Protein AF-0000000086062197 (afdb_homodimer)

Structure (mmCIF, N/CA/C/O backbone):
data_AF-0000000086062197-model_v1
#
loop_
_entity.id
_entity.type
_entity.pdbx_description
1 polymer 'SAM-dependent methyltransferase'
#
loop_
_atom_site.group_PDB
_atom_site.id
_atom_site.type_symbol
_atom_site.label_atom_id
_atom_site.label_alt_id
_atom_site.label_comp_id
_atom_site.label_asym_id
_atom_site.label_entity_id
_atom_site.label_seq_id
_atom_site.pdbx_PDB_ins_code
_atom_site.Cartn_x
_atom_site.Cartn_y
_atom_site.Cartn_z
_atom_site.occupancy
_atom_site.B_iso_or_equiv
_atom_site.auth_seq_id
_atom_site.auth_comp_id
_atom_site.auth_asym_id
_atom_site.auth_atom_id
_atom_site.pdbx_PDB_model_num
ATOM 1 N N . MET A 1 1 ? -15.609 -10.188 -24.109 1 45.09 1 MET A N 1
ATOM 2 C CA . MET A 1 1 ? -14.688 -10.156 -22.969 1 45.09 1 MET A CA 1
ATOM 3 C C . MET A 1 1 ? -13.281 -9.789 -23.438 1 45.09 1 MET A C 1
ATOM 5 O O . MET A 1 1 ? -12.789 -10.312 -24.438 1 45.09 1 MET A O 1
ATOM 9 N N . SER A 1 2 ? -12.797 -8.547 -23.062 1 56.38 2 SER A N 1
ATOM 10 C CA . SER A 1 2 ? -11.5 -8.07 -23.531 1 56.38 2 SER A CA 1
ATOM 11 C C . SER A 1 2 ? -10.43 -9.148 -23.375 1 56.38 2 SER A C 1
ATOM 13 O O . SER A 1 2 ? -10.539 -10.023 -22.516 1 56.38 2 SER A O 1
ATOM 15 N N . ASP A 1 3 ? -9.656 -9.281 -24.344 1 78.06 3 ASP A N 1
ATOM 16 C CA . ASP A 1 3 ? -8.516 -10.188 -24.422 1 78.06 3 ASP A CA 1
ATOM 17 C C . ASP A 1 3 ? -7.648 -10.078 -23.172 1 78.06 3 ASP A C 1
ATOM 19 O O . ASP A 1 3 ? -7.238 -8.984 -22.797 1 78.06 3 ASP A O 1
ATOM 23 N N . LEU A 1 4 ? -7.578 -11.164 -22.438 1 88.19 4 LEU A N 1
ATOM 24 C CA . LEU A 1 4 ? -6.867 -11.266 -21.172 1 88.19 4 LEU A CA 1
ATOM 25 C C . LEU A 1 4 ? -5.383 -10.969 -21.359 1 88.19 4 LEU A C 1
ATOM 27 O O . LEU A 1 4 ? -4.754 -10.367 -20.484 1 88.19 4 LEU A O 1
ATOM 31 N N . ILE A 1 5 ? -4.875 -11.188 -22.516 1 91.31 5 ILE A N 1
ATOM 32 C CA . ILE A 1 5 ? -3.436 -11.109 -22.719 1 91.31 5 ILE A CA 1
ATOM 33 C C . ILE A 1 5 ? -2.996 -9.648 -22.75 1 91.31 5 ILE A C 1
ATOM 35 O O . ILE A 1 5 ? -2.074 -9.266 -22.016 1 91.31 5 ILE A O 1
ATOM 39 N N . PRO A 1 6 ? -3.729 -8.828 -23.5 1 90.38 6 PRO A 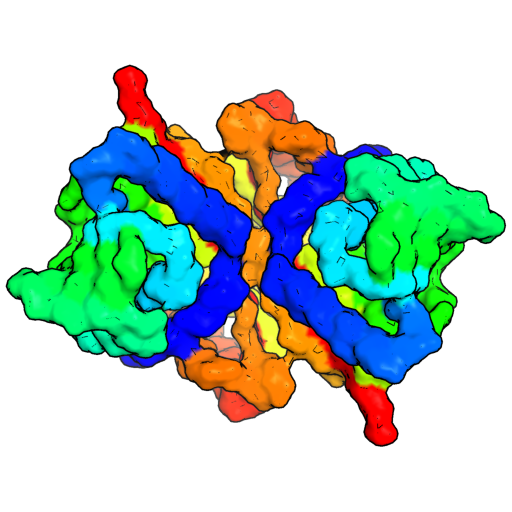N 1
ATOM 40 C CA . PRO A 1 6 ? -3.346 -7.414 -23.453 1 90.38 6 PRO A CA 1
ATOM 41 C C . PRO A 1 6 ? -3.465 -6.82 -22.047 1 90.38 6 PRO A C 1
ATOM 43 O O . PRO A 1 6 ? -2.635 -6 -21.656 1 90.38 6 PRO A O 1
ATOM 46 N N . TYR A 1 7 ? -4.414 -7.227 -21.344 1 94.06 7 TYR A N 1
ATOM 47 C CA . TYR A 1 7 ? -4.594 -6.766 -19.969 1 94.06 7 TYR A CA 1
ATOM 48 C C . TYR A 1 7 ? -3.412 -7.172 -19.094 1 94.06 7 TYR A C 1
ATOM 50 O O . TYR A 1 7 ? -2.848 -6.344 -18.375 1 94.06 7 TYR A O 1
ATOM 58 N N . LEU A 1 8 ? -3.059 -8.422 -19.188 1 95.06 8 LEU A N 1
ATOM 59 C CA . LEU A 1 8 ? -1.984 -8.953 -18.359 1 95.06 8 LEU A CA 1
ATOM 60 C C . LEU A 1 8 ? -0.653 -8.289 -18.703 1 95.06 8 LEU A C 1
ATOM 62 O O . LEU A 1 8 ? 0.191 -8.094 -17.828 1 95.06 8 LEU A O 1
ATOM 66 N N . THR A 1 9 ? -0.544 -7.938 -19.953 1 92.19 9 THR A N 1
ATOM 67 C CA . THR A 1 9 ? 0.663 -7.238 -20.375 1 92.19 9 THR A CA 1
ATOM 68 C C . THR A 1 9 ? 0.677 -5.809 -19.844 1 92.19 9 THR A C 1
ATOM 70 O O . THR A 1 9 ? 1.687 -5.352 -19.297 1 92.19 9 THR A O 1
ATOM 73 N N . ALA A 1 10 ? -0.444 -5.125 -19.969 1 94 10 ALA A N 1
ATOM 74 C CA . ALA A 1 10 ? -0.577 -3.746 -19.516 1 94 10 ALA A CA 1
ATOM 75 C C . ALA A 1 10 ? -0.423 -3.654 -18 1 94 10 ALA A C 1
ATOM 77 O O . ALA A 1 10 ? 0.05 -2.643 -17.469 1 94 10 ALA A O 1
ATOM 78 N N . LYS A 1 11 ? -0.683 -4.703 -17.344 1 95.81 11 LYS A N 1
ATOM 79 C CA . LYS A 1 11 ? -0.704 -4.762 -15.883 1 95.81 11 LYS A CA 1
ATOM 80 C C . LYS A 1 11 ? 0.711 -4.75 -15.312 1 95.81 11 LYS A C 1
ATOM 82 O O . LYS A 1 11 ? 0.911 -4.418 -14.141 1 95.81 11 LYS A O 1
ATOM 87 N N . ARG A 1 12 ? 1.686 -5.062 -16.078 1 94.06 12 ARG A N 1
ATOM 88 C CA . ARG A 1 12 ? 3.041 -5.281 -15.578 1 94.06 12 ARG A CA 1
ATOM 89 C C . ARG A 1 12 ? 3.59 -4.023 -14.922 1 94.06 12 ARG A C 1
ATOM 91 O O . ARG A 1 12 ? 4.094 -4.074 -13.797 1 94.06 12 ARG A O 1
ATOM 98 N N . THR A 1 13 ? 3.385 -2.846 -15.57 1 93.81 13 THR A N 1
ATOM 99 C CA . THR A 1 13 ? 3.943 -1.619 -15.016 1 93.81 13 THR A CA 1
ATOM 100 C C . THR A 1 13 ? 3.207 -1.218 -13.742 1 93.81 13 THR A C 1
ATOM 102 O O . THR A 1 13 ? 3.799 -0.635 -12.836 1 93.81 13 THR A O 1
ATOM 105 N N . VAL A 1 14 ? 1.927 -1.548 -13.656 1 96.19 14 VAL A N 1
ATOM 106 C CA . VAL A 1 14 ? 1.128 -1.261 -12.469 1 96.19 14 VAL A CA 1
ATOM 107 C C . VAL A 1 14 ? 1.633 -2.094 -11.289 1 96.19 14 VAL A C 1
ATOM 109 O O . VAL A 1 14 ? 1.878 -1.563 -10.203 1 96.19 14 VAL A O 1
ATOM 112 N N . ASP A 1 15 ? 1.866 -3.383 -11.602 1 96.75 15 ASP A N 1
ATOM 113 C CA . ASP A 1 15 ? 2.387 -4.293 -10.586 1 96.75 15 ASP A CA 1
ATOM 114 C C . ASP A 1 15 ? 3.787 -3.875 -10.141 1 96.75 15 ASP A C 1
ATOM 116 O O . ASP A 1 15 ? 4.105 -3.912 -8.945 1 96.75 15 ASP A O 1
ATOM 120 N N . ASP A 1 16 ? 4.594 -3.486 -11.078 1 94.62 16 ASP A N 1
ATOM 121 C CA . ASP A 1 16 ? 5.973 -3.117 -10.773 1 94.62 16 ASP A CA 1
ATOM 122 C C . ASP A 1 16 ? 6.027 -1.931 -9.812 1 94.62 16 ASP A C 1
ATOM 124 O O . ASP A 1 16 ? 6.852 -1.903 -8.898 1 94.62 16 ASP A O 1
ATOM 128 N N . ARG A 1 17 ? 5.152 -1.038 -10.008 1 94.25 17 ARG A N 1
ATOM 129 C CA . ARG A 1 17 ? 5.117 0.143 -9.156 1 94.25 17 ARG A CA 1
ATOM 130 C C . ARG A 1 17 ? 4.484 -0.18 -7.805 1 94.25 17 ARG A C 1
ATOM 132 O O . ARG A 1 17 ? 4.805 0.453 -6.797 1 94.25 17 ARG A O 1
ATOM 139 N N . ALA A 1 18 ? 3.648 -1.169 -7.77 1 96.62 18 ALA A N 1
ATOM 140 C CA . ALA A 1 18 ? 2.842 -1.451 -6.582 1 96.62 18 ALA A CA 1
ATOM 141 C C . ALA A 1 18 ? 3.578 -2.385 -5.629 1 96.62 18 ALA A C 1
ATOM 143 O O . ALA A 1 18 ? 3.398 -2.305 -4.41 1 96.62 18 ALA A O 1
ATOM 144 N N . LEU A 1 19 ? 4.398 -3.285 -6.141 1 96.5 19 LEU A N 1
ATOM 145 C CA . LEU A 1 19 ? 5.031 -4.332 -5.344 1 96.5 19 LEU A CA 1
ATOM 146 C C . LEU A 1 19 ? 5.801 -3.732 -4.172 1 96.5 19 LEU A C 1
ATOM 148 O O . LEU A 1 19 ? 6.484 -2.719 -4.324 1 96.5 19 LEU A O 1
ATOM 152 N N . ASN A 1 20 ? 5.617 -4.34 -3.002 1 96.31 20 ASN A N 1
ATOM 153 C CA . ASN A 1 20 ? 6.297 -3.898 -1.792 1 96.31 20 ASN A CA 1
ATOM 154 C C . ASN A 1 20 ? 7.734 -4.414 -1.735 1 96.31 20 ASN A C 1
ATOM 156 O O . ASN A 1 20 ? 7.961 -5.605 -1.504 1 96.31 20 ASN A O 1
ATOM 160 N N . ARG A 1 21 ? 8.688 -3.551 -1.838 1 92.88 21 ARG A N 1
ATOM 161 C CA . ARG A 1 21 ? 10.086 -3.941 -1.978 1 92.88 21 ARG A CA 1
ATOM 162 C C . ARG A 1 21 ? 10.609 -4.582 -0.695 1 92.88 21 ARG A C 1
ATOM 164 O O . ARG A 1 21 ? 11.453 -5.48 -0.741 1 92.88 21 ARG A O 1
ATOM 171 N N . ARG A 1 22 ? 10.094 -4.102 0.428 1 92.88 22 ARG A N 1
ATOM 172 C CA . ARG A 1 22 ? 10.516 -4.711 1.685 1 92.88 22 ARG A CA 1
ATOM 173 C C . ARG A 1 22 ? 10.117 -6.18 1.742 1 92.88 22 ARG A C 1
ATOM 175 O O . ARG A 1 22 ? 10.922 -7.031 2.123 1 92.88 22 ARG A O 1
ATOM 182 N N . VAL A 1 23 ? 8.898 -6.48 1.364 1 96 23 VAL A N 1
ATOM 183 C CA . VAL A 1 23 ? 8.414 -7.855 1.379 1 96 23 VAL A CA 1
ATOM 184 C C . VAL A 1 23 ? 9.164 -8.68 0.335 1 96 23 VAL A C 1
ATOM 186 O O . VAL A 1 23 ? 9.578 -9.812 0.607 1 96 23 VAL A O 1
ATOM 189 N N . TRP A 1 24 ? 9.383 -8.07 -0.798 1 96.31 24 TRP A N 1
ATOM 190 C CA . TRP A 1 24 ? 10.141 -8.711 -1.868 1 96.31 24 TRP A CA 1
ATOM 191 C C . TRP A 1 24 ? 11.539 -9.078 -1.399 1 96.31 24 TRP A C 1
ATOM 193 O O . TRP A 1 24 ? 12 -10.203 -1.615 1 96.31 24 TRP A O 1
ATOM 203 N N . ASP A 1 25 ? 12.195 -8.156 -0.756 1 95.25 25 ASP A N 1
ATOM 204 C CA . ASP A 1 25 ? 13.562 -8.383 -0.292 1 95.25 25 ASP A CA 1
ATOM 205 C C . ASP A 1 25 ? 13.609 -9.523 0.721 1 95.25 25 ASP A C 1
ATOM 207 O O . ASP A 1 25 ? 14.562 -10.305 0.738 1 95.25 25 ASP A O 1
ATOM 211 N N . GLN A 1 26 ? 12.633 -9.594 1.531 1 95.44 26 GLN A N 1
ATOM 212 C CA . GLN A 1 26 ? 12.586 -10.688 2.498 1 95.44 26 GLN A CA 1
ATOM 213 C C . GLN A 1 26 ? 12.359 -12.023 1.803 1 95.44 26 GLN A C 1
ATOM 215 O O . GLN A 1 26 ? 12.93 -13.039 2.207 1 95.44 26 GLN A O 1
ATOM 220 N N . PHE A 1 27 ? 11.578 -12 0.769 1 97.5 27 PHE A N 1
ATOM 221 C CA . PHE A 1 27 ? 11.352 -13.203 -0.029 1 97.5 27 PHE A CA 1
ATOM 222 C C . PHE A 1 27 ? 12.656 -13.672 -0.667 1 97.5 27 PHE A C 1
ATOM 224 O O . PHE A 1 27 ? 13.023 -14.844 -0.542 1 97.5 27 PHE A O 1
ATOM 231 N N . VAL A 1 28 ? 13.344 -12.766 -1.263 1 96.31 28 VAL A N 1
ATOM 232 C CA . VAL A 1 28 ? 14.586 -13.07 -1.963 1 96.31 28 VAL A CA 1
ATOM 233 C C . VAL A 1 28 ? 15.633 -13.57 -0.967 1 96.31 28 VAL A C 1
ATOM 235 O O . VAL A 1 28 ? 16.297 -14.578 -1.205 1 96.31 28 VAL A O 1
ATOM 238 N N . SER A 1 29 ? 15.734 -12.859 0.124 1 95.56 29 SER A N 1
ATOM 239 C CA . SER A 1 29 ? 16.672 -13.266 1.161 1 95.56 29 SER A CA 1
ATOM 240 C C . SER A 1 29 ? 16.359 -14.656 1.691 1 95.56 29 SER A C 1
ATOM 242 O O . SER A 1 29 ? 17.25 -15.438 1.987 1 95.56 29 SER A O 1
ATOM 244 N N . GLY A 1 30 ? 15.062 -14.914 1.847 1 95.25 30 GLY A N 1
ATOM 245 C CA . GLY A 1 30 ? 14.633 -16.234 2.275 1 95.25 30 GLY A CA 1
ATOM 246 C C . GLY A 1 30 ? 15.023 -17.328 1.302 1 95.25 30 GLY A C 1
ATOM 247 O O . GLY A 1 30 ? 15.445 -18.406 1.714 1 95.25 30 GLY A O 1
ATOM 248 N N . LEU A 1 31 ? 14.898 -17.062 0.055 1 94.88 31 LEU A N 1
ATOM 249 C CA . LEU A 1 31 ? 15.273 -18.031 -0.975 1 94.88 31 LEU A CA 1
ATOM 250 C C . LEU A 1 31 ? 16.766 -18.312 -0.923 1 94.88 31 LEU A C 1
ATOM 252 O O . LEU A 1 31 ? 17.188 -19.484 -1 1 94.88 31 LEU A O 1
ATOM 256 N N . GLU A 1 32 ? 17.484 -17.266 -0.769 1 91.56 32 GLU A N 1
ATOM 257 C CA . GLU A 1 32 ? 18.938 -17.406 -0.699 1 91.56 32 GLU A CA 1
ATOM 258 C C . GLU A 1 32 ? 19.344 -18.25 0.508 1 91.56 32 GLU A C 1
ATOM 260 O O . GLU A 1 32 ? 20.234 -19.094 0.41 1 91.56 32 GLU A O 1
ATOM 265 N N . SER A 1 33 ? 18.75 -17.953 1.563 1 91.81 33 SER A N 1
ATOM 266 C CA . SER A 1 33 ? 19.047 -18.688 2.783 1 91.81 33 SER A CA 1
ATOM 267 C C . SER A 1 33 ? 18.734 -20.172 2.615 1 91.81 33 SER A C 1
ATOM 269 O O . SER A 1 33 ? 19.484 -21.031 3.102 1 91.81 33 SER A O 1
ATOM 271 N N . ARG A 1 34 ? 17.734 -20.469 1.935 1 89.75 34 ARG A N 1
ATOM 272 C CA . ARG A 1 34 ? 17.328 -21.859 1.744 1 89.75 34 ARG A CA 1
ATOM 273 C C . ARG A 1 34 ? 18.266 -22.578 0.781 1 89.75 34 ARG A C 1
ATOM 275 O O . ARG A 1 34 ? 18.453 -23.797 0.886 1 89.75 34 ARG A O 1
ATOM 282 N N . ALA A 1 35 ? 18.766 -21.859 -0.076 1 85.62 35 ALA A N 1
ATOM 283 C CA . ALA A 1 35 ? 19.688 -22.422 -1.066 1 85.62 35 ALA A CA 1
ATOM 284 C C . ALA A 1 35 ? 21.094 -22.578 -0.488 1 85.62 35 ALA A C 1
ATOM 286 O O . ALA A 1 35 ? 21.906 -23.328 -1.021 1 85.62 35 ALA A O 1
ATOM 287 N N . SER A 1 36 ? 21.281 -21.875 0.519 1 83.62 36 SER A N 1
ATOM 288 C CA . SER A 1 36 ? 22.625 -21.875 1.073 1 83.62 36 SER A CA 1
ATOM 289 C C . SER A 1 36 ? 23 -23.25 1.621 1 83.62 36 SER A C 1
ATOM 291 O O . SER A 1 36 ? 22.234 -23.859 2.371 1 83.62 36 SER A O 1
ATOM 293 N N . GLY A 1 37 ? 24.156 -23.703 1.161 1 78.88 37 GLY A N 1
ATOM 294 C CA . GLY A 1 37 ? 24.75 -24.906 1.708 1 78.88 37 GLY A CA 1
ATOM 295 C C . GLY A 1 37 ? 24.219 -26.188 1.067 1 78.88 37 GLY A C 1
ATOM 296 O O . GLY A 1 37 ? 24.547 -27.281 1.507 1 78.88 37 GLY A O 1
ATOM 297 N N . VAL A 1 38 ? 23.266 -26.016 0.172 1 83.19 38 VAL A N 1
ATOM 298 C CA . VAL A 1 38 ? 22.75 -27.203 -0.501 1 83.19 38 VAL A CA 1
ATOM 299 C C . VAL A 1 38 ? 23.156 -27.172 -1.975 1 83.19 38 VAL A C 1
ATOM 301 O O . VAL A 1 38 ? 23.266 -26.109 -2.572 1 83.19 38 VAL A O 1
ATOM 304 N N . ASP A 1 39 ? 23.469 -28.328 -2.383 1 87.12 39 ASP A N 1
ATOM 305 C CA . ASP A 1 39 ? 23.875 -28.469 -3.777 1 87.12 39 ASP A CA 1
ATOM 306 C C . ASP A 1 39 ? 22.688 -28.828 -4.664 1 87.12 39 ASP A C 1
ATOM 308 O O . ASP A 1 39 ? 22.656 -29.922 -5.254 1 87.12 39 ASP A O 1
ATOM 312 N N . ARG A 1 40 ? 21.734 -28.094 -4.805 1 91.69 40 ARG A N 1
ATOM 313 C CA . ARG A 1 40 ? 20.562 -28.234 -5.668 1 91.69 40 ARG A CA 1
ATOM 314 C C . ARG A 1 40 ? 20 -26.875 -6.062 1 91.69 40 ARG A C 1
ATOM 316 O O . ARG A 1 40 ? 20.25 -25.875 -5.383 1 91.69 40 ARG A O 1
ATOM 323 N N . PRO A 1 41 ? 19.328 -26.812 -7.105 1 94.69 41 PRO A N 1
ATOM 324 C CA . PRO A 1 41 ? 18.734 -25.531 -7.512 1 94.69 41 PRO A CA 1
ATOM 325 C C . PRO A 1 41 ? 17.641 -25.062 -6.551 1 94.69 41 PRO A C 1
ATOM 327 O O . PRO A 1 41 ? 17.016 -25.875 -5.863 1 94.69 41 PRO A O 1
ATOM 330 N N . ILE A 1 42 ? 17.5 -23.781 -6.473 1 95.69 42 ILE A N 1
ATOM 331 C CA . ILE A 1 42 ? 16.312 -23.219 -5.859 1 95.69 42 ILE A CA 1
ATOM 332 C C . ILE A 1 42 ? 15.078 -23.562 -6.703 1 95.69 42 ILE A C 1
ATOM 334 O O . ILE A 1 42 ? 15.07 -23.328 -7.914 1 95.69 42 ILE A O 1
ATOM 338 N N . ARG A 1 43 ? 14.117 -24.094 -6.098 1 97.38 43 ARG A N 1
ATOM 339 C CA . ARG A 1 43 ? 12.922 -24.5 -6.836 1 97.38 43 ARG A CA 1
ATOM 340 C C . ARG A 1 43 ? 11.75 -23.578 -6.52 1 97.38 43 ARG A C 1
ATOM 342 O O . ARG A 1 43 ? 11.336 -23.469 -5.363 1 97.38 43 ARG A O 1
ATOM 349 N N . ILE A 1 44 ? 11.227 -22.938 -7.562 1 98.31 44 ILE A N 1
ATOM 350 C CA . ILE A 1 44 ? 10.094 -22.031 -7.438 1 98.31 44 ILE A CA 1
ATOM 351 C C . ILE A 1 44 ? 8.938 -22.531 -8.305 1 98.31 44 ILE A C 1
ATOM 353 O O . ILE A 1 44 ? 9.141 -22.891 -9.461 1 98.31 44 ILE A O 1
ATOM 357 N N . VAL A 1 45 ? 7.793 -22.594 -7.742 1 98.69 45 VAL A N 1
ATOM 358 C CA . VAL A 1 45 ? 6.57 -22.859 -8.492 1 98.69 45 VAL A CA 1
ATOM 359 C C . VAL A 1 45 ? 5.676 -21.609 -8.477 1 98.69 45 VAL A C 1
ATOM 361 O O . VAL A 1 45 ? 5.418 -21.047 -7.41 1 98.69 45 VAL A O 1
ATOM 364 N N . GLU A 1 46 ? 5.289 -21.188 -9.648 1 98.75 46 GLU A N 1
ATOM 365 C CA . GLU A 1 46 ? 4.336 -20.094 -9.734 1 98.75 46 GLU A CA 1
ATOM 366 C C . GLU A 1 46 ? 2.959 -20.578 -10.164 1 98.75 46 GLU A C 1
ATOM 368 O O . GLU A 1 46 ? 2.83 -21.281 -11.172 1 98.75 46 GLU A O 1
ATOM 373 N N . LEU A 1 47 ? 1.959 -20.188 -9.383 1 97.88 47 LEU A N 1
ATOM 374 C CA . LEU A 1 47 ? 0.566 -20.5 -9.695 1 97.88 47 LEU A CA 1
ATOM 375 C C . LEU A 1 47 ? -0.124 -19.297 -10.336 1 97.88 47 LEU A C 1
ATOM 377 O O . LEU A 1 47 ? -0.023 -18.172 -9.836 1 97.88 47 LEU A O 1
ATOM 381 N N . GLY A 1 48 ? -0.839 -19.547 -11.422 1 96.81 48 GLY A N 1
ATOM 382 C CA . GLY A 1 48 ? -1.443 -18.453 -12.156 1 96.81 48 GLY A CA 1
ATOM 383 C C . GLY A 1 48 ? -0.422 -17.516 -12.766 1 96.81 48 GLY A C 1
ATOM 384 O O . GLY A 1 48 ? -0.485 -16.297 -12.57 1 96.81 48 GLY A O 1
ATOM 385 N N . ALA A 1 49 ? 0.441 -18.031 -13.602 1 97.69 49 ALA A N 1
ATOM 386 C CA . ALA A 1 49 ? 1.617 -17.297 -14.062 1 97.69 49 ALA A CA 1
ATOM 387 C C . ALA A 1 49 ? 1.243 -16.281 -15.148 1 97.69 49 ALA A C 1
ATOM 389 O O . ALA A 1 49 ? 2.016 -15.367 -15.438 1 97.69 49 ALA A O 1
ATOM 390 N N . GLY A 1 50 ? 0.053 -16.469 -15.766 1 96.81 50 GLY A N 1
ATOM 391 C CA . GLY A 1 50 ? -0.344 -15.57 -16.844 1 96.81 50 GLY A CA 1
ATOM 392 C C . GLY A 1 50 ? 0.646 -15.531 -17.984 1 96.81 50 GLY A C 1
ATOM 393 O O . GLY A 1 50 ? 1.047 -16.578 -18.5 1 96.81 50 GLY A O 1
ATOM 394 N N . VAL A 1 51 ? 1.06 -14.367 -18.312 1 97 51 VAL A N 1
ATOM 395 C CA . VAL A 1 51 ? 1.929 -14.219 -19.469 1 97 51 VAL A CA 1
ATOM 396 C C . VAL A 1 51 ? 3.391 -14.25 -19.031 1 97 51 VAL A C 1
ATOM 398 O O . VAL A 1 51 ? 4.289 -13.938 -19.812 1 97 51 VAL A O 1
ATOM 401 N N . GLY A 1 52 ? 3.639 -14.547 -17.781 1 97.5 52 GLY A N 1
ATOM 402 C CA . GLY A 1 52 ? 4.996 -14.766 -17.312 1 97.5 52 GLY A CA 1
ATOM 403 C C . GLY A 1 52 ? 5.676 -13.5 -16.828 1 97.5 52 GLY A C 1
ATOM 404 O O . GLY A 1 52 ? 6.902 -13.406 -16.828 1 97.5 52 GLY A O 1
ATOM 405 N N . SER A 1 53 ? 4.898 -12.516 -16.359 1 97 53 SER A N 1
ATOM 406 C CA . SER A 1 53 ? 5.445 -11.219 -15.961 1 97 53 SER A CA 1
ATOM 407 C C . SER A 1 53 ? 6.359 -11.359 -14.75 1 97 53 SER A C 1
ATOM 409 O O . SER A 1 53 ? 7.34 -10.617 -14.617 1 97 53 SER A O 1
ATOM 411 N N . MET A 1 54 ? 6.043 -12.266 -13.867 1 97.19 54 MET A N 1
ATOM 412 C CA . MET A 1 54 ? 6.863 -12.445 -12.672 1 97.19 54 MET A CA 1
ATOM 413 C C . MET A 1 54 ? 8.25 -12.969 -13.039 1 97.19 54 MET A C 1
ATOM 415 O O . MET A 1 54 ? 9.242 -12.578 -12.422 1 97.19 54 MET A O 1
ATOM 419 N N . ILE A 1 55 ? 8.344 -13.844 -14 1 96.94 55 ILE A N 1
ATOM 420 C CA . ILE A 1 55 ? 9.625 -14.367 -14.477 1 96.94 55 ILE A CA 1
ATOM 421 C C . ILE A 1 55 ? 10.469 -13.234 -15.047 1 96.94 55 ILE A C 1
ATOM 423 O O . ILE A 1 55 ? 11.664 -13.133 -14.758 1 96.94 55 ILE A O 1
ATOM 427 N N . ALA A 1 56 ? 9.82 -12.445 -15.836 1 95.06 56 ALA A N 1
ATOM 428 C CA . ALA A 1 56 ? 10.5 -11.281 -16.391 1 95.06 56 ALA A CA 1
ATOM 429 C C . ALA A 1 56 ? 11.047 -10.391 -15.281 1 95.06 56 ALA A C 1
ATOM 431 O O . ALA A 1 56 ? 12.172 -9.891 -15.375 1 95.06 56 ALA A O 1
ATOM 432 N N . ARG A 1 57 ? 10.289 -10.195 -14.273 1 94.38 57 ARG A N 1
ATOM 433 C CA . ARG A 1 57 ? 10.695 -9.367 -13.141 1 94.38 57 ARG A CA 1
ATOM 434 C C . ARG A 1 57 ? 11.914 -9.953 -12.438 1 94.38 57 ARG A C 1
ATOM 436 O O . ARG A 1 57 ? 12.836 -9.227 -12.062 1 94.38 57 ARG A O 1
ATOM 443 N N . LEU A 1 58 ? 11.836 -11.258 -12.211 1 93.69 58 LEU A N 1
ATOM 444 C CA . LEU A 1 58 ? 12.961 -11.93 -11.57 1 93.69 58 LEU A CA 1
ATOM 445 C C . LEU A 1 58 ? 14.242 -11.742 -12.375 1 93.69 58 LEU A C 1
ATOM 447 O O . LEU A 1 58 ? 15.312 -11.523 -11.805 1 93.69 58 LEU A O 1
ATOM 451 N N . GLY A 1 59 ? 14.109 -11.812 -13.672 1 92.88 59 GLY A N 1
ATOM 452 C CA . GLY A 1 59 ? 15.25 -11.562 -14.531 1 92.88 59 GLY A CA 1
ATOM 453 C C . GLY A 1 59 ? 15.75 -10.133 -14.469 1 92.88 59 GLY A C 1
ATOM 454 O O . GLY A 1 59 ? 16.953 -9.891 -14.312 1 92.88 59 GLY A O 1
ATOM 455 N N . ASP A 1 60 ? 14.852 -9.172 -14.5 1 93 60 ASP A N 1
ATOM 456 C CA . ASP A 1 60 ? 15.164 -7.75 -14.555 1 93 60 ASP A CA 1
ATOM 457 C C . ASP A 1 60 ? 15.82 -7.281 -13.258 1 93 60 ASP A C 1
ATOM 459 O O . ASP A 1 60 ? 16.703 -6.426 -13.273 1 93 60 ASP A O 1
ATOM 463 N N . TRP A 1 61 ? 15.297 -7.801 -12.164 1 89.81 61 TRP A N 1
ATOM 464 C CA . TRP A 1 61 ? 15.727 -7.27 -10.875 1 89.81 61 TRP A CA 1
ATOM 465 C C . TRP A 1 61 ? 17.031 -7.93 -10.422 1 89.81 61 TRP A C 1
ATOM 467 O O . TRP A 1 61 ? 17.719 -7.41 -9.539 1 89.81 61 TRP A O 1
ATOM 477 N N . GLU A 1 62 ? 17.469 -9.086 -11 1 87.19 62 GLU A N 1
ATOM 478 C CA . GLU A 1 62 ? 18.781 -9.734 -10.859 1 87.19 62 GLU A CA 1
ATOM 479 C C . GLU A 1 62 ? 19.141 -9.93 -9.391 1 87.19 62 GLU A C 1
ATOM 481 O O . GLU A 1 62 ? 20.266 -9.648 -8.984 1 87.19 62 GLU A O 1
ATOM 486 N N . GLN A 1 63 ? 18.172 -10.438 -8.664 1 85.38 63 GLN A N 1
ATOM 487 C CA . GLN A 1 63 ? 18.438 -10.508 -7.23 1 85.38 63 GLN A CA 1
ATOM 488 C C . GLN A 1 63 ? 18.719 -11.945 -6.797 1 85.38 63 GLN A C 1
ATOM 490 O O . GLN A 1 63 ? 19.078 -12.188 -5.645 1 85.38 63 GLN A O 1
ATOM 495 N N . LEU A 1 64 ? 18.469 -12.891 -7.691 1 89.81 64 LEU A N 1
ATOM 496 C CA . LEU A 1 64 ? 18.734 -14.289 -7.375 1 89.81 64 LEU A CA 1
ATOM 497 C C . LEU A 1 64 ? 20.016 -14.766 -8.055 1 89.81 64 LEU A C 1
ATOM 499 O O . LEU A 1 64 ? 20.312 -14.344 -9.172 1 89.81 64 LEU A O 1
ATOM 503 N N . THR A 1 65 ? 20.734 -15.617 -7.383 1 90.31 65 THR A N 1
ATOM 504 C CA . THR A 1 65 ? 21.953 -16.203 -7.934 1 90.31 65 THR A CA 1
ATOM 505 C C . THR A 1 65 ? 21.875 -17.719 -7.914 1 90.31 65 THR A C 1
ATOM 507 O O . THR A 1 65 ? 21.016 -18.297 -7.25 1 90.31 65 THR A O 1
ATOM 510 N N . GLY A 1 66 ? 22.781 -18.328 -8.75 1 93.62 66 GLY A N 1
ATOM 511 C CA . GLY A 1 66 ? 22.781 -19.781 -8.852 1 93.62 66 GLY A CA 1
ATOM 512 C C . GLY A 1 66 ? 21.766 -20.312 -9.828 1 93.62 66 GLY A C 1
ATOM 513 O O . GLY A 1 66 ? 21.312 -19.594 -10.727 1 93.62 66 GLY A O 1
ATOM 514 N N . THR A 1 67 ? 21.484 -21.562 -9.695 1 95.31 67 THR A N 1
ATOM 515 C CA . THR A 1 67 ? 20.516 -22.203 -10.586 1 95.31 67 THR A CA 1
ATOM 516 C C . THR A 1 67 ? 19.109 -22.156 -9.977 1 95.31 67 THR A C 1
ATOM 518 O O . THR A 1 67 ? 18.922 -22.562 -8.828 1 95.31 67 THR A O 1
ATOM 521 N N . ILE A 1 68 ? 18.203 -21.625 -10.695 1 96.62 68 ILE A N 1
ATOM 522 C CA . ILE A 1 68 ? 16.812 -21.547 -10.281 1 96.62 68 ILE A CA 1
ATOM 523 C C . ILE A 1 68 ? 15.945 -22.406 -11.195 1 96.62 68 ILE A C 1
ATOM 525 O O . ILE A 1 68 ? 15.898 -22.188 -12.406 1 96.62 68 ILE A O 1
ATOM 529 N N . SER A 1 69 ? 15.367 -23.422 -10.648 1 97.5 69 SER A N 1
ATOM 530 C CA . SER A 1 69 ? 14.336 -24.172 -11.344 1 97.5 69 SER A CA 1
ATOM 531 C C . SER A 1 69 ? 12.961 -23.531 -11.156 1 97.5 69 SER A C 1
ATOM 533 O O . SER A 1 69 ? 12.438 -23.484 -10.047 1 97.5 69 SER A O 1
ATOM 535 N N . TYR A 1 70 ? 12.391 -23.031 -12.234 1 98.31 70 TYR A N 1
ATOM 536 C CA . TYR A 1 70 ? 11.148 -22.266 -12.188 1 98.31 70 TYR A CA 1
ATOM 537 C C . TYR A 1 70 ? 10.047 -22.984 -12.961 1 98.31 70 TYR A C 1
ATOM 539 O O . TYR A 1 70 ? 10.148 -23.172 -14.172 1 98.31 70 TYR A O 1
ATOM 547 N N . ARG A 1 71 ? 9.07 -23.375 -12.242 1 98.62 71 ARG A N 1
ATOM 548 C CA . ARG A 1 71 ? 7.902 -24.031 -12.828 1 98.62 71 ARG A CA 1
ATOM 549 C C . ARG A 1 71 ? 6.684 -23.109 -12.766 1 98.62 71 ARG A C 1
ATOM 551 O O . ARG A 1 71 ? 6.145 -22.859 -11.688 1 98.62 71 ARG A O 1
ATOM 558 N N . ALA A 1 72 ? 6.289 -22.625 -13.93 1 98.62 72 ALA A N 1
ATOM 559 C CA . ALA A 1 72 ? 5.133 -21.734 -14.023 1 98.62 72 ALA A CA 1
ATOM 560 C C . ALA A 1 72 ? 3.912 -22.469 -14.562 1 98.62 72 ALA A C 1
ATOM 562 O O . ALA A 1 72 ? 3.988 -23.141 -15.594 1 98.62 72 ALA A O 1
ATOM 563 N N . VAL A 1 73 ? 2.803 -22.281 -13.844 1 98.12 73 VAL A N 1
ATOM 564 C CA . VAL A 1 73 ? 1.602 -22.984 -14.266 1 98.12 73 VAL A CA 1
ATOM 565 C C . VAL A 1 73 ? 0.44 -22 -14.406 1 98.12 73 VAL A C 1
ATOM 567 O O . VAL A 1 73 ? 0.333 -21.047 -13.633 1 98.12 73 VAL A O 1
ATOM 570 N N . ASP A 1 74 ? -0.341 -22.188 -15.398 1 97.56 74 ASP A N 1
ATOM 571 C CA . ASP A 1 74 ? -1.609 -21.484 -15.594 1 97.56 74 ASP A CA 1
ATOM 572 C C . ASP A 1 74 ? -2.65 -22.406 -16.219 1 97.56 74 ASP A C 1
ATOM 574 O O . ASP A 1 74 ? -2.311 -23.297 -17.016 1 97.56 74 ASP A O 1
ATOM 578 N N . VAL A 1 75 ? -3.918 -22.203 -15.844 1 95.69 75 VAL A N 1
ATOM 579 C CA . VAL A 1 75 ? -4.977 -23.062 -16.344 1 95.69 75 VAL A CA 1
ATOM 580 C C . VAL A 1 75 ? -5.352 -22.672 -17.766 1 95.69 75 VAL A C 1
ATOM 582 O O . VAL A 1 75 ? -5.914 -23.469 -18.516 1 95.69 75 VAL A O 1
ATOM 585 N N . ASP A 1 76 ? -5.043 -21.469 -18.125 1 95.81 76 ASP A N 1
ATOM 586 C CA . ASP A 1 76 ? -5.398 -20.938 -19.438 1 95.81 76 ASP A CA 1
ATOM 587 C C . ASP A 1 76 ? -4.293 -21.203 -20.453 1 95.81 76 ASP A C 1
ATOM 589 O O . ASP A 1 76 ? -3.219 -20.609 -20.391 1 95.81 76 ASP A O 1
ATOM 593 N N . ASP A 1 77 ? -4.613 -21.953 -21.453 1 96.06 77 ASP A N 1
ATOM 594 C CA . ASP A 1 77 ? -3.646 -22.359 -22.469 1 96.06 77 ASP A CA 1
ATOM 595 C C . ASP A 1 77 ? -3.146 -21.156 -23.25 1 96.06 77 ASP A C 1
ATOM 597 O O . ASP A 1 77 ? -1.992 -21.125 -23.688 1 96.06 77 ASP A O 1
ATOM 601 N N . ALA A 1 78 ? -3.992 -20.25 -23.484 1 96.12 78 ALA A N 1
ATOM 602 C CA . ALA A 1 78 ? -3.59 -19.047 -24.203 1 96.12 78 ALA A CA 1
ATOM 603 C C . ALA A 1 78 ? -2.545 -18.25 -23.422 1 96.12 78 ALA A C 1
ATOM 605 O O . ALA A 1 78 ? -1.601 -17.719 -24 1 96.12 78 ALA A O 1
ATOM 606 N N . CYS A 1 79 ? -2.674 -18.156 -22.125 1 96.62 79 CYS A N 1
ATOM 607 C CA . CYS A 1 79 ? -1.687 -17.516 -21.266 1 96.62 79 CYS A CA 1
ATOM 608 C C . CYS A 1 79 ? -0.353 -18.25 -21.312 1 96.62 79 CYS A C 1
ATOM 610 O O . CYS A 1 79 ? 0.701 -17.625 -21.453 1 96.62 79 CYS A O 1
ATOM 612 N N . VAL A 1 80 ? -0.457 -19.562 -21.266 1 97.19 80 VAL A N 1
ATOM 613 C CA . VAL A 1 80 ? 0.738 -20.391 -21.297 1 97.19 80 VAL A CA 1
ATOM 614 C C . VAL A 1 80 ? 1.496 -20.172 -22.594 1 97.19 80 VAL A C 1
ATOM 616 O O . VAL A 1 80 ? 2.715 -20 -22.594 1 97.19 80 VAL A O 1
ATOM 619 N N . SER A 1 81 ? 0.757 -20.219 -23.688 1 96.75 81 SER A N 1
ATOM 620 C CA . SER A 1 81 ? 1.363 -20 -24.984 1 96.75 81 SER A CA 1
ATOM 621 C C . SER A 1 81 ? 2.018 -18.625 -25.062 1 96.75 81 SER A C 1
ATOM 623 O O . SER A 1 81 ? 3.133 -18.484 -25.578 1 96.75 81 SER A O 1
ATOM 625 N N . ALA A 1 82 ? 1.342 -17.625 -24.578 1 96.81 82 ALA A N 1
ATOM 626 C CA . ALA A 1 82 ? 1.881 -16.266 -24.578 1 96.81 82 ALA A CA 1
ATOM 627 C C . ALA A 1 82 ? 3.15 -16.188 -23.734 1 96.81 82 ALA A C 1
ATOM 629 O O . ALA A 1 82 ? 4.109 -15.516 -24.109 1 96.81 82 ALA A O 1
ATOM 630 N N . ALA A 1 83 ? 3.156 -16.828 -22.609 1 97.5 83 ALA A N 1
ATOM 631 C CA . ALA A 1 83 ? 4.328 -16.828 -21.734 1 97.5 83 ALA A CA 1
ATOM 632 C C . ALA A 1 83 ? 5.527 -17.469 -22.422 1 97.5 83 ALA A C 1
ATOM 634 O O . ALA A 1 83 ? 6.645 -16.953 -22.344 1 97.5 83 ALA A O 1
ATOM 635 N N . ARG A 1 84 ? 5.293 -18.578 -23.078 1 96.94 84 ARG A N 1
ATOM 636 C CA . ARG A 1 84 ? 6.359 -19.297 -23.766 1 96.94 84 ARG A CA 1
ATOM 637 C C . ARG A 1 84 ? 6.984 -18.422 -24.859 1 96.94 84 ARG A C 1
ATOM 639 O O . ARG A 1 84 ? 8.18 -18.547 -25.141 1 96.94 84 ARG A O 1
ATOM 646 N N . GLU A 1 85 ? 6.188 -17.594 -25.359 1 95.81 85 GLU A N 1
ATOM 647 C CA . GLU A 1 85 ? 6.672 -16.703 -26.406 1 95.81 85 GLU A CA 1
ATOM 648 C C . GLU A 1 85 ? 7.371 -15.477 -25.812 1 95.81 85 GLU A C 1
ATOM 650 O O . GLU A 1 85 ? 8.445 -15.086 -26.281 1 95.81 85 GLU A O 1
ATOM 655 N N . ARG A 1 86 ? 6.895 -14.891 -24.781 1 95.94 86 ARG A N 1
ATOM 656 C CA . ARG A 1 86 ? 7.305 -13.57 -24.297 1 95.94 86 ARG A CA 1
ATOM 657 C C . ARG A 1 86 ? 8.477 -13.688 -23.328 1 95.94 86 ARG A C 1
ATOM 659 O O . ARG A 1 86 ? 9.352 -12.812 -23.297 1 95.94 86 ARG A O 1
ATOM 666 N N . VAL A 1 87 ? 8.469 -14.719 -22.516 1 97.38 87 VAL A N 1
ATOM 667 C CA . VAL A 1 87 ? 9.438 -14.82 -21.422 1 97.38 87 VAL A CA 1
ATOM 668 C C . VAL A 1 87 ? 10.852 -14.867 -22 1 97.38 87 VAL A C 1
ATOM 670 O O . VAL A 1 87 ? 11.734 -14.125 -21.547 1 97.38 87 VAL A O 1
ATOM 673 N N . PRO A 1 88 ? 11.094 -15.68 -23.094 1 97.25 88 PRO A N 1
ATOM 674 C CA . PRO A 1 88 ? 12.438 -15.664 -23.672 1 97.25 88 PRO A CA 1
ATOM 675 C C . PRO A 1 88 ? 12.844 -14.281 -24.172 1 97.25 88 PRO A C 1
ATOM 677 O O . PRO A 1 88 ? 13.992 -13.875 -24.016 1 97.25 88 PRO A O 1
ATOM 680 N N . GLU A 1 89 ? 11.898 -13.602 -24.703 1 96.75 89 GLU A N 1
ATOM 681 C CA . GLU A 1 89 ? 12.18 -12.266 -25.219 1 96.75 89 GLU A CA 1
ATOM 682 C C . GLU A 1 89 ? 12.516 -11.297 -24.094 1 96.75 89 GLU A C 1
ATOM 684 O O . GLU A 1 89 ? 13.461 -10.516 -24.188 1 96.75 89 GLU A O 1
ATOM 689 N N . TRP A 1 90 ? 11.742 -11.344 -23.062 1 96.25 90 TRP A N 1
ATOM 690 C CA . TRP A 1 90 ? 11.961 -10.461 -21.922 1 96.25 90 TRP A CA 1
ATOM 691 C C . TRP A 1 90 ? 13.305 -10.75 -21.266 1 96.25 90 TRP A C 1
ATOM 693 O O . TRP A 1 90 ? 14.031 -9.82 -20.891 1 96.25 90 TRP A O 1
ATOM 703 N N . LEU A 1 91 ? 13.617 -12.016 -21.109 1 97.75 91 LEU A N 1
ATOM 704 C CA . LEU A 1 91 ? 14.883 -12.383 -20.484 1 97.75 91 LEU A CA 1
ATOM 705 C C . LEU A 1 91 ? 16.062 -12 -21.375 1 97.75 91 LEU A C 1
ATOM 707 O O . LEU A 1 91 ? 17.094 -11.539 -20.875 1 97.75 91 LEU A O 1
ATOM 711 N N . SER A 1 92 ? 15.906 -12.18 -22.641 1 97.75 92 SER A N 1
ATOM 712 C CA . SER A 1 92 ? 16.953 -11.742 -23.547 1 97.75 92 SER A CA 1
ATOM 713 C C . SER A 1 92 ? 17.172 -10.234 -23.469 1 97.75 92 SER A C 1
ATOM 715 O O . SER A 1 92 ? 18.312 -9.766 -23.469 1 97.75 92 SER A O 1
ATOM 717 N N . ALA A 1 93 ? 16.109 -9.539 -23.406 1 96.25 93 ALA A N 1
ATOM 718 C CA . ALA A 1 93 ? 16.188 -8.086 -23.281 1 96.25 93 ALA A CA 1
ATOM 719 C C . ALA A 1 93 ? 16.875 -7.68 -21.984 1 96.25 93 ALA A C 1
ATOM 721 O O . ALA A 1 93 ? 17.516 -6.625 -21.922 1 96.25 93 ALA A O 1
ATOM 722 N N . ALA A 1 94 ? 16.719 -8.523 -21.031 1 96 94 ALA A N 1
ATOM 723 C CA . ALA A 1 94 ? 17.328 -8.25 -19.734 1 96 94 ALA A CA 1
ATOM 724 C C . ALA A 1 94 ? 18.797 -8.688 -19.719 1 96 94 ALA A C 1
ATOM 726 O O . ALA A 1 94 ? 19.484 -8.531 -18.703 1 96 94 ALA A O 1
ATOM 727 N N . GLY A 1 95 ? 19.234 -9.297 -20.766 1 97.25 95 GLY A N 1
ATOM 728 C CA . GLY A 1 95 ? 20.641 -9.602 -20.891 1 97.25 95 GLY A CA 1
ATOM 729 C C . GLY A 1 95 ? 20.953 -11.078 -20.75 1 97.25 95 GLY A C 1
ATOM 730 O O . GLY A 1 95 ? 22.125 -11.477 -20.75 1 97.25 95 GLY A O 1
ATOM 731 N N . TYR A 1 96 ? 19.984 -11.914 -20.688 1 98 96 TYR A N 1
ATOM 732 C CA . TYR A 1 96 ? 20.203 -13.344 -20.547 1 98 96 TYR A CA 1
ATOM 733 C C . TYR A 1 96 ? 20.422 -14 -21.906 1 98 96 TYR A C 1
ATOM 735 O O . TYR A 1 96 ? 19.75 -13.648 -22.875 1 98 96 TYR A O 1
ATOM 743 N N . ALA A 1 97 ? 21.344 -14.953 -21.938 1 98.31 97 ALA A N 1
ATOM 744 C CA . ALA A 1 97 ? 21.391 -15.891 -23.047 1 98.31 97 ALA A CA 1
ATOM 745 C C . ALA A 1 97 ? 20.312 -16.969 -22.922 1 98.31 97 ALA A C 1
ATOM 747 O O . ALA A 1 97 ? 20.297 -17.703 -21.938 1 98.31 97 ALA A O 1
ATOM 748 N N . THR A 1 98 ? 19.484 -17.062 -23.906 1 98.06 98 THR A N 1
ATOM 749 C CA . THR A 1 98 ? 18.344 -17.969 -23.766 1 98.06 98 THR A CA 1
ATOM 750 C C . THR A 1 98 ? 18.438 -19.094 -24.797 1 98.06 98 THR A C 1
ATOM 752 O O . THR A 1 98 ? 18.859 -18.875 -25.938 1 98.06 98 THR A O 1
ATOM 755 N N . THR A 1 99 ? 18.094 -20.281 -24.391 1 97.38 99 THR A N 1
ATOM 756 C CA . THR A 1 99 ? 17.938 -21.453 -25.234 1 97.38 99 THR A CA 1
ATOM 757 C C . THR A 1 99 ? 16.75 -22.312 -24.766 1 97.38 99 THR A C 1
ATOM 759 O O . THR A 1 99 ? 16.375 -22.266 -23.594 1 97.38 99 THR A O 1
ATOM 762 N N . VAL A 1 100 ? 16.125 -22.891 -25.719 1 93.94 100 VAL A N 1
ATOM 763 C CA . VAL A 1 100 ? 15.047 -23.797 -25.359 1 93.94 100 VAL A CA 1
ATOM 764 C C . VAL A 1 100 ? 15.5 -25.25 -25.594 1 93.94 100 VAL A C 1
ATOM 766 O O . VAL A 1 100 ? 15.938 -25.594 -26.688 1 93.94 100 VAL A O 1
ATOM 769 N N . ASP A 1 101 ? 15.453 -26.047 -24.547 1 88.94 101 ASP A N 1
ATOM 770 C CA . ASP A 1 101 ? 15.773 -27.469 -24.594 1 88.94 101 ASP A CA 1
ATOM 771 C C . ASP A 1 101 ? 14.586 -28.312 -24.109 1 88.94 101 ASP A C 1
ATOM 773 O O . ASP A 1 101 ? 14.266 -28.312 -22.922 1 88.94 101 ASP A O 1
ATOM 777 N N . ASP A 1 102 ? 13.953 -29.219 -24.906 1 88.56 102 ASP A N 1
ATOM 778 C CA . ASP A 1 102 ? 12.852 -30.094 -24.578 1 88.56 102 ASP A CA 1
ATOM 779 C C . ASP A 1 102 ? 11.758 -29.359 -23.812 1 88.56 102 ASP A C 1
ATOM 781 O O . ASP A 1 102 ? 11.375 -29.75 -22.703 1 88.56 102 ASP A O 1
ATOM 785 N N . GLU A 1 103 ? 11.32 -28.156 -24.156 1 90.81 103 GLU A N 1
ATOM 786 C CA . GLU A 1 103 ? 10.219 -27.344 -23.656 1 90.81 103 GLU A CA 1
ATOM 787 C C . GLU A 1 103 ? 10.641 -26.547 -22.406 1 90.81 103 GLU A C 1
ATOM 789 O O . GLU A 1 103 ? 9.812 -25.875 -21.797 1 90.81 103 GLU A O 1
ATOM 794 N N . THR A 1 104 ? 11.906 -26.781 -22.078 1 96.5 104 THR A N 1
ATOM 795 C CA . THR A 1 104 ? 12.461 -26.016 -20.969 1 96.5 104 THR A CA 1
ATOM 796 C C . THR A 1 104 ? 13.281 -24.844 -21.484 1 96.5 104 THR A C 1
ATOM 798 O O . THR A 1 104 ? 14.203 -25.016 -22.281 1 96.5 104 THR A O 1
ATOM 801 N N . LEU A 1 105 ? 12.898 -23.703 -21.062 1 98.25 105 LEU A N 1
ATOM 802 C CA . LEU A 1 105 ? 13.688 -22.516 -21.391 1 98.25 105 LEU A CA 1
ATOM 803 C C . LEU A 1 105 ? 14.875 -22.375 -20.438 1 98.25 105 LEU A C 1
ATO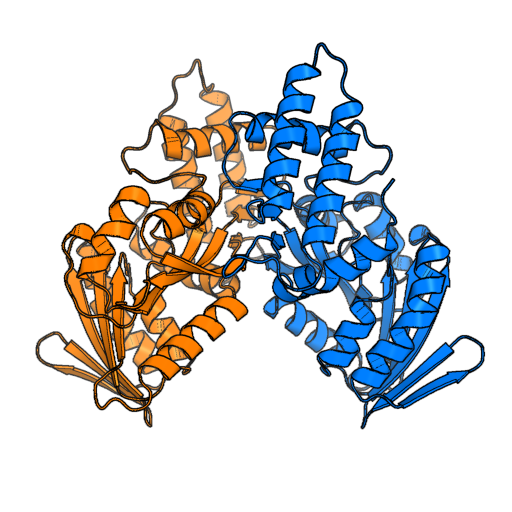M 805 O O . LEU A 1 105 ? 14.695 -22.375 -19.219 1 98.25 105 LEU A O 1
ATOM 809 N N . ILE A 1 106 ? 16.078 -22.344 -21 1 98.19 106 ILE A N 1
ATOM 810 C CA . ILE A 1 106 ? 17.297 -22.078 -20.234 1 98.19 106 ILE A CA 1
ATOM 811 C C . ILE A 1 106 ? 17.734 -20.641 -20.453 1 98.19 106 ILE A C 1
ATOM 813 O O . ILE A 1 106 ? 17.859 -20.188 -21.594 1 98.19 106 ILE A O 1
ATOM 817 N N . ALA A 1 107 ? 17.875 -19.875 -19.406 1 98.19 107 ALA A N 1
ATOM 818 C CA . ALA A 1 107 ? 18.375 -18.5 -19.469 1 98.19 107 ALA A CA 1
ATOM 819 C C . ALA A 1 107 ? 19.562 -18.312 -18.531 1 98.19 107 ALA A C 1
ATOM 821 O O . ALA A 1 107 ? 19.469 -18.625 -17.328 1 98.19 107 ALA A O 1
ATOM 822 N N . GLU A 1 108 ? 20.656 -17.797 -19.078 1 97.69 108 GLU A N 1
ATOM 823 C CA . GLU A 1 108 ? 21.875 -17.688 -18.281 1 97.69 108 GLU A CA 1
ATOM 824 C C . GLU A 1 108 ? 22.469 -16.281 -18.359 1 97.69 108 GLU A C 1
ATOM 826 O O . GLU A 1 108 ? 22.438 -15.648 -19.422 1 97.69 108 GLU A O 1
ATOM 831 N N . GLN A 1 109 ? 22.859 -15.812 -17.281 1 96.81 109 GLN A N 1
ATOM 832 C CA . GLN A 1 109 ? 23.578 -14.555 -17.156 1 96.81 109 GLN A CA 1
ATOM 833 C C . GLN A 1 109 ? 24.5 -14.562 -15.938 1 96.81 109 GLN A C 1
ATOM 835 O O . GLN A 1 109 ? 24.016 -14.625 -14.797 1 96.81 109 GLN A O 1
ATOM 840 N N . GLY A 1 110 ? 25.797 -14.484 -16.172 1 94.88 110 GLY A N 1
ATOM 841 C CA . GLY A 1 110 ? 26.734 -14.562 -15.062 1 94.88 110 GLY A CA 1
ATOM 842 C C . GLY A 1 110 ? 26.594 -15.844 -14.266 1 94.88 110 GLY A C 1
ATOM 843 O O . GLY A 1 110 ? 26.656 -16.938 -14.828 1 94.88 110 GLY A O 1
ATOM 844 N N . ASP A 1 111 ? 26.328 -15.664 -12.953 1 92.69 111 ASP A N 1
ATOM 845 C CA . ASP A 1 111 ? 26.234 -16.812 -12.055 1 92.69 111 ASP A CA 1
ATOM 846 C C . ASP A 1 111 ? 24.797 -17.281 -11.891 1 92.69 111 ASP A C 1
ATOM 848 O O . ASP A 1 111 ? 24.5 -18.094 -11.016 1 92.69 111 ASP A O 1
ATOM 852 N N . THR A 1 112 ? 23.953 -16.734 -12.727 1 95.19 112 THR A N 1
ATOM 853 C CA . THR A 1 112 ? 22.531 -17.047 -12.602 1 95.19 112 THR A CA 1
ATOM 854 C C . THR A 1 112 ? 22.062 -17.906 -13.781 1 95.19 112 THR A C 1
ATOM 856 O O . THR A 1 112 ? 22.344 -17.562 -14.938 1 95.19 112 THR A O 1
ATOM 859 N N . ARG A 1 113 ? 21.406 -18.953 -13.484 1 96.25 113 ARG A N 1
ATOM 860 C CA . ARG A 1 113 ? 20.828 -19.828 -14.5 1 96.25 113 ARG A CA 1
ATOM 861 C C . ARG A 1 113 ? 19.375 -20.172 -14.172 1 96.25 113 ARG A C 1
ATOM 863 O O . ARG A 1 113 ? 19.078 -20.703 -13.094 1 96.25 113 ARG A O 1
ATOM 870 N N . PHE A 1 114 ? 18.469 -19.828 -15.055 1 97.5 114 PHE A N 1
ATOM 871 C CA . PHE A 1 114 ? 17.062 -20.203 -14.93 1 97.5 114 PHE A CA 1
ATOM 872 C C . PHE A 1 114 ? 16.75 -21.406 -15.797 1 97.5 114 PHE A C 1
ATOM 874 O O . PHE A 1 114 ? 17.172 -21.484 -16.953 1 97.5 114 PHE A O 1
ATOM 881 N N . GLU A 1 115 ? 16.141 -22.312 -15.258 1 98.25 115 GLU A N 1
ATOM 882 C CA . GLU A 1 115 ? 15.484 -23.406 -15.961 1 98.25 115 GLU A CA 1
ATOM 883 C C . GLU A 1 115 ? 13.969 -23.328 -15.812 1 98.25 115 GLU A C 1
ATOM 885 O O . GLU A 1 115 ? 13.422 -23.719 -14.781 1 98.25 115 GLU A O 1
ATOM 890 N N . ILE A 1 116 ? 13.344 -22.875 -16.875 1 98.69 116 ILE A N 1
ATOM 891 C CA . ILE A 1 116 ? 11.953 -22.453 -16.75 1 98.69 116 ILE A CA 1
ATOM 892 C C . ILE A 1 116 ? 11.055 -23.391 -17.547 1 98.69 116 ILE A C 1
ATOM 894 O O . ILE A 1 116 ? 11.289 -23.625 -18.734 1 98.69 116 ILE A O 1
ATOM 898 N N . THR A 1 117 ? 10.109 -23.906 -16.953 1 98.31 117 THR A N 1
ATOM 899 C CA . THR A 1 117 ? 9.039 -24.641 -17.625 1 98.31 117 THR A CA 1
ATOM 900 C C . THR A 1 117 ? 7.695 -23.938 -17.422 1 98.31 117 THR A C 1
ATOM 902 O O . THR A 1 117 ? 7.379 -23.484 -16.328 1 98.31 117 THR A O 1
ATOM 905 N N . VAL A 1 118 ? 6.98 -23.781 -18.453 1 98.19 118 VAL A N 1
ATOM 906 C CA . VAL A 1 118 ? 5.641 -23.203 -18.438 1 98.19 118 VAL A CA 1
ATOM 907 C C . VAL A 1 118 ? 4.625 -24.25 -18.875 1 98.19 118 VAL A C 1
ATOM 909 O O . VAL A 1 118 ? 4.73 -24.797 -19.984 1 98.19 118 VAL A O 1
ATOM 912 N N . GLU A 1 119 ? 3.674 -24.469 -18 1 97 119 GLU A N 1
ATOM 913 C CA . GLU A 1 119 ? 2.76 -25.578 -18.234 1 97 119 GLU A CA 1
ATOM 914 C C . GLU A 1 119 ? 1.31 -25.156 -18.016 1 97 119 GLU A C 1
ATOM 916 O O . GLU A 1 119 ? 1.025 -24.297 -17.188 1 97 119 GLU A O 1
ATOM 921 N N . CYS A 1 120 ? 0.441 -25.766 -18.844 1 97.56 120 CYS A N 1
ATOM 922 C CA . CYS A 1 120 ? -0.993 -25.609 -18.625 1 97.56 120 CYS A CA 1
ATOM 923 C C . CYS A 1 120 ? -1.497 -26.625 -17.594 1 97.56 120 CYS A C 1
ATOM 925 O O . CYS A 1 120 ? -1.486 -27.828 -17.844 1 97.56 120 CYS A O 1
ATOM 927 N N . ALA A 1 121 ? -1.862 -26.156 -16.422 1 96.31 121 ALA A N 1
ATOM 928 C CA . ALA A 1 121 ? -2.354 -27.016 -15.359 1 96.31 121 ALA A CA 1
ATOM 929 C C . ALA A 1 121 ? -3.182 -26.234 -14.344 1 96.31 121 ALA A C 1
ATOM 931 O O . ALA A 1 121 ? -3.029 -25.016 -14.227 1 96.31 121 ALA A O 1
ATOM 932 N N . ASP A 1 122 ? -3.988 -26.984 -13.695 1 93.94 122 ASP A N 1
ATOM 933 C CA . ASP A 1 122 ? -4.707 -26.422 -12.555 1 93.94 122 ASP A CA 1
ATOM 934 C C . ASP A 1 122 ? -3.799 -26.312 -11.328 1 93.94 122 ASP A C 1
ATOM 936 O O . ASP A 1 122 ? -3.068 -27.266 -11.008 1 93.94 122 ASP A O 1
ATOM 940 N N . ALA A 1 123 ? -3.812 -25.141 -10.695 1 92 123 ALA A N 1
ATOM 941 C CA . ALA A 1 123 ? -2.971 -24.875 -9.531 1 92 123 ALA A CA 1
ATOM 942 C C . ALA A 1 123 ? -3.158 -25.953 -8.469 1 92 123 ALA A C 1
ATOM 944 O O . ALA A 1 123 ? -2.205 -26.344 -7.789 1 92 123 ALA A O 1
ATOM 945 N N . ARG A 1 124 ? -4.375 -26.625 -8.328 1 90.38 124 ARG A N 1
ATOM 946 C CA . ARG A 1 124 ? -4.73 -27.562 -7.27 1 90.38 124 ARG A CA 1
ATOM 947 C C . ARG A 1 124 ? -4.113 -28.938 -7.527 1 90.38 124 ARG A C 1
ATOM 949 O O . ARG A 1 124 ? -4.078 -29.781 -6.637 1 90.38 124 ARG A O 1
ATOM 956 N N . THR A 1 125 ? -3.627 -29.062 -8.656 1 92.38 125 THR A N 1
ATOM 957 C CA . THR A 1 125 ? -3.131 -30.375 -9.039 1 92.38 125 THR A CA 1
ATOM 958 C C . THR A 1 125 ? -1.605 -30.406 -9.039 1 92.38 125 THR A C 1
ATOM 960 O O . THR A 1 125 ? -0.996 -31.453 -9.258 1 92.38 125 THR A O 1
ATOM 963 N N . VAL A 1 126 ? -1.087 -29.359 -8.797 1 96.19 126 VAL A N 1
ATOM 964 C CA . VAL A 1 126 ? 0.366 -29.234 -8.867 1 96.19 126 VAL A CA 1
ATOM 965 C C . VAL A 1 126 ? 0.999 -29.922 -7.656 1 96.19 126 VAL A C 1
ATOM 967 O O . VAL A 1 126 ? 0.515 -29.781 -6.531 1 96.19 126 VAL A O 1
ATOM 970 N N . ARG A 1 127 ? 1.992 -30.75 -7.883 1 97.31 127 ARG A N 1
ATOM 971 C CA . ARG A 1 127 ? 2.844 -31.359 -6.863 1 97.31 127 ARG A CA 1
ATOM 972 C C . ARG A 1 127 ? 4.316 -31.078 -7.137 1 97.31 127 ARG A C 1
ATOM 974 O O . ARG A 1 127 ? 4.746 -31.062 -8.289 1 97.31 127 ARG A O 1
ATOM 981 N N . ASP A 1 128 ? 4.98 -30.828 -5.996 1 97.75 128 ASP A N 1
ATOM 982 C CA . ASP A 1 128 ? 6.391 -30.484 -6.141 1 97.75 128 ASP A CA 1
ATOM 983 C C . ASP A 1 128 ? 7.113 -30.547 -4.797 1 97.75 128 ASP A C 1
ATOM 985 O O . ASP A 1 128 ? 6.586 -31.094 -3.828 1 97.75 128 ASP A O 1
ATOM 989 N N . GLU A 1 129 ? 8.305 -30.188 -4.73 1 96 129 GLU A N 1
ATOM 990 C CA . GLU A 1 129 ? 9.141 -29.938 -3.559 1 96 129 GLU A CA 1
ATOM 991 C C . GLU A 1 129 ? 9.828 -28.578 -3.65 1 96 129 GLU A C 1
ATOM 993 O O . GLU A 1 129 ? 11.047 -28.484 -3.541 1 96 129 GLU A O 1
ATOM 998 N N . ALA A 1 130 ? 9.016 -27.625 -3.758 1 97.62 130 ALA A N 1
ATOM 999 C CA . ALA A 1 130 ? 9.516 -26.281 -4.051 1 97.62 130 ALA A CA 1
ATOM 1000 C C . ALA A 1 130 ? 10.008 -25.578 -2.783 1 97.62 130 ALA A C 1
ATOM 1002 O O . ALA A 1 130 ? 9.516 -25.859 -1.688 1 97.62 130 ALA A O 1
ATOM 1003 N N . ASP A 1 131 ? 10.984 -24.75 -2.975 1 97.5 131 ASP A N 1
ATOM 1004 C CA . ASP A 1 131 ? 11.43 -23.875 -1.892 1 97.5 131 ASP A CA 1
ATOM 1005 C C . ASP A 1 131 ? 10.461 -22.719 -1.69 1 97.5 131 ASP A C 1
ATOM 1007 O O . ASP A 1 131 ? 10.391 -22.141 -0.602 1 97.5 131 ASP A O 1
ATOM 1011 N N . ALA A 1 132 ? 9.766 -22.422 -2.789 1 98.31 132 ALA A N 1
ATOM 1012 C CA . ALA A 1 132 ? 8.805 -21.312 -2.709 1 98.31 132 ALA A CA 1
ATOM 1013 C C . ALA A 1 132 ? 7.703 -21.484 -3.748 1 98.31 132 ALA A C 1
ATOM 1015 O O . ALA A 1 132 ? 7.934 -22.016 -4.832 1 98.31 132 ALA A O 1
ATOM 1016 N N . VAL A 1 133 ? 6.562 -21.016 -3.408 1 98.56 133 VAL A N 1
ATOM 1017 C CA . VAL A 1 133 ? 5.441 -20.812 -4.316 1 98.56 133 VAL A CA 1
ATOM 1018 C C . VAL A 1 133 ? 5.164 -19.328 -4.477 1 98.56 133 VAL A C 1
ATOM 1020 O O . VAL A 1 133 ? 5.141 -18.578 -3.49 1 98.56 133 VAL A O 1
ATOM 1023 N N . ILE A 1 134 ? 5.051 -18.891 -5.695 1 98.56 134 ILE A N 1
ATOM 1024 C CA . ILE A 1 134 ? 4.609 -17.531 -5.988 1 98.56 134 ILE A CA 1
ATOM 1025 C C . ILE A 1 134 ? 3.174 -17.562 -6.508 1 98.56 134 ILE A C 1
ATOM 1027 O O . ILE A 1 134 ? 2.852 -18.312 -7.43 1 98.56 134 ILE A O 1
ATOM 1031 N N . ALA A 1 135 ? 2.32 -16.812 -5.906 1 97.69 135 ALA A N 1
ATOM 1032 C CA . ALA A 1 135 ? 0.93 -16.641 -6.316 1 97.69 135 ALA A CA 1
ATOM 1033 C C . ALA A 1 135 ? 0.583 -15.156 -6.453 1 97.69 135 ALA A C 1
ATOM 1035 O O . ALA A 1 135 ? -0.146 -14.602 -5.625 1 97.69 135 ALA A O 1
ATOM 1036 N N . ALA A 1 136 ? 1.027 -14.523 -7.539 1 97.06 136 ALA A N 1
ATOM 1037 C CA . ALA A 1 136 ? 0.904 -13.078 -7.742 1 97.06 136 ALA A CA 1
ATOM 1038 C C . ALA A 1 136 ? -0.473 -12.719 -8.289 1 97.06 136 ALA A C 1
ATOM 1040 O O . ALA A 1 136 ? -0.859 -13.18 -9.367 1 97.06 136 ALA A O 1
ATOM 1041 N N . ALA A 1 137 ? -1.168 -11.805 -7.594 1 95 137 ALA A N 1
ATOM 1042 C CA . ALA A 1 137 ? -2.516 -11.406 -7.988 1 95 137 ALA A CA 1
ATOM 1043 C C . ALA A 1 137 ? -3.371 -12.625 -8.328 1 95 137 ALA A C 1
ATOM 1045 O O . ALA A 1 137 ? -4.035 -12.656 -9.367 1 95 137 ALA A O 1
ATOM 1046 N N . PHE A 1 138 ? -3.328 -13.625 -7.434 1 94.56 138 PHE A N 1
ATOM 1047 C CA . PHE A 1 138 ? -3.926 -14.922 -7.723 1 94.56 138 PHE A CA 1
ATOM 1048 C C . PHE A 1 138 ? -4.852 -15.359 -6.594 1 94.56 138 PHE A C 1
ATOM 1050 O O . PHE A 1 138 ? -5.922 -15.914 -6.84 1 94.56 138 PHE A O 1
ATOM 1057 N N . LEU A 1 139 ? -4.543 -15.008 -5.371 1 91.44 139 LEU A N 1
ATOM 1058 C CA . LEU A 1 139 ? -5.27 -15.539 -4.223 1 91.44 139 LEU A CA 1
ATOM 1059 C C . LEU A 1 139 ? -6.633 -14.859 -4.086 1 91.44 139 LEU A C 1
ATOM 1061 O O . LEU A 1 139 ? -7.5 -15.344 -3.355 1 91.44 139 LEU A O 1
ATOM 1065 N N . ASP A 1 140 ? -6.84 -13.789 -4.789 1 88.62 140 ASP A N 1
ATOM 1066 C CA . ASP A 1 140 ? -8.133 -13.117 -4.746 1 88.62 140 ASP A CA 1
ATOM 1067 C C . ASP A 1 140 ? -9.117 -13.758 -5.723 1 88.62 140 ASP A C 1
ATOM 1069 O O . ASP A 1 140 ? -10.305 -13.422 -5.727 1 88.62 140 ASP A O 1
ATOM 1073 N N . ILE A 1 141 ? -8.625 -14.703 -6.566 1 86.94 141 ILE A N 1
ATOM 1074 C CA . ILE A 1 141 ? -9.547 -15.336 -7.504 1 86.94 141 ILE A CA 1
ATOM 1075 C C . ILE A 1 141 ? -9.625 -16.828 -7.211 1 86.94 141 ILE A C 1
ATOM 1077 O O . ILE A 1 141 ? -10.164 -17.609 -8.016 1 86.94 141 ILE A O 1
ATOM 1081 N N . VAL A 1 142 ? -9.039 -17.25 -6.086 1 87.19 142 VAL A N 1
ATOM 1082 C CA . VAL A 1 142 ? -9.172 -18.609 -5.598 1 87.19 142 VAL A CA 1
ATOM 1083 C C . VAL A 1 142 ? -9.57 -18.594 -4.125 1 87.19 142 VAL A C 1
ATOM 1085 O O . VAL A 1 142 ? -9.602 -17.547 -3.492 1 87.19 142 VAL A O 1
ATOM 1088 N N . ASP A 1 143 ? -9.898 -19.656 -3.586 1 84.31 143 ASP A N 1
ATOM 1089 C CA . ASP A 1 143 ? -10.234 -19.797 -2.172 1 84.31 143 ASP A CA 1
ATOM 1090 C C . ASP A 1 143 ? -9 -20.156 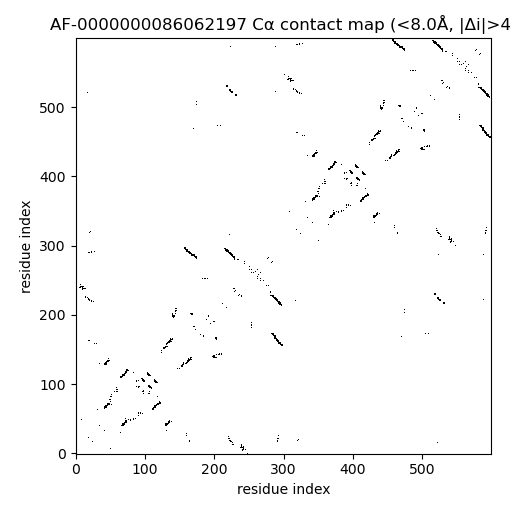-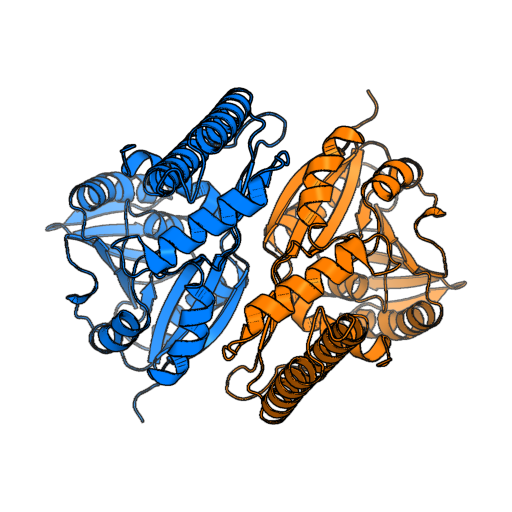1.35 1 84.31 143 ASP A C 1
ATOM 1092 O O . ASP A 1 143 ? -8.516 -21.297 -1.415 1 84.31 143 ASP A O 1
ATOM 1096 N N . PRO A 1 144 ? -8.562 -19.203 -0.539 1 85 144 PRO A N 1
ATOM 1097 C CA . PRO A 1 144 ? -7.348 -19.484 0.236 1 85 144 PRO A CA 1
ATOM 1098 C C . PRO A 1 144 ? -7.508 -20.688 1.168 1 85 144 PRO A C 1
ATOM 1100 O O . PRO A 1 144 ? -6.543 -21.422 1.418 1 85 144 PRO A O 1
ATOM 1103 N N . ALA A 1 145 ? -8.656 -20.891 1.68 1 85.5 145 ALA A N 1
ATOM 1104 C CA . ALA A 1 145 ? -8.898 -22 2.602 1 85.5 145 ALA A CA 1
ATOM 1105 C C . ALA A 1 145 ? -8.695 -23.344 1.913 1 85.5 145 ALA A C 1
ATOM 1107 O O . ALA A 1 145 ? -8.406 -24.344 2.568 1 85.5 145 ALA A O 1
ATOM 1108 N N . ARG A 1 146 ? -8.812 -23.359 0.641 1 86.31 146 ARG A N 1
ATOM 1109 C CA . ARG A 1 146 ? -8.602 -24.594 -0.125 1 86.31 146 ARG A CA 1
ATOM 1110 C C . ARG A 1 146 ? -7.18 -24.656 -0.673 1 86.31 146 ARG A C 1
ATOM 1112 O O . ARG A 1 146 ? -6.57 -25.734 -0.702 1 86.31 146 ARG A O 1
ATOM 1119 N N . LEU A 1 147 ? -6.711 -23.562 -1.048 1 89.94 147 LEU A N 1
ATOM 1120 C CA . LEU A 1 147 ? -5.414 -23.531 -1.719 1 89.94 147 LEU A CA 1
ATOM 1121 C C . LEU A 1 147 ? -4.285 -23.766 -0.722 1 89.94 147 LEU A C 1
ATOM 1123 O O . LEU A 1 147 ? -3.336 -24.5 -1.008 1 89.94 147 LEU A O 1
ATOM 1127 N N . LEU A 1 148 ? -4.348 -23.125 0.473 1 93.06 148 LEU A N 1
ATOM 1128 C CA . LEU A 1 148 ? -3.252 -23.141 1.435 1 93.06 148 LEU A CA 1
ATOM 1129 C C . LEU A 1 148 ? -2.91 -24.578 1.834 1 93.06 148 LEU A C 1
ATOM 1131 O O . LEU A 1 148 ? -1.748 -24.984 1.767 1 93.06 148 LEU A O 1
ATOM 1135 N N . PRO A 1 149 ? -3.918 -25.391 2.162 1 92.62 149 PRO A N 1
ATOM 1136 C CA . PRO A 1 149 ? -3.566 -26.766 2.496 1 92.62 149 PRO A CA 1
ATOM 1137 C C . PRO A 1 149 ? -3.018 -27.547 1.299 1 92.62 149 PRO A C 1
ATOM 1139 O O . PRO A 1 149 ? -2.145 -28.406 1.461 1 92.62 149 PRO A O 1
ATOM 1142 N N . SER A 1 150 ? -3.488 -27.25 0.136 1 93.44 150 SER A N 1
ATOM 1143 C CA . SER A 1 150 ? -3.018 -27.953 -1.054 1 93.44 150 SER A CA 1
ATOM 1144 C C . SER A 1 150 ? -1.544 -27.672 -1.318 1 93.44 150 SER A C 1
ATOM 1146 O O . SER A 1 150 ? -0.844 -28.484 -1.913 1 93.44 150 SER A O 1
ATOM 1148 N N . LEU A 1 151 ? -1.045 -26.578 -0.849 1 96.12 151 LEU A N 1
ATOM 1149 C CA . LEU A 1 151 ? 0.333 -26.172 -1.109 1 96.12 151 LEU A CA 1
ATOM 1150 C C . LEU A 1 151 ? 1.305 -26.969 -0.25 1 96.12 151 LEU A C 1
ATOM 1152 O O . LEU A 1 151 ? 2.516 -26.938 -0.475 1 96.12 151 LEU A O 1
ATOM 1156 N N . HIS A 1 152 ? 0.764 -27.781 0.649 1 95.12 152 HIS A N 1
ATOM 1157 C CA . HIS A 1 152 ? 1.596 -28.719 1.409 1 95.12 152 HIS A CA 1
ATOM 1158 C C . HIS A 1 152 ? 2.225 -29.766 0.5 1 95.12 152 HIS A C 1
ATOM 1160 O O . HIS A 1 152 ? 3.307 -30.281 0.795 1 95.12 152 HIS A O 1
ATOM 1166 N N . ASP A 1 153 ? 1.532 -29.984 -0.555 1 96 153 ASP A N 1
ATOM 1167 C CA . ASP A 1 153 ? 2.029 -30.969 -1.513 1 96 153 ASP A CA 1
ATOM 1168 C C . ASP A 1 153 ? 2.961 -30.328 -2.533 1 96 153 ASP A C 1
ATOM 1170 O O . ASP A 1 153 ? 3.51 -31 -3.402 1 96 153 ASP A O 1
ATOM 1174 N N . VAL A 1 154 ? 3.145 -29.062 -2.469 1 97.94 154 VAL A N 1
ATOM 1175 C CA . VAL A 1 154 ? 3.951 -28.328 -3.438 1 97.94 154 VAL A CA 1
ATOM 1176 C C . VAL A 1 154 ? 5.246 -27.859 -2.781 1 97.94 154 VAL A C 1
ATOM 1178 O O . VAL A 1 154 ? 6.312 -27.922 -3.391 1 97.94 154 VAL A O 1
ATOM 1181 N N . LEU A 1 155 ? 5.152 -27.453 -1.524 1 97.69 155 LEU A N 1
ATOM 1182 C CA . LEU A 1 155 ? 6.262 -26.828 -0.812 1 97.69 155 LEU A CA 1
ATOM 1183 C C . LEU A 1 155 ? 7.043 -27.875 -0.008 1 97.69 155 LEU A C 1
ATOM 1185 O O . LEU A 1 155 ? 6.449 -28.766 0.591 1 97.69 155 LEU A O 1
ATOM 1189 N N . ARG A 1 156 ? 8.305 -27.688 0.075 1 95.5 156 ARG A N 1
ATOM 1190 C CA . ARG A 1 156 ? 9.102 -28.328 1.109 1 95.5 156 ARG A CA 1
ATOM 1191 C C . ARG A 1 156 ? 8.758 -27.781 2.49 1 95.5 156 ARG A C 1
ATOM 1193 O O . ARG A 1 156 ? 8.328 -26.641 2.619 1 95.5 156 ARG A O 1
ATOM 1200 N N . PRO A 1 157 ? 8.992 -28.641 3.51 1 94.19 157 PRO A N 1
ATOM 1201 C CA . PRO A 1 157 ? 8.891 -28.062 4.848 1 94.19 157 PRO A CA 1
ATOM 1202 C C . PRO A 1 157 ? 9.742 -26.797 5.004 1 94.19 157 PRO A C 1
ATOM 1204 O O . PRO A 1 157 ? 10.875 -26.75 4.512 1 94.19 157 PRO A O 1
ATOM 1207 N N . GLY A 1 158 ? 9.141 -25.797 5.543 1 94.88 158 GLY A N 1
ATOM 1208 C CA . GLY A 1 158 ? 9.844 -24.531 5.703 1 94.88 158 GLY A CA 1
ATOM 1209 C C . GLY A 1 158 ? 9.797 -23.656 4.465 1 94.88 158 GLY A C 1
ATOM 1210 O O . GLY A 1 158 ? 10.305 -22.531 4.469 1 94.88 158 GLY A O 1
ATOM 1211 N N . GLY A 1 159 ? 9.172 -24.188 3.396 1 97.19 159 GLY A N 1
ATOM 1212 C CA . GLY A 1 159 ? 9.055 -23.438 2.162 1 97.19 159 GLY A CA 1
ATOM 1213 C C . GLY A 1 159 ? 8.219 -22.172 2.311 1 97.19 159 GLY A C 1
ATOM 1214 O O . GLY A 1 159 ? 7.547 -21.984 3.324 1 97.19 159 GLY A O 1
ATOM 1215 N N . MET A 1 160 ? 8.312 -21.297 1.315 1 98 160 MET A N 1
ATOM 1216 C CA . MET A 1 160 ? 7.668 -20 1.429 1 98 160 MET A CA 1
ATOM 1217 C C . MET A 1 160 ? 6.535 -19.859 0.417 1 98 160 MET A C 1
ATOM 1219 O O . MET A 1 160 ? 6.613 -20.406 -0.687 1 98 160 MET A O 1
ATOM 1223 N N . LEU A 1 161 ? 5.5 -19.203 0.834 1 98.12 161 LEU A N 1
ATOM 1224 C CA . LEU A 1 161 ? 4.461 -18.688 -0.048 1 98.12 161 LEU A CA 1
ATOM 1225 C C . LEU A 1 161 ? 4.562 -17.172 -0.18 1 98.12 161 LEU A C 1
ATOM 1227 O O . LEU A 1 161 ? 4.422 -16.438 0.808 1 98.12 161 LEU A O 1
ATOM 1231 N N . TYR A 1 162 ? 4.895 -16.688 -1.352 1 98.44 162 TYR A N 1
ATOM 1232 C CA . TYR A 1 162 ? 4.879 -15.266 -1.68 1 98.44 162 TYR A CA 1
ATOM 1233 C C . TYR A 1 162 ? 3.662 -14.914 -2.531 1 98.44 162 TYR A C 1
ATOM 1235 O O . TYR A 1 162 ? 3.553 -15.359 -3.678 1 98.44 162 TYR A O 1
ATOM 1243 N N . ALA A 1 163 ? 2.748 -14.156 -1.961 1 97.88 163 ALA A N 1
ATOM 1244 C CA . ALA A 1 163 ? 1.494 -13.789 -2.613 1 97.88 163 ALA A CA 1
ATOM 1245 C C . ALA A 1 163 ? 1.37 -12.273 -2.746 1 97.88 163 ALA A C 1
ATOM 1247 O O . ALA A 1 163 ? 0.576 -11.648 -2.043 1 97.88 163 ALA A O 1
ATOM 1248 N N . PRO A 1 164 ? 2.062 -11.688 -3.721 1 97.44 164 PRO A N 1
ATOM 1249 C CA . PRO A 1 164 ? 1.993 -10.234 -3.91 1 97.44 164 PRO A CA 1
ATOM 1250 C C . PRO A 1 164 ? 0.716 -9.789 -4.621 1 97.44 164 PRO A C 1
ATOM 1252 O O . PRO A 1 164 ? 0.132 -10.562 -5.387 1 97.44 164 PRO A O 1
ATOM 1255 N N . CYS A 1 165 ? 0.285 -8.531 -4.301 1 96.5 165 CYS A N 1
ATOM 1256 C CA . CYS A 1 165 ? -0.826 -7.844 -4.953 1 96.5 165 CYS A CA 1
ATOM 1257 C C . CYS A 1 165 ? -2.123 -8.625 -4.781 1 96.5 165 CYS A C 1
ATOM 1259 O O . CYS A 1 165 ? -2.857 -8.836 -5.75 1 96.5 165 CYS A O 1
ATOM 1261 N N . THR A 1 166 ? -2.326 -9.156 -3.598 1 96.88 166 THR A N 1
ATOM 1262 C CA . THR A 1 166 ? -3.6 -9.773 -3.246 1 96.88 166 THR A CA 1
ATOM 1263 C C . THR A 1 166 ? -4.625 -8.719 -2.844 1 96.88 166 THR A C 1
ATOM 1265 O O . THR A 1 166 ? -4.383 -7.93 -1.924 1 96.88 166 THR A O 1
ATOM 1268 N N . PHE A 1 167 ? -5.73 -8.695 -3.545 1 96.62 167 PHE A N 1
ATOM 1269 C CA . PHE A 1 167 ? -6.746 -7.66 -3.379 1 96.62 167 PHE A CA 1
ATOM 1270 C C . PHE A 1 167 ? -7.285 -7.656 -1.953 1 96.62 167 PHE A C 1
ATOM 1272 O O . PHE A 1 167 ? -7.469 -8.719 -1.351 1 96.62 167 PHE A O 1
ATOM 1279 N N . ASP A 1 168 ? -7.59 -6.438 -1.422 1 94.56 168 ASP A N 1
ATOM 1280 C CA . ASP A 1 168 ? -8.031 -6.367 -0.033 1 94.56 168 ASP A CA 1
ATOM 1281 C C . ASP A 1 168 ? -9.102 -5.293 0.151 1 94.56 168 ASP A C 1
ATOM 1283 O O . ASP A 1 168 ? -8.977 -4.43 1.02 1 94.56 168 ASP A O 1
ATOM 1287 N N . GLY A 1 169 ? -10.078 -5.277 -0.626 1 89.94 169 GLY A N 1
ATOM 1288 C CA . GLY A 1 169 ? -11.43 -4.875 -0.278 1 89.94 169 GLY A CA 1
ATOM 1289 C C . GLY A 1 169 ? -11.688 -3.395 -0.483 1 89.94 169 GLY A C 1
ATOM 1290 O O . GLY A 1 169 ? -12.664 -2.852 0.029 1 89.94 169 GLY A O 1
ATOM 1291 N N . ALA A 1 170 ? -10.844 -2.625 -1.188 1 93.5 170 ALA A N 1
ATOM 1292 C CA . ALA A 1 170 ? -11.156 -1.227 -1.473 1 93.5 170 ALA A CA 1
ATOM 1293 C C . ALA A 1 170 ? -10.789 -0.864 -2.908 1 93.5 170 ALA A C 1
ATOM 1295 O O . ALA A 1 170 ? -9.742 -1.283 -3.412 1 93.5 170 ALA A O 1
ATOM 1296 N N . THR A 1 171 ? -11.672 -0.207 -3.547 1 95.88 171 THR A N 1
ATOM 1297 C CA . THR A 1 171 ? -11.539 0.339 -4.895 1 95.88 171 THR A CA 1
ATOM 1298 C C . THR A 1 171 ? -12.047 1.777 -4.945 1 95.88 171 THR A C 1
ATOM 1300 O O . THR A 1 171 ? -13.203 2.047 -4.617 1 95.88 171 THR A O 1
ATOM 1303 N N . HIS A 1 172 ? -11.195 2.621 -5.316 1 95.12 172 HIS A N 1
ATOM 1304 C CA . HIS A 1 172 ? -11.562 4.031 -5.398 1 95.12 172 HIS A CA 1
ATOM 1305 C C . HIS A 1 172 ? -11.359 4.57 -6.809 1 95.12 172 HIS A C 1
ATOM 1307 O O . HIS A 1 172 ? -10.406 4.199 -7.488 1 95.12 172 HIS A O 1
ATOM 1313 N N . PHE A 1 173 ? -12.289 5.434 -7.195 1 96.25 173 PHE A N 1
ATOM 1314 C CA . PHE A 1 173 ? -12.266 6.004 -8.539 1 96.25 173 PHE A CA 1
ATOM 1315 C C . PHE A 1 173 ? -12.047 7.512 -8.477 1 96.25 173 PHE A C 1
ATOM 1317 O O . PHE A 1 173 ? -12.406 8.156 -7.496 1 96.25 173 PHE A O 1
ATOM 1324 N N . SER A 1 174 ? -11.438 8.031 -9.414 1 93.81 174 SER A N 1
ATOM 1325 C CA . SER A 1 174 ? -11.227 9.469 -9.57 1 93.81 174 SER A CA 1
ATOM 1326 C C . SER A 1 174 ? -11.398 9.898 -11.023 1 93.81 174 SER A C 1
ATOM 1328 O O . SER A 1 174 ? -11.016 9.18 -11.938 1 93.81 174 SER A O 1
ATOM 1330 N N . PRO A 1 175 ? -12.031 10.977 -11.312 1 94.44 175 PRO A N 1
ATOM 1331 C CA . PRO A 1 175 ? -12.641 11.922 -10.375 1 94.44 175 PRO A CA 1
ATOM 1332 C C . PRO A 1 175 ? -13.859 11.344 -9.656 1 94.44 175 PRO A C 1
ATOM 1334 O O . PRO A 1 175 ? -14.469 10.391 -10.148 1 94.44 175 PRO A O 1
ATOM 1337 N N . ALA A 1 176 ? -14.211 11.977 -8.609 1 94.31 176 ALA A N 1
ATOM 1338 C CA . ALA A 1 176 ? -15.32 11.477 -7.793 1 94.31 176 ALA A CA 1
ATOM 1339 C C . ALA A 1 176 ? -16.641 11.531 -8.57 1 94.31 176 ALA A C 1
ATOM 1341 O O . ALA A 1 176 ? -16.875 12.469 -9.328 1 94.31 176 ALA A O 1
ATOM 1342 N N . HIS A 1 177 ? -17.391 10.539 -8.422 1 96.62 177 HIS A N 1
ATOM 1343 C CA . HIS A 1 177 ? -18.75 10.406 -8.938 1 96.62 177 HIS A CA 1
ATOM 1344 C C . HIS A 1 177 ? -19.734 10.047 -7.824 1 96.62 177 HIS A C 1
ATOM 1346 O O . HIS A 1 177 ? -19.406 9.25 -6.941 1 96.62 177 HIS A O 1
ATOM 1352 N N . PRO A 1 178 ? -20.922 10.586 -7.816 1 95.62 178 PRO A N 1
ATOM 1353 C CA . PRO A 1 178 ? -21.859 10.383 -6.715 1 95.62 178 PRO A CA 1
ATOM 1354 C C . PRO A 1 178 ? -22.172 8.906 -6.469 1 95.62 178 PRO A C 1
ATOM 1356 O O . PRO A 1 178 ? -22.5 8.516 -5.344 1 95.62 178 PRO A O 1
ATOM 1359 N N . ASP A 1 179 ? -22 8.078 -7.48 1 97.38 179 ASP A N 1
ATOM 1360 C CA . ASP A 1 179 ? -22.406 6.68 -7.352 1 97.38 179 ASP A CA 1
ATOM 1361 C C . ASP A 1 179 ? -21.203 5.793 -7.059 1 97.38 179 ASP A C 1
ATOM 1363 O O . ASP A 1 179 ? -21.312 4.566 -7.008 1 97.38 179 ASP A O 1
ATOM 1367 N N . ASP A 1 180 ? -20.062 6.344 -6.852 1 96.94 180 ASP A N 1
ATOM 1368 C CA . ASP A 1 180 ? -18.828 5.566 -6.691 1 96.94 180 ASP A CA 1
ATOM 1369 C C . ASP A 1 180 ? -18.953 4.574 -5.539 1 96.94 180 ASP A C 1
ATOM 1371 O O . ASP A 1 180 ? -18.625 3.395 -5.688 1 96.94 180 ASP A O 1
ATOM 1375 N N . ASP A 1 181 ? -19.453 5.039 -4.43 1 94.19 181 ASP A N 1
ATOM 1376 C CA . ASP A 1 181 ? -19.562 4.176 -3.256 1 94.19 181 ASP A CA 1
ATOM 1377 C C . ASP A 1 181 ? -20.516 3.008 -3.512 1 94.19 181 ASP A C 1
ATOM 1379 O O . ASP A 1 181 ? -20.219 1.873 -3.125 1 94.19 181 ASP A O 1
ATOM 1383 N N . ARG A 1 182 ? -21.609 3.379 -4.039 1 96 182 ARG A N 1
ATOM 1384 C CA . ARG A 1 182 ? -22.594 2.352 -4.367 1 96 182 ARG A CA 1
ATOM 1385 C C . ARG A 1 182 ? -22.016 1.331 -5.344 1 96 182 ARG A C 1
ATOM 1387 O O . ARG A 1 182 ? -22.156 0.124 -5.148 1 96 182 ARG A O 1
ATOM 1394 N N . ILE A 1 183 ? -21.344 1.805 -6.406 1 97.62 183 ILE A N 1
ATOM 1395 C CA . ILE A 1 183 ? -20.734 0.951 -7.426 1 97.62 183 ILE A CA 1
ATOM 1396 C C . ILE A 1 183 ? -19.672 0.064 -6.789 1 97.62 183 ILE A C 1
ATOM 1398 O O . ILE A 1 183 ? -19.609 -1.139 -7.059 1 97.62 183 ILE A O 1
ATOM 1402 N N . GLU A 1 184 ? -18.812 0.601 -5.969 1 96.62 184 GLU A N 1
ATOM 1403 C CA . GLU A 1 184 ? -17.797 -0.187 -5.273 1 96.62 184 GLU A CA 1
ATOM 1404 C C . GLU A 1 184 ? -18.438 -1.312 -4.461 1 96.62 184 GLU A C 1
ATOM 1406 O O . GLU A 1 184 ? -18 -2.461 -4.531 1 96.62 184 GLU A O 1
ATOM 1411 N N . ARG A 1 185 ? -19.453 -0.95 -3.678 1 95.44 185 ARG A N 1
ATOM 1412 C CA . ARG A 1 185 ? -20.125 -1.93 -2.83 1 95.44 185 ARG A CA 1
ATOM 1413 C C . ARG A 1 185 ? -20.703 -3.072 -3.662 1 95.44 185 ARG A C 1
ATOM 1415 O O . ARG A 1 185 ? -20.547 -4.242 -3.311 1 95.44 185 ARG A O 1
ATOM 1422 N N . LEU A 1 186 ? -21.344 -2.721 -4.703 1 97.31 186 LEU A N 1
ATOM 1423 C CA . LEU A 1 186 ? -21.969 -3.732 -5.551 1 97.31 186 LEU A CA 1
ATOM 1424 C C . LEU A 1 186 ? -20.922 -4.594 -6.238 1 97.31 186 LEU A C 1
ATOM 1426 O O . LEU A 1 186 ? -21.078 -5.809 -6.355 1 97.31 186 LEU A O 1
ATOM 1430 N N . TYR A 1 187 ? -19.891 -3.949 -6.703 1 97 187 TYR A N 1
ATOM 1431 C CA . TYR A 1 187 ? -18.797 -4.684 -7.336 1 97 187 TYR A CA 1
ATOM 1432 C C . TYR A 1 187 ? -18.188 -5.695 -6.367 1 97 187 TYR A C 1
ATOM 1434 O O . TYR A 1 187 ? -18.016 -6.867 -6.711 1 97 187 TYR A O 1
ATOM 1442 N N . HIS A 1 188 ? -17.906 -5.293 -5.137 1 95.88 188 HIS A N 1
ATOM 1443 C CA . HIS A 1 188 ? -17.297 -6.168 -4.133 1 95.88 188 HIS A CA 1
ATOM 1444 C C . HIS A 1 188 ? -18.266 -7.258 -3.695 1 95.88 188 HIS A C 1
ATOM 1446 O O . HIS A 1 188 ? -17.859 -8.398 -3.465 1 95.88 188 HIS A O 1
ATOM 1452 N N . ARG A 1 189 ? -19.516 -6.879 -3.604 1 95.12 189 ARG A N 1
ATOM 1453 C CA . ARG A 1 189 ? -20.516 -7.895 -3.291 1 95.12 189 ARG A CA 1
ATOM 1454 C C . ARG A 1 189 ? -20.578 -8.961 -4.383 1 95.12 189 ARG A C 1
ATOM 1456 O O . ARG A 1 189 ? -20.766 -10.141 -4.098 1 95.12 189 ARG A O 1
ATOM 1463 N N . HIS A 1 190 ? -20.484 -8.5 -5.613 1 95.75 190 HIS A N 1
ATOM 1464 C CA . HIS A 1 190 ? -20.453 -9.438 -6.734 1 95.75 190 HIS A CA 1
ATOM 1465 C C . HIS A 1 190 ? -19.297 -10.422 -6.605 1 95.75 190 HIS A C 1
ATOM 1467 O O . HIS A 1 190 ? -19.469 -11.617 -6.848 1 95.75 190 HIS A O 1
ATOM 1473 N N . MET A 1 191 ? -18.094 -9.992 -6.211 1 93.62 191 MET A N 1
ATOM 1474 C CA . MET A 1 191 ? -16.922 -10.844 -6.004 1 93.62 191 MET A CA 1
ATOM 1475 C C . MET A 1 191 ? -17.188 -11.883 -4.926 1 93.62 191 MET A C 1
ATOM 1477 O O . MET A 1 191 ? -16.766 -13.031 -5.051 1 93.62 191 MET A O 1
ATOM 1481 N N . ASP A 1 192 ? -17.938 -11.469 -3.963 1 92.88 192 ASP A N 1
ATOM 1482 C CA . ASP A 1 192 ? -18.078 -12.281 -2.762 1 92.88 192 ASP A CA 1
ATOM 1483 C C . ASP A 1 192 ? -19.234 -13.266 -2.902 1 92.88 192 ASP A C 1
ATOM 1485 O O . ASP A 1 192 ? -19.203 -14.352 -2.318 1 92.88 192 ASP A O 1
ATOM 1489 N N . GLU A 1 193 ? -20.266 -12.867 -3.676 1 92.38 193 GLU A N 1
ATOM 1490 C CA . GLU A 1 193 ? -21.516 -13.609 -3.549 1 92.38 193 GLU A CA 1
ATOM 1491 C C . GLU A 1 193 ? -22 -14.117 -4.906 1 92.38 193 GLU A C 1
ATOM 1493 O O . GLU A 1 193 ? -22.828 -15.031 -4.977 1 92.38 193 GLU A O 1
ATOM 1498 N N . ILE A 1 194 ? -21.625 -13.5 -5.934 1 90 194 ILE A N 1
ATOM 1499 C CA . ILE A 1 194 ? -22.328 -13.742 -7.188 1 90 194 ILE A CA 1
ATOM 1500 C C . ILE A 1 194 ? -21.422 -14.477 -8.164 1 90 194 ILE A C 1
ATOM 1502 O O . ILE A 1 194 ? -21.844 -15.438 -8.805 1 90 194 ILE A O 1
ATOM 1506 N N . ARG A 1 195 ? -20.156 -14.023 -8.148 1 85.5 195 ARG A N 1
ATOM 1507 C CA . ARG A 1 195 ? -19.266 -14.578 -9.156 1 85.5 195 ARG A CA 1
ATOM 1508 C C . ARG A 1 195 ? -18.953 -16.047 -8.867 1 85.5 195 ARG A C 1
ATOM 1510 O O . ARG A 1 195 ? -18.938 -16.469 -7.711 1 85.5 195 ARG A O 1
ATOM 1517 N N . GLU A 1 196 ? -18.734 -16.766 -9.828 1 77.75 196 GLU A N 1
ATOM 1518 C CA . GLU A 1 196 ? -18.484 -18.188 -9.742 1 77.75 196 GLU A CA 1
ATOM 1519 C C . GLU A 1 196 ? -17.125 -18.484 -9.133 1 77.75 196 GLU A C 1
ATOM 1521 O O . GLU A 1 196 ? -16.953 -19.484 -8.422 1 77.75 196 GLU A O 1
ATOM 1526 N N . LEU A 1 197 ? -16.266 -17.656 -9.375 1 71.5 197 LEU A N 1
ATOM 1527 C CA . LEU A 1 197 ? -14.914 -17.859 -8.859 1 71.5 197 LEU A CA 1
ATOM 1528 C C . LEU A 1 197 ? -14.891 -17.703 -7.34 1 71.5 197 LEU A C 1
ATOM 1530 O O . LEU A 1 197 ? -15.516 -16.797 -6.797 1 71.5 197 LEU A O 1
ATOM 1534 N N . PRO A 1 198 ? -14.297 -18.594 -6.68 1 75.44 198 PRO A N 1
ATOM 1535 C CA . PRO A 1 198 ? -14.32 -18.625 -5.215 1 75.44 198 PRO A CA 1
ATOM 1536 C C . PRO A 1 198 ? -13.531 -17.484 -4.582 1 75.44 198 PRO A C 1
ATOM 1538 O O . PRO A 1 198 ? -13.398 -17.422 -3.357 1 75.44 198 PRO A O 1
ATOM 1541 N N . GLY A 1 199 ? -13.148 -16.531 -5.266 1 82.19 199 GLY A N 1
ATOM 1542 C CA . GLY A 1 199 ? -12.359 -15.438 -4.727 1 82.1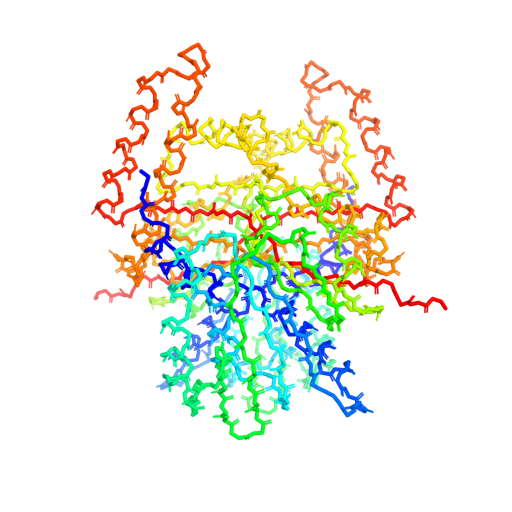9 199 GLY A CA 1
ATOM 1543 C C . GLY A 1 199 ? -13.156 -14.5 -3.848 1 82.19 199 GLY A C 1
ATOM 1544 O O . GLY A 1 199 ? -14.32 -14.773 -3.531 1 82.19 199 GLY A O 1
ATOM 1545 N N . SER A 1 200 ? -12.484 -13.547 -3.191 1 90.31 200 SER A N 1
ATOM 1546 C CA . SER A 1 200 ? -13.07 -12.641 -2.211 1 90.31 200 SER A CA 1
ATOM 1547 C C . SER A 1 200 ? -12.547 -11.219 -2.379 1 90.31 200 SER A C 1
ATOM 1549 O O . SER A 1 200 ? -11.398 -11.023 -2.781 1 90.31 200 SER A O 1
ATOM 1551 N N . SER A 1 201 ? -13.484 -10.297 -2.104 1 92.75 201 SER A N 1
ATOM 1552 C CA . SER A 1 201 ? -13.039 -8.914 -2.016 1 92.75 201 SER A CA 1
ATOM 1553 C C . SER A 1 201 ? -12.156 -8.695 -0.79 1 92.75 201 SER A C 1
ATOM 1555 O O . SER A 1 201 ? -11.508 -7.648 -0.66 1 92.75 201 SER A O 1
ATOM 1557 N N . ARG A 1 202 ? -11.992 -9.695 0.076 1 92.06 202 ARG A N 1
ATOM 1558 C CA . ARG A 1 202 ? -11.219 -9.625 1.309 1 92.06 202 ARG A CA 1
ATOM 1559 C C . ARG A 1 202 ? -10.086 -10.648 1.296 1 92.06 202 ARG A C 1
ATOM 1561 O O . ARG A 1 202 ? -9.711 -11.18 2.344 1 92.06 202 ARG A O 1
ATOM 1568 N N . ALA A 1 203 ? -9.609 -10.93 0.169 1 94.56 203 ALA A N 1
ATOM 1569 C CA . ALA A 1 203 ? -8.703 -12.055 -0.05 1 94.56 203 ALA A CA 1
ATOM 1570 C C . ALA A 1 203 ? -7.461 -11.938 0.828 1 94.56 203 ALA A C 1
ATOM 1572 O O . ALA A 1 203 ? -7.09 -12.891 1.517 1 94.56 203 ALA A O 1
ATOM 1573 N N . ALA A 1 204 ? -6.789 -10.781 0.853 1 95.06 204 ALA A N 1
ATOM 1574 C CA . ALA A 1 204 ? -5.527 -10.656 1.577 1 95.06 204 ALA A CA 1
ATOM 1575 C C . ALA A 1 204 ? -5.727 -10.898 3.07 1 95.06 204 ALA A C 1
ATOM 1577 O O . ALA A 1 204 ? -5 -11.688 3.68 1 95.06 204 ALA A O 1
ATOM 1578 N N . ARG A 1 205 ? -6.73 -10.227 3.643 1 92 205 ARG A N 1
ATOM 1579 C CA . ARG A 1 205 ? -6.949 -10.398 5.074 1 92 205 ARG A CA 1
ATOM 1580 C C . ARG A 1 205 ? -7.395 -11.82 5.395 1 92 205 ARG A C 1
ATOM 1582 O O . ARG A 1 205 ? -7.066 -12.359 6.453 1 92 205 ARG A O 1
ATOM 1589 N N . ASP A 1 206 ? -8.102 -12.438 4.484 1 91.81 206 ASP A N 1
ATOM 1590 C CA . ASP A 1 206 ? -8.484 -13.836 4.664 1 91.81 206 ASP A CA 1
ATOM 1591 C C . ASP A 1 206 ? -7.254 -14.742 4.68 1 91.81 206 ASP A C 1
ATOM 1593 O O . ASP A 1 206 ? -7.18 -15.68 5.477 1 91.81 206 ASP A O 1
ATOM 1597 N N . VAL A 1 207 ? -6.328 -14.484 3.807 1 93.75 207 VAL A N 1
ATOM 1598 C CA . VAL A 1 207 ? -5.098 -15.266 3.771 1 93.75 207 VAL A CA 1
ATOM 1599 C C . VAL A 1 207 ? -4.352 -15.117 5.094 1 93.75 207 VAL A C 1
ATOM 1601 O O . VAL A 1 207 ? -3.898 -16.109 5.68 1 93.75 207 VAL A O 1
ATOM 1604 N N . ILE A 1 208 ? -4.227 -13.891 5.566 1 90.88 208 ILE A N 1
ATOM 1605 C CA . ILE A 1 208 ? -3.506 -13.602 6.801 1 90.88 208 ILE A CA 1
ATOM 1606 C C . ILE A 1 208 ? -4.168 -14.336 7.969 1 90.88 208 ILE A C 1
ATOM 1608 O O . ILE A 1 208 ? -3.482 -14.891 8.828 1 90.88 208 ILE A O 1
ATOM 1612 N N . GLU A 1 209 ? -5.473 -14.406 7.926 1 89.31 209 GLU A N 1
ATOM 1613 C CA . GLU A 1 209 ? -6.227 -15.055 8.992 1 89.31 209 GLU A CA 1
ATOM 1614 C C . GLU A 1 209 ? -6.125 -16.578 8.898 1 89.31 209 GLU A C 1
ATOM 1616 O O . GLU A 1 209 ? -6.055 -17.266 9.922 1 89.31 209 GLU A O 1
ATOM 1621 N N . GLN A 1 210 ? -6.117 -17.078 7.73 1 91.5 210 GLN A N 1
ATOM 1622 C CA . GLN A 1 210 ? -6.191 -18.516 7.512 1 91.5 210 GLN A CA 1
ATOM 1623 C C . GLN A 1 210 ? -4.809 -19.156 7.598 1 91.5 210 GLN A C 1
ATOM 1625 O O . GLN A 1 210 ? -4.684 -20.328 7.965 1 91.5 210 GLN A O 1
ATOM 1630 N N . ALA A 1 211 ? -3.77 -18.438 7.324 1 92.5 211 ALA A N 1
ATOM 1631 C CA . ALA A 1 211 ? -2.418 -18.969 7.195 1 92.5 211 ALA A CA 1
ATOM 1632 C C . ALA A 1 211 ? -2.012 -19.75 8.445 1 92.5 211 ALA A C 1
ATOM 1634 O O . ALA A 1 211 ? -1.603 -20.906 8.367 1 92.5 211 ALA A O 1
ATOM 1635 N N . PRO A 1 212 ? -2.242 -19.156 9.656 1 88.69 212 PRO A N 1
ATOM 1636 C CA . PRO A 1 212 ? -1.826 -19.891 10.852 1 88.69 212 PRO A CA 1
ATOM 1637 C C . PRO A 1 212 ? -2.619 -21.172 11.062 1 88.69 212 PRO A C 1
ATOM 1639 O O . PRO A 1 212 ? -2.105 -22.125 11.648 1 88.69 212 PRO A O 1
ATOM 1642 N N . LYS A 1 213 ? -3.844 -21.203 10.562 1 90.75 213 LYS A N 1
ATOM 1643 C CA . LYS A 1 213 ? -4.691 -22.391 10.711 1 90.75 213 LYS A CA 1
ATOM 1644 C C . LYS A 1 213 ? -4.211 -23.531 9.812 1 90.75 213 LYS A C 1
ATOM 1646 O O . LYS A 1 213 ? -4.578 -24.688 10.023 1 90.75 213 LYS A O 1
ATOM 1651 N N . HIS A 1 214 ? -3.424 -23.203 8.852 1 93.94 214 HIS A N 1
ATOM 1652 C CA . HIS A 1 214 ? -2.939 -24.203 7.91 1 93.94 214 HIS A CA 1
ATOM 1653 C C . HIS A 1 214 ? -1.421 -24.328 7.965 1 93.94 214 HIS A C 1
ATOM 1655 O O . HIS A 1 214 ? -0.774 -24.562 6.945 1 93.94 214 HIS A O 1
ATOM 1661 N N . GLU A 1 215 ? -0.875 -24.016 9.07 1 93.88 215 GLU A N 1
ATOM 1662 C CA . GLU A 1 215 ? 0.515 -24.312 9.406 1 93.88 215 GLU A CA 1
ATOM 1663 C C . GLU A 1 215 ? 1.468 -23.344 8.703 1 93.88 215 GLU A C 1
ATOM 1665 O O . GLU A 1 215 ? 2.617 -23.703 8.43 1 93.88 215 GLU A O 1
ATOM 1670 N N . TYR A 1 216 ? 0.957 -22.203 8.383 1 94.56 216 TYR A N 1
ATOM 1671 C CA . TYR A 1 216 ? 1.822 -21.156 7.875 1 94.56 216 TYR A CA 1
ATOM 1672 C C . TYR A 1 216 ? 2.02 -20.062 8.914 1 94.56 216 TYR A C 1
ATOM 1674 O O . TYR A 1 216 ? 1.103 -19.75 9.68 1 94.56 216 TYR A O 1
ATOM 1682 N N . THR A 1 217 ? 3.174 -19.516 8.922 1 93.44 217 THR A N 1
ATOM 1683 C CA . THR A 1 217 ? 3.451 -18.281 9.656 1 93.44 217 THR A CA 1
ATOM 1684 C C . THR A 1 217 ? 3.625 -17.109 8.695 1 93.44 217 THR A C 1
ATOM 1686 O O . THR A 1 217 ? 4.484 -17.141 7.812 1 93.44 217 THR A O 1
ATOM 1689 N N . VAL A 1 218 ? 2.814 -16.109 8.844 1 93.69 218 VAL A N 1
ATOM 1690 C CA . VAL A 1 218 ? 2.994 -14.906 8.047 1 93.69 218 VAL A CA 1
ATOM 1691 C C . VAL A 1 218 ? 4.207 -14.125 8.555 1 93.69 218 VAL A C 1
ATOM 1693 O O . VAL A 1 218 ? 4.223 -13.664 9.703 1 93.69 218 VAL A O 1
ATOM 1696 N N . THR A 1 219 ? 5.176 -13.953 7.688 1 93.5 219 THR A N 1
ATOM 1697 C CA . THR A 1 219 ? 6.434 -13.375 8.148 1 93.5 219 THR A CA 1
ATOM 1698 C C . THR A 1 219 ? 6.562 -11.922 7.703 1 93.5 219 THR A C 1
ATOM 1700 O O . THR A 1 219 ? 7.324 -11.156 8.297 1 93.5 219 THR A O 1
ATOM 1703 N N . ALA A 1 220 ? 5.859 -11.562 6.668 1 94.12 220 ALA A N 1
ATOM 1704 C CA . ALA A 1 220 ? 5.895 -10.172 6.211 1 94.12 220 ALA A CA 1
ATOM 1705 C C . ALA A 1 220 ? 4.621 -9.82 5.445 1 94.12 220 ALA A C 1
ATOM 1707 O O . ALA A 1 220 ? 4.059 -10.664 4.738 1 94.12 220 ALA A O 1
ATOM 1708 N N . THR A 1 221 ? 4.148 -8.641 5.594 1 94.81 221 THR A N 1
ATOM 1709 C CA . THR A 1 221 ? 3.047 -8.039 4.848 1 94.81 221 THR A CA 1
ATOM 1710 C C . THR A 1 221 ? 3.336 -6.574 4.547 1 94.81 221 THR A C 1
ATOM 1712 O O . THR A 1 221 ? 4.082 -5.918 5.281 1 94.81 221 THR A O 1
ATOM 1715 N N . GLY A 1 222 ? 2.844 -6.062 3.471 1 95.12 222 GLY A N 1
ATOM 1716 C CA . GLY A 1 222 ? 3.01 -4.66 3.109 1 95.12 222 GLY A CA 1
ATOM 1717 C C . GLY A 1 222 ? 2.027 -4.199 2.051 1 95.12 222 GLY A C 1
ATOM 1718 O O . GLY A 1 222 ? 1.453 -5.016 1.329 1 95.12 222 GLY A O 1
ATOM 1719 N N . GLY A 1 223 ? 1.85 -2.918 2.025 1 94.88 223 GLY A N 1
ATOM 1720 C CA . GLY A 1 223 ? 0.953 -2.355 1.029 1 94.88 223 GLY A CA 1
ATOM 1721 C C . GLY A 1 223 ? 1.453 -2.533 -0.391 1 94.88 223 GLY A C 1
ATOM 1722 O O . GLY A 1 223 ? 2.654 -2.432 -0.649 1 94.88 223 GLY A O 1
ATOM 1723 N N . CYS A 1 224 ? 0.519 -2.83 -1.229 1 96.94 224 CYS A N 1
ATOM 1724 C CA . CYS A 1 224 ? 0.773 -3.041 -2.65 1 96.94 224 CYS A CA 1
ATOM 1725 C C . CYS A 1 224 ? -0.375 -2.504 -3.496 1 96.94 224 CYS A C 1
ATOM 1727 O O . CYS A 1 224 ? -0.911 -3.217 -4.348 1 96.94 224 CYS A O 1
ATOM 1729 N N . ASP A 1 225 ? -0.695 -1.298 -3.287 1 96.5 225 ASP A N 1
ATOM 1730 C CA . ASP A 1 225 ? -1.883 -0.741 -3.928 1 96.5 225 ASP A CA 1
ATOM 1731 C C . ASP A 1 225 ? -1.628 -0.458 -5.406 1 96.5 225 ASP A C 1
ATOM 1733 O O . ASP A 1 225 ? -0.567 0.053 -5.773 1 96.5 225 ASP A O 1
ATOM 1737 N N . TRP A 1 226 ? -2.598 -0.865 -6.199 1 96.88 226 TRP A N 1
ATOM 1738 C CA . TRP A 1 226 ? -2.635 -0.36 -7.57 1 96.88 226 TRP A CA 1
ATOM 1739 C C . TRP A 1 226 ? -3.068 1.102 -7.602 1 96.88 226 TRP A C 1
ATOM 1741 O O . TRP A 1 226 ? -4.18 1.434 -7.18 1 96.88 226 TRP A O 1
ATOM 1751 N N . VAL A 1 227 ? -2.229 1.946 -7.957 1 95.12 227 VAL A N 1
ATOM 1752 C CA . VAL A 1 227 ? -2.557 3.348 -8.195 1 95.12 227 VAL A CA 1
ATOM 1753 C C . VAL A 1 227 ? -2.354 3.686 -9.664 1 95.12 227 VAL A C 1
ATOM 1755 O O . VAL A 1 227 ? -1.218 3.748 -10.148 1 95.12 227 VAL A O 1
ATOM 1758 N N . VAL A 1 228 ? -3.469 3.877 -10.344 1 95.75 228 VAL A N 1
ATOM 1759 C CA . VAL A 1 228 ? -3.41 4.07 -11.781 1 95.75 228 VAL A CA 1
ATOM 1760 C C . VAL A 1 228 ? -4.105 5.375 -12.164 1 95.75 228 VAL A C 1
ATOM 1762 O O . VAL A 1 228 ? -5.18 5.688 -11.641 1 95.75 228 VAL A O 1
ATOM 1765 N N . GLY A 1 229 ? -3.559 6.098 -13.008 1 92.06 229 GLY A N 1
ATOM 1766 C CA . GLY A 1 229 ? -4.043 7.367 -13.523 1 92.06 229 GLY A CA 1
ATOM 1767 C C . GLY A 1 229 ? -3.049 8.062 -14.43 1 92.06 229 GLY A C 1
ATOM 1768 O O . GLY A 1 229 ? -1.916 7.602 -14.586 1 92.06 229 GLY A O 1
ATOM 1769 N N . ALA A 1 230 ? -3.557 9.102 -15.016 1 87.88 230 ALA A N 1
ATOM 1770 C CA . ALA A 1 230 ? -2.68 9.891 -15.875 1 87.88 230 ALA A CA 1
ATOM 1771 C C . ALA A 1 230 ? -1.594 10.586 -15.062 1 87.88 230 ALA A C 1
ATOM 1773 O O . ALA A 1 230 ? -1.822 10.977 -13.914 1 87.88 230 ALA A O 1
ATOM 1774 N N . ARG A 1 231 ? -0.438 10.602 -15.531 1 78.56 231 ARG A N 1
ATOM 1775 C CA . ARG A 1 231 ? 0.703 11.359 -15.023 1 78.56 231 ARG A CA 1
ATOM 1776 C C . ARG A 1 231 ? 1.196 12.359 -16.062 1 78.56 231 ARG A C 1
ATOM 1778 O O . ARG A 1 231 ? 1.473 11.992 -17.203 1 78.56 231 ARG A O 1
ATOM 1785 N N . THR A 1 232 ? 1.252 13.586 -15.688 1 78 232 THR A N 1
ATOM 1786 C CA . THR A 1 232 ? 1.649 14.672 -16.562 1 78 232 THR A CA 1
ATOM 1787 C C . THR A 1 232 ? 0.771 14.703 -17.812 1 78 232 THR A C 1
ATOM 1789 O O . THR A 1 232 ? 1.277 14.797 -18.938 1 78 232 THR A O 1
ATOM 1792 N N . GLY A 1 233 ? -0.458 14.25 -17.703 1 80.25 233 GLY A N 1
ATOM 1793 C CA . GLY A 1 233 ? -1.463 14.43 -18.734 1 80.25 233 GLY A CA 1
ATOM 1794 C C . GLY A 1 233 ? -1.688 13.18 -19.562 1 80.25 233 GLY A C 1
ATOM 1795 O O . GLY A 1 233 ? -2.539 13.164 -20.453 1 80.25 233 GLY A O 1
ATOM 1796 N N . THR A 1 234 ? -0.867 12.086 -19.359 1 89.75 234 THR A N 1
ATOM 1797 C CA . THR A 1 234 ? -1.065 10.844 -20.094 1 89.75 234 THR A CA 1
ATOM 1798 C C . THR A 1 234 ? -0.938 9.633 -19.188 1 89.75 234 THR A C 1
ATOM 1800 O O . THR A 1 234 ? -0.345 9.727 -18.109 1 89.75 234 THR A O 1
ATOM 1803 N N . TYR A 1 235 ? -1.521 8.523 -19.703 1 94.38 235 TYR A N 1
ATOM 1804 C CA . TYR A 1 235 ? -1.315 7.266 -19 1 94.38 235 TYR A CA 1
ATOM 1805 C C . TYR A 1 235 ? 0.054 6.676 -19.312 1 94.38 235 TYR A C 1
ATOM 1807 O O . TYR A 1 235 ? 0.45 6.605 -20.484 1 94.38 235 TYR A O 1
ATOM 1815 N N . PRO A 1 236 ? 0.735 6.324 -18.328 1 91.94 236 PRO A N 1
ATOM 1816 C CA . PRO A 1 236 ? 2.021 5.688 -18.625 1 91.94 236 PRO A CA 1
ATOM 1817 C C . PRO A 1 236 ? 1.865 4.316 -19.281 1 91.94 236 PRO A C 1
ATOM 1819 O O . PRO A 1 236 ? 0.932 3.578 -18.953 1 91.94 236 PRO A O 1
ATOM 1822 N N . ALA A 1 237 ? 2.824 4.004 -20.234 1 93.44 237 ALA A N 1
ATOM 1823 C CA . ALA A 1 237 ? 2.855 2.691 -20.875 1 93.44 237 ALA A CA 1
ATOM 1824 C C . ALA A 1 237 ? 1.5 2.344 -21.484 1 93.44 237 ALA A C 1
ATOM 1826 O O . ALA A 1 237 ? 0.918 3.146 -22.219 1 93.44 237 ALA A O 1
ATOM 1827 N N . GLU A 1 238 ? 1.011 1.16 -21.188 1 95.06 238 GLU A N 1
ATOM 1828 C CA . GLU A 1 238 ? -0.267 0.708 -21.734 1 95.06 238 GLU A CA 1
ATOM 1829 C C . GLU A 1 238 ? -1.354 0.714 -20.656 1 95.06 238 GLU A C 1
ATOM 1831 O O . GLU A 1 238 ? -2.273 -0.106 -20.703 1 95.06 238 GLU A O 1
ATOM 1836 N N . GLU A 1 239 ? -1.264 1.62 -19.781 1 96.25 239 GLU A N 1
ATOM 1837 C CA . GLU A 1 239 ? -2.127 1.552 -18.609 1 96.25 239 GLU A CA 1
ATOM 1838 C C . GLU A 1 239 ? -3.541 2.023 -18.938 1 96.25 239 GLU A C 1
ATOM 1840 O O . GLU A 1 239 ? -4.473 1.782 -18.156 1 96.25 239 GLU A O 1
ATOM 1845 N N . ALA A 1 240 ? -3.729 2.701 -20.078 1 96 240 ALA A N 1
ATOM 1846 C CA . ALA A 1 240 ? -5.094 2.947 -20.547 1 96 240 ALA A CA 1
ATOM 1847 C C . ALA A 1 240 ? -5.828 1.635 -20.797 1 96 240 ALA A C 1
ATOM 1849 O O . ALA A 1 240 ? -7.012 1.507 -20.484 1 96 240 ALA A O 1
ATOM 1850 N N . ALA A 1 241 ? -5.125 0.719 -21.391 1 95.5 241 ALA A N 1
ATOM 1851 C CA . ALA A 1 241 ? -5.707 -0.593 -21.656 1 95.5 241 ALA A CA 1
ATOM 1852 C C . ALA A 1 241 ? -6.027 -1.326 -20.359 1 95.5 241 ALA A C 1
ATOM 1854 O O . ALA A 1 241 ? -7.035 -2.027 -20.266 1 95.5 241 ALA A O 1
ATOM 1855 N N . PHE A 1 242 ? -5.168 -1.182 -19.422 1 96.81 242 PHE A N 1
ATOM 1856 C CA . PHE A 1 242 ? -5.402 -1.756 -18.109 1 96.81 242 PHE A CA 1
ATOM 1857 C C . PHE A 1 242 ? -6.691 -1.212 -17.5 1 96.81 242 PHE A C 1
ATOM 1859 O O . PHE A 1 242 ? -7.547 -1.979 -17.062 1 96.81 242 PHE A O 1
ATOM 1866 N N . LEU A 1 243 ? -6.852 0.106 -17.516 1 97.12 243 LEU A N 1
ATOM 1867 C CA . LEU A 1 243 ? -8.031 0.759 -16.969 1 97.12 243 LEU A CA 1
ATOM 1868 C C . LEU A 1 243 ? -9.289 0.361 -17.734 1 97.12 243 LEU A C 1
ATOM 1870 O O . LEU A 1 243 ? -10.352 0.166 -17.141 1 97.12 243 LEU A O 1
ATOM 1874 N N . GLU A 1 244 ? -9.125 0.278 -18.984 1 96.69 244 GLU A N 1
ATOM 1875 C CA . GLU A 1 244 ? -10.258 -0.133 -19.812 1 96.69 244 GLU A CA 1
ATOM 1876 C C . GLU A 1 244 ? -10.742 -1.527 -19.438 1 96.69 244 GLU A C 1
ATOM 1878 O O . GLU A 1 244 ? -11.953 -1.758 -19.312 1 96.69 244 GLU A O 1
ATOM 1883 N N . HIS A 1 245 ? -9.836 -2.402 -19.281 1 96.62 245 HIS A N 1
ATOM 1884 C CA . HIS A 1 245 ? -10.195 -3.76 -18.891 1 96.62 245 HIS A CA 1
ATOM 1885 C C . HIS A 1 245 ? -10.875 -3.775 -17.531 1 96.62 245 HIS A C 1
ATOM 1887 O O . HIS A 1 245 ? -11.852 -4.504 -17.328 1 96.62 245 HIS A O 1
ATOM 1893 N N . LEU A 1 246 ? -10.352 -3.039 -16.578 1 95.94 246 LEU A N 1
ATOM 1894 C CA . LEU A 1 246 ? -10.961 -2.99 -15.25 1 95.94 246 LEU A CA 1
ATOM 1895 C C . LEU A 1 246 ? -12.375 -2.426 -15.32 1 95.94 246 LEU A C 1
ATOM 1897 O O . LEU A 1 246 ? -13.281 -2.932 -14.656 1 95.94 246 LEU A O 1
ATOM 1901 N N . LEU A 1 247 ? -12.539 -1.38 -16.156 1 96.88 247 LEU A N 1
ATOM 1902 C CA . LEU A 1 247 ? -13.867 -0.802 -16.312 1 96.88 247 LEU A CA 1
ATOM 1903 C C . LEU A 1 247 ? -14.836 -1.826 -16.906 1 96.88 247 LEU A C 1
ATOM 1905 O O . LEU A 1 247 ? -15.984 -1.917 -16.469 1 96.88 247 LEU A O 1
ATOM 1909 N N . GLU A 1 248 ? -14.367 -2.551 -17.859 1 96.56 248 GLU A N 1
ATOM 1910 C CA . GLU A 1 248 ? -15.188 -3.596 -18.453 1 96.56 248 GLU A CA 1
ATOM 1911 C C . GLU A 1 248 ? -15.547 -4.676 -17.438 1 96.56 248 GLU A C 1
ATOM 1913 O O . GLU A 1 248 ? -16.672 -5.176 -17.422 1 96.56 248 GLU A O 1
ATOM 1918 N N . THR A 1 249 ? -14.562 -5.078 -16.656 1 94.88 249 THR A N 1
ATOM 1919 C CA . THR A 1 249 ? -14.773 -6.082 -15.625 1 94.88 249 THR A CA 1
ATOM 1920 C C . THR A 1 249 ? -15.82 -5.609 -14.617 1 94.88 249 THR A C 1
ATOM 1922 O O . THR A 1 249 ? -16.734 -6.359 -14.266 1 94.88 249 THR A O 1
ATOM 1925 N N . ILE A 1 250 ? -15.727 -4.375 -14.18 1 97 250 ILE A N 1
ATOM 1926 C CA . ILE A 1 250 ? -16.672 -3.803 -13.227 1 97 250 ILE A CA 1
ATOM 1927 C C . ILE A 1 250 ? -18.047 -3.711 -13.859 1 97 250 ILE A C 1
ATOM 1929 O O . ILE A 1 250 ? -19.047 -4.117 -13.258 1 97 250 ILE A O 1
ATOM 1933 N N . ASP A 1 251 ? -18.062 -3.207 -15.102 1 97.56 251 ASP A N 1
ATOM 1934 C CA . ASP A 1 251 ? -19.344 -3.094 -15.812 1 97.56 251 ASP A CA 1
ATOM 1935 C C . ASP A 1 251 ? -20.016 -4.457 -15.961 1 97.56 251 ASP A C 1
ATOM 1937 O O . ASP A 1 251 ? -21.219 -4.578 -15.773 1 97.56 251 ASP A O 1
ATOM 1941 N N . GLY A 1 252 ? -19.234 -5.445 -16.344 1 96.19 252 GLY A N 1
ATOM 1942 C CA . GLY A 1 252 ? -19.766 -6.797 -16.453 1 96.19 252 GLY A CA 1
ATOM 1943 C C . GLY A 1 252 ? -20.359 -7.312 -15.156 1 96.19 252 GLY A C 1
ATOM 1944 O O . GLY A 1 252 ? -21.438 -7.926 -15.156 1 96.19 252 GLY A O 1
ATOM 1945 N N . ALA A 1 253 ? -19.688 -7.098 -14.047 1 95.88 253 ALA A N 1
ATOM 1946 C CA . ALA A 1 253 ? -20.188 -7.496 -12.742 1 95.88 253 ALA A CA 1
ATOM 1947 C C . ALA A 1 253 ? -21.516 -6.797 -12.43 1 95.88 253 ALA A C 1
ATOM 1949 O O . ALA A 1 253 ? -22.469 -7.43 -11.969 1 95.88 253 ALA A O 1
ATOM 1950 N N . LEU A 1 254 ? -21.562 -5.5 -12.703 1 97.31 254 LEU A N 1
ATOM 1951 C CA . LEU A 1 254 ? -22.75 -4.699 -12.414 1 97.31 254 LEU A CA 1
ATOM 1952 C C . LEU A 1 254 ? -23.938 -5.164 -13.242 1 97.31 254 LEU A C 1
ATOM 1954 O O . LEU A 1 254 ? -25.094 -5.059 -12.805 1 97.31 254 LEU A O 1
ATOM 1958 N N . ALA A 1 255 ? -23.719 -5.668 -14.422 1 96.94 255 ALA A N 1
ATOM 1959 C CA . ALA A 1 255 ? -24.766 -6.105 -15.344 1 96.94 255 ALA A CA 1
ATOM 1960 C C . ALA A 1 255 ? -25.531 -7.297 -14.781 1 96.94 255 ALA A C 1
ATOM 1962 O O . ALA A 1 255 ? -26.641 -7.594 -15.219 1 96.94 255 ALA A O 1
ATOM 1963 N N . ASP A 1 256 ? -24.953 -7.98 -13.82 1 96.31 256 ASP A N 1
ATOM 1964 C CA . ASP A 1 256 ? -25.562 -9.195 -13.273 1 96.31 256 ASP A CA 1
ATOM 1965 C C . ASP A 1 256 ? -26.641 -8.852 -12.242 1 96.31 256 ASP A C 1
ATOM 1967 O O . ASP A 1 256 ? -27.375 -9.734 -11.797 1 96.31 256 ASP A O 1
ATOM 1971 N N . TYR A 1 257 ? -26.734 -7.594 -11.859 1 96.81 257 TYR A N 1
ATOM 1972 C CA . TYR A 1 257 ? -27.688 -7.215 -10.836 1 96.81 257 TYR A CA 1
ATOM 1973 C C . TYR A 1 257 ? -29.062 -6.953 -11.438 1 96.81 257 TYR A C 1
ATOM 1975 O O . TYR A 1 257 ? -29.172 -6.387 -12.531 1 96.81 257 TYR A O 1
ATOM 1983 N N . ALA A 1 258 ? -30.125 -7.293 -10.758 1 96.38 258 ALA A N 1
ATOM 1984 C CA . ALA A 1 258 ? -31.5 -6.98 -11.156 1 96.38 258 ALA A CA 1
ATOM 1985 C C . ALA A 1 258 ? -31.766 -5.484 -11.062 1 96.38 258 ALA A C 1
ATOM 1987 O O . ALA A 1 258 ? -31.141 -4.781 -10.266 1 96.38 258 ALA A O 1
ATOM 1988 N N . PRO A 1 259 ? -32.656 -5.02 -11.891 1 96.12 259 PRO A N 1
ATOM 1989 C CA . PRO A 1 259 ? -32.969 -3.59 -11.883 1 96.12 259 PRO A CA 1
ATOM 1990 C C . PRO A 1 259 ? -33.375 -3.082 -10.5 1 96.12 259 PRO A C 1
ATOM 1992 O O . PRO A 1 259 ? -33.156 -1.915 -10.18 1 96.12 259 PRO A O 1
ATOM 1995 N N . ALA A 1 260 ? -33.938 -3.887 -9.617 1 95.12 260 ALA A N 1
ATOM 1996 C CA . ALA A 1 260 ? -34.375 -3.506 -8.266 1 95.12 260 ALA A CA 1
ATOM 1997 C C . ALA A 1 260 ? -33.156 -3.223 -7.383 1 95.12 260 ALA A C 1
ATOM 1999 O O . ALA A 1 260 ? -33.219 -2.41 -6.457 1 95.12 260 ALA A O 1
ATOM 2000 N N . ASP A 1 261 ? -32.031 -3.832 -7.703 1 95.06 261 ASP A N 1
ATOM 2001 C CA . ASP A 1 261 ? -30.797 -3.68 -6.926 1 95.06 261 ASP A CA 1
ATOM 2002 C C . ASP A 1 261 ? -29.938 -2.543 -7.473 1 95.06 261 ASP A C 1
ATOM 2004 O O . ASP A 1 261 ? -29.297 -1.818 -6.707 1 95.06 261 ASP A O 1
ATOM 2008 N N . LEU A 1 262 ? -29.938 -2.459 -8.805 1 97.06 262 LEU A N 1
ATOM 2009 C CA . LEU A 1 262 ? -29.203 -1.396 -9.484 1 97.06 262 LEU A CA 1
ATOM 2010 C C . LEU A 1 262 ? -29.953 -0.95 -10.742 1 97.06 262 LEU A C 1
ATOM 2012 O O . LEU A 1 262 ? -29.969 -1.667 -11.75 1 97.06 262 LEU A O 1
ATOM 2016 N N . ASP A 1 263 ? -30.453 0.25 -10.648 1 97 263 ASP A N 1
ATOM 2017 C CA . ASP A 1 263 ? -31.125 0.828 -11.805 1 97 263 ASP A CA 1
ATOM 2018 C C . ASP A 1 263 ? -30.203 0.878 -13.016 1 97 263 ASP A C 1
ATOM 2020 O O . ASP A 1 263 ? -29.125 1.469 -12.961 1 97 263 ASP A O 1
ATOM 2024 N N . PRO A 1 264 ? -30.672 0.289 -14.156 1 96.75 264 PRO A N 1
ATOM 2025 C CA . PRO A 1 264 ? -29.828 0.271 -15.352 1 96.75 264 PRO A CA 1
ATOM 2026 C C . PRO A 1 264 ? -29.406 1.669 -15.797 1 96.75 264 PRO A C 1
ATOM 2028 O O . PRO A 1 264 ? -28.312 1.838 -16.359 1 96.75 264 PRO A O 1
ATOM 2031 N N . SER A 1 265 ? -30.203 2.646 -15.523 1 97.31 265 SER A N 1
ATOM 2032 C CA . SER A 1 265 ? -29.828 4.008 -15.906 1 97.31 265 SER A CA 1
ATOM 2033 C C . SER A 1 265 ? -28.656 4.516 -15.086 1 97.31 265 SER A C 1
ATOM 2035 O O . SER A 1 265 ? -27.812 5.262 -15.586 1 97.31 265 SER A O 1
ATOM 2037 N N . VAL A 1 266 ? -28.609 4.145 -13.828 1 97.5 266 VAL A N 1
ATOM 2038 C CA . VAL A 1 266 ? -27.5 4.523 -12.961 1 97.5 266 VAL A CA 1
ATOM 2039 C C . VAL A 1 266 ? -26.219 3.861 -13.445 1 97.5 266 VAL A C 1
ATOM 2041 O O . VAL A 1 266 ? -25.188 4.523 -13.57 1 97.5 266 VAL A O 1
ATOM 2044 N N . ARG A 1 267 ? -26.312 2.58 -13.727 1 97.94 267 ARG A N 1
ATOM 2045 C CA . ARG A 1 267 ? -25.156 1.858 -14.273 1 97.94 267 ARG A CA 1
ATOM 2046 C C . ARG A 1 267 ? -24.688 2.486 -15.578 1 97.94 267 ARG A C 1
ATOM 2048 O O . ARG A 1 267 ? -23.5 2.766 -15.75 1 97.94 267 ARG A O 1
ATOM 2055 N N . GLY A 1 268 ? -25.625 2.682 -16.469 1 97.94 268 GLY A N 1
ATOM 2056 C CA . GLY A 1 268 ? -25.297 3.238 -17.766 1 97.94 268 GLY A CA 1
ATOM 2057 C C . GLY A 1 268 ? -24.625 4.598 -17.688 1 97.94 268 GLY A C 1
ATOM 2058 O O . GLY A 1 268 ? -23.641 4.852 -18.375 1 97.94 268 GLY A O 1
ATOM 2059 N N . GLU A 1 269 ? -25.141 5.453 -16.859 1 98.25 269 GLU A N 1
ATOM 2060 C CA . GLU A 1 269 ? -24.578 6.789 -16.688 1 98.25 269 GLU A CA 1
ATOM 2061 C C . GLU A 1 269 ? -23.172 6.723 -16.094 1 98.25 269 GLU A C 1
ATOM 2063 O O . GLU A 1 269 ? -22.266 7.434 -16.547 1 98.25 269 GLU A O 1
ATOM 2068 N N . TRP A 1 270 ? -23 5.922 -15.086 1 98.44 270 TRP A N 1
ATOM 2069 C CA . TRP A 1 270 ? -21.703 5.781 -14.438 1 98.44 270 TRP A CA 1
ATOM 2070 C C . TRP A 1 270 ? -20.656 5.277 -15.422 1 98.44 270 TRP A C 1
ATOM 2072 O O . TRP A 1 270 ? -19.578 5.871 -15.555 1 98.44 270 TRP A O 1
ATOM 2082 N N . VAL A 1 271 ? -20.984 4.234 -16.203 1 98.31 271 VAL A N 1
ATOM 2083 C CA . VAL A 1 271 ? -20.047 3.615 -17.141 1 98.31 271 VAL A CA 1
ATOM 2084 C C . VAL A 1 271 ? -19.703 4.594 -18.266 1 98.31 271 VAL A C 1
ATOM 2086 O O . VAL A 1 271 ? -18.547 4.723 -18.656 1 98.31 271 VAL A O 1
ATOM 2089 N N . SER A 1 272 ? -20.734 5.254 -18.734 1 98.31 272 SER A N 1
ATOM 2090 C CA . SER A 1 272 ? -20.516 6.234 -19.797 1 98.31 272 SER A CA 1
ATOM 2091 C C . SER A 1 272 ? -19.594 7.352 -19.328 1 98.31 272 SER A C 1
ATOM 2093 O O . SER A 1 272 ? -18.688 7.77 -20.062 1 98.31 272 SER A O 1
ATOM 2095 N N . THR A 1 273 ? -19.828 7.801 -18.141 1 98.56 273 THR A N 1
ATOM 2096 C CA . THR A 1 273 ? -18.984 8.852 -17.578 1 98.56 273 THR A CA 1
ATOM 2097 C C . THR A 1 273 ? -17.531 8.383 -17.469 1 98.56 273 THR A C 1
ATOM 2099 O O . THR A 1 273 ? -16.609 9.094 -17.875 1 98.56 273 THR A O 1
ATOM 2102 N N . ARG A 1 274 ? -17.328 7.203 -17 1 98.44 274 ARG A N 1
ATOM 2103 C CA . ARG A 1 274 ? -15.977 6.676 -16.797 1 98.44 274 ARG A CA 1
ATOM 2104 C C . ARG A 1 274 ? -15.281 6.457 -18.141 1 98.44 274 ARG A C 1
ATOM 2106 O O . ARG A 1 274 ? -14.086 6.742 -18.281 1 98.44 274 ARG A O 1
ATOM 2113 N N . ARG A 1 275 ? -15.984 5.965 -19.109 1 98 275 ARG A N 1
ATOM 2114 C CA . ARG A 1 275 ? -15.406 5.738 -20.422 1 98 275 ARG A CA 1
ATOM 2115 C C . ARG A 1 275 ? -14.992 7.055 -21.078 1 98 275 ARG A C 1
ATOM 2117 O O . ARG A 1 275 ? -13.945 7.133 -21.719 1 98 275 ARG A O 1
ATOM 2124 N N . THR A 1 276 ? -15.836 8.047 -20.906 1 98.31 276 THR A N 1
ATOM 2125 C CA . THR A 1 276 ? -15.492 9.375 -21.406 1 98.31 276 THR A CA 1
ATOM 2126 C C . THR A 1 276 ? -14.242 9.906 -20.719 1 98.31 276 THR A C 1
ATOM 2128 O O . THR A 1 276 ? -13.344 10.43 -21.375 1 98.31 276 THR A O 1
ATOM 2131 N N . GLN A 1 277 ? -14.227 9.773 -19.422 1 97.06 277 GLN A N 1
ATOM 2132 C CA . GLN A 1 277 ? -13.078 10.227 -18.641 1 97.06 277 GLN A CA 1
ATOM 2133 C C . GLN A 1 277 ? -11.812 9.477 -19.047 1 97.06 277 GLN A C 1
ATOM 2135 O O . GLN A 1 277 ? -10.727 10.062 -19.109 1 97.06 277 GLN A O 1
ATOM 2140 N N . LEU A 1 278 ? -11.914 8.172 -19.312 1 97.5 278 LEU A N 1
ATOM 2141 C CA . LEU A 1 278 ? -10.781 7.367 -19.766 1 97.5 278 LEU A CA 1
ATOM 2142 C C . LEU A 1 278 ? -10.266 7.879 -21.109 1 97.5 278 LEU A C 1
ATOM 2144 O O . LEU A 1 278 ? -9.055 8.055 -21.281 1 97.5 278 LEU A O 1
ATOM 2148 N N . ALA A 1 279 ? -11.156 8.156 -21.984 1 96.69 279 ALA A N 1
ATOM 2149 C CA . ALA A 1 279 ? -10.797 8.664 -23.312 1 96.69 279 ALA A CA 1
ATOM 2150 C C . ALA A 1 279 ? -10.094 10.016 -23.219 1 96.69 279 ALA A C 1
ATOM 2152 O O . ALA A 1 279 ? -9.203 10.32 -24 1 96.69 279 ALA A O 1
ATOM 2153 N N . ASN A 1 280 ? -10.461 10.781 -22.219 1 95.69 280 ASN A N 1
ATOM 2154 C CA . ASN A 1 280 ? -9.891 12.117 -22.016 1 95.69 280 ASN A CA 1
ATOM 2155 C C . ASN A 1 280 ? -8.656 12.07 -21.125 1 95.69 280 ASN A C 1
ATOM 2157 O O . ASN A 1 280 ? -8.141 13.117 -20.719 1 95.69 280 ASN A O 1
ATOM 2161 N N . GLU A 1 281 ? -8.219 10.852 -20.734 1 94.31 281 GLU A N 1
ATOM 2162 C CA . GLU A 1 281 ? -7.062 10.648 -19.859 1 94.31 281 GLU A CA 1
ATOM 2163 C C . GLU A 1 281 ? -7.266 11.297 -18.5 1 94.31 281 GLU A C 1
ATOM 2165 O O . GLU A 1 281 ? -6.348 11.922 -17.953 1 94.31 281 GLU A O 1
ATOM 2170 N N . GLU A 1 282 ? -8.492 11.156 -18 1 93.5 282 GLU A N 1
ATOM 2171 C CA . GLU A 1 282 ? -8.844 11.773 -16.734 1 93.5 282 GLU A CA 1
ATOM 2172 C C . GLU A 1 282 ? -9.172 10.719 -15.68 1 93.5 282 GLU A C 1
ATOM 2174 O O . GLU A 1 282 ? -9.117 10.992 -14.477 1 93.5 282 GLU A O 1
ATOM 2179 N N . PHE A 1 283 ? -9.438 9.523 -16.156 1 95.88 283 PHE A N 1
ATOM 2180 C CA . PHE A 1 283 ? -9.906 8.477 -15.25 1 95.88 283 PHE A CA 1
ATOM 2181 C C . PHE A 1 283 ? -8.742 7.867 -14.469 1 95.88 283 PHE A C 1
ATOM 2183 O O . PHE A 1 283 ? -7.676 7.617 -15.031 1 95.88 283 PHE A O 1
ATOM 2190 N N . GLY A 1 284 ? -8.93 7.723 -13.211 1 94.88 284 GLY A N 1
ATOM 2191 C CA . GLY A 1 284 ? -7.984 7.031 -12.352 1 94.88 284 GLY A CA 1
ATOM 2192 C C . GLY A 1 284 ? -8.648 6.098 -11.359 1 94.88 284 GLY A C 1
ATOM 2193 O O . GLY A 1 284 ? -9.867 6.168 -11.148 1 94.88 284 GLY A O 1
ATOM 2194 N N . MET A 1 285 ? -7.832 5.207 -10.812 1 96 285 MET A N 1
ATOM 2195 C CA . MET A 1 285 ? -8.359 4.219 -9.883 1 96 285 MET A CA 1
ATOM 2196 C C . MET A 1 285 ? -7.281 3.781 -8.891 1 96 285 MET A C 1
ATOM 2198 O O . MET A 1 285 ? -6.098 3.73 -9.234 1 96 285 MET A O 1
ATOM 2202 N N . VAL A 1 286 ? -7.688 3.525 -7.637 1 95.88 286 VAL A N 1
ATOM 2203 C CA . VAL A 1 286 ? -6.859 2.883 -6.621 1 95.88 286 VAL A CA 1
ATOM 2204 C C . VAL A 1 286 ? -7.523 1.59 -6.152 1 95.88 286 VAL A C 1
ATOM 2206 O O . VAL A 1 286 ? -8.719 1.576 -5.836 1 95.88 286 VAL A O 1
ATOM 2209 N N . ALA A 1 287 ? -6.855 0.54 -6.242 1 96.81 287 ALA A N 1
ATOM 2210 C CA . ALA A 1 287 ? -7.281 -0.727 -5.652 1 96.81 287 ALA A CA 1
ATOM 2211 C C . ALA A 1 287 ? -6.328 -1.167 -4.547 1 96.81 287 ALA A C 1
ATOM 2213 O O . ALA A 1 287 ? -5.109 -1.195 -4.746 1 96.81 287 ALA A O 1
ATOM 2214 N N . HIS A 1 288 ? -6.887 -1.475 -3.406 1 96.25 288 HIS A N 1
ATOM 2215 C CA . HIS A 1 288 ? -6.062 -1.819 -2.254 1 96.25 288 HIS A CA 1
ATOM 2216 C C . HIS A 1 288 ? -5.629 -3.281 -2.305 1 96.25 288 HIS A C 1
ATOM 2218 O O . HIS A 1 288 ? -6.469 -4.18 -2.398 1 96.25 288 HIS A O 1
ATOM 2224 N N . HIS A 1 289 ? -4.352 -3.486 -2.291 1 97.62 289 HIS A N 1
ATOM 2225 C CA . HIS A 1 289 ? -3.721 -4.801 -2.32 1 97.62 289 HIS A CA 1
ATOM 2226 C C . HIS A 1 289 ? -2.633 -4.914 -1.259 1 97.62 289 HIS A C 1
ATOM 2228 O O . HIS A 1 289 ? -2.09 -3.904 -0.809 1 97.62 289 HIS A O 1
ATOM 2234 N N . LEU A 1 290 ? -2.377 -6.113 -0.863 1 97 290 LEU A N 1
ATOM 2235 C CA . LEU A 1 290 ? -1.258 -6.387 0.032 1 97 290 LEU A CA 1
ATOM 2236 C C . LEU A 1 290 ? -0.315 -7.418 -0.576 1 97 290 LEU A C 1
ATOM 2238 O O . LEU A 1 290 ? -0.753 -8.32 -1.294 1 97 290 LEU A O 1
ATOM 2242 N N . ASP A 1 291 ? 0.937 -7.227 -0.324 1 97.75 291 ASP A N 1
ATOM 2243 C CA . ASP A 1 291 ? 1.904 -8.312 -0.451 1 97.75 291 ASP A CA 1
ATOM 2244 C C . ASP A 1 291 ? 1.958 -9.148 0.823 1 97.75 291 ASP A C 1
ATOM 2246 O O . ASP A 1 291 ? 1.924 -8.609 1.931 1 97.75 291 ASP A O 1
ATOM 2250 N N . ILE A 1 292 ? 2.031 -10.453 0.636 1 96.94 292 ILE A N 1
ATOM 2251 C CA . ILE A 1 292 ? 2.064 -11.359 1.778 1 96.94 292 ILE A CA 1
ATOM 2252 C C . ILE A 1 292 ? 3.188 -12.383 1.597 1 96.94 292 ILE A C 1
ATOM 2254 O O . ILE A 1 292 ? 3.322 -12.984 0.528 1 96.94 292 ILE A O 1
ATOM 2258 N N . LEU A 1 293 ? 3.992 -12.508 2.57 1 97.25 293 LEU A N 1
ATOM 2259 C CA . LEU A 1 293 ? 4.992 -13.562 2.66 1 97.25 293 LEU A CA 1
ATOM 2260 C C . LEU A 1 293 ? 4.715 -14.477 3.85 1 97.25 293 LEU A C 1
ATOM 2262 O O . LEU A 1 293 ? 4.57 -14.008 4.98 1 97.25 293 LEU A O 1
ATOM 2266 N N . ALA A 1 294 ? 4.57 -15.719 3.584 1 96.44 294 ALA A N 1
ATOM 2267 C CA . ALA A 1 294 ? 4.328 -16.703 4.633 1 96.44 294 ALA A CA 1
ATOM 2268 C C . ALA A 1 294 ? 5.281 -17.891 4.5 1 96.44 294 ALA A C 1
ATOM 2270 O O . ALA A 1 294 ? 5.848 -18.125 3.432 1 96.44 294 ALA A O 1
ATOM 2271 N N . ARG A 1 295 ? 5.484 -18.562 5.582 1 96.12 295 ARG A N 1
ATOM 2272 C CA . ARG A 1 295 ? 6.367 -19.734 5.625 1 96.12 295 ARG A CA 1
ATOM 2273 C C . ARG A 1 295 ? 5.648 -20.938 6.203 1 96.12 295 ARG A C 1
ATOM 2275 O O . ARG A 1 295 ? 5.008 -20.844 7.254 1 96.12 295 ARG A O 1
ATOM 2282 N N . LEU A 1 296 ? 5.73 -22 5.473 1 96.38 296 LEU A N 1
ATOM 2283 C CA . LEU A 1 296 ? 5.219 -23.266 5.984 1 96.38 296 LEU A CA 1
ATOM 2284 C C . LEU A 1 296 ? 6.066 -23.766 7.148 1 96.38 296 LEU A C 1
ATOM 2286 O O . LEU A 1 296 ? 7.297 -23.688 7.105 1 96.38 296 LEU A O 1
ATOM 2290 N N . ARG A 1 297 ? 5.414 -24.188 8.203 1 90.06 297 ARG A N 1
ATOM 2291 C CA . ARG A 1 297 ? 6.121 -24.703 9.375 1 90.06 297 ARG A CA 1
ATOM 2292 C C . ARG A 1 297 ? 7.121 -25.781 8.984 1 90.06 297 ARG A C 1
ATOM 2294 O O . ARG A 1 297 ? 6.832 -26.625 8.133 1 90.06 297 ARG A O 1
ATOM 2301 N N . PRO A 1 298 ? 8.32 -25.609 9.602 1 84.88 298 PRO A N 1
ATOM 2302 C CA . PRO A 1 298 ? 9.289 -26.672 9.328 1 84.88 298 PRO A CA 1
ATOM 2303 C C . PRO A 1 298 ? 8.898 -28.016 9.945 1 84.88 298 PRO A C 1
ATOM 2305 O O . PRO A 1 298 ? 8.102 -28.047 10.891 1 84.88 298 PRO A O 1
ATOM 2308 N N . GLU A 1 299 ? 9.094 -29.031 9.367 1 71.88 299 GLU A N 1
ATOM 2309 C CA . GLU A 1 299 ? 8.859 -30.344 9.977 1 71.88 299 GLU A CA 1
ATOM 2310 C C . GLU A 1 299 ? 9.508 -30.438 11.359 1 71.88 299 GLU A C 1
ATOM 2312 O O . GLU A 1 299 ? 10.594 -29.906 11.578 1 71.88 299 GLU A O 1
ATOM 2317 N N . LEU A 1 300 ? 8.625 -30.594 12.523 1 51.06 300 LEU A N 1
ATOM 2318 C CA . LEU A 1 300 ? 9.219 -30.922 13.812 1 51.06 300 LEU A CA 1
ATOM 2319 C C . LEU A 1 300 ? 10.227 -32.062 13.688 1 51.06 300 LEU A C 1
ATOM 2321 O O . LEU A 1 300 ? 10.055 -32.938 12.852 1 51.06 300 LEU A O 1
ATOM 2325 N N . MET B 1 1 ? -7.754 10.586 27.391 1 45.44 1 MET B N 1
ATOM 2326 C CA . MET B 1 1 ? -7.176 10.523 26.047 1 45.44 1 MET B CA 1
ATOM 2327 C C . MET B 1 1 ? -5.711 10.102 26.109 1 45.44 1 MET B C 1
ATOM 2329 O O . MET B 1 1 ? -4.949 10.602 26.938 1 45.44 1 MET B O 1
ATOM 2333 N N . SER B 1 2 ? -5.395 8.859 25.625 1 56.44 2 SER B N 1
ATOM 2334 C CA . SER B 1 2 ? -4.035 8.328 25.703 1 56.44 2 SER B CA 1
ATOM 2335 C C . SER B 1 2 ? -3.01 9.367 25.266 1 56.44 2 SER B C 1
ATOM 2337 O O . SER B 1 2 ? -3.322 10.258 24.469 1 56.44 2 SER B O 1
ATOM 2339 N N . ASP B 1 3 ? -1.988 9.445 25.984 1 78 3 ASP B N 1
ATOM 2340 C CA . ASP B 1 3 ? -0.838 10.312 25.734 1 78 3 ASP B CA 1
ATOM 2341 C C . ASP B 1 3 ? -0.357 10.188 24.281 1 78 3 ASP B C 1
ATOM 2343 O O . ASP B 1 3 ? -0.107 9.078 23.797 1 78 3 ASP B O 1
ATOM 2347 N N . LEU B 1 4 ? -0.458 11.273 23.562 1 88.12 4 LEU B N 1
ATOM 2348 C CA . LEU B 1 4 ? -0.133 11.359 22.156 1 88.12 4 LEU B CA 1
ATOM 2349 C C . LEU B 1 4 ? 1.33 11.008 21.906 1 88.12 4 LEU B C 1
ATOM 2351 O O . LEU B 1 4 ? 1.661 10.383 20.891 1 88.12 4 LEU B O 1
ATOM 2355 N N . ILE B 1 5 ? 2.154 11.211 22.875 1 91.25 5 ILE B N 1
ATOM 2356 C CA . ILE B 1 5 ? 3.592 11.078 22.672 1 91.25 5 ILE B CA 1
ATOM 2357 C C . ILE B 1 5 ? 3.961 9.602 22.578 1 91.25 5 ILE B C 1
ATOM 2359 O O . ILE B 1 5 ? 4.625 9.18 21.625 1 91.25 5 ILE B O 1
ATOM 2363 N N . PRO B 1 6 ? 3.457 8.812 23.516 1 90.44 6 PRO B N 1
ATOM 2364 C CA . PRO B 1 6 ? 3.754 7.383 23.391 1 90.44 6 PRO B CA 1
ATOM 2365 C C . PRO B 1 6 ? 3.213 6.793 22.078 1 90.44 6 PRO B C 1
ATOM 2367 O O . PRO B 1 6 ? 3.861 5.938 21.469 1 90.44 6 PRO B O 1
ATOM 2370 N N . TYR B 1 7 ? 2.109 7.234 21.672 1 94.06 7 TYR B N 1
ATOM 2371 C CA . TYR B 1 7 ? 1.525 6.781 20.422 1 94.06 7 TYR B CA 1
ATOM 2372 C C . TYR B 1 7 ? 2.422 7.141 19.234 1 94.06 7 TYR B C 1
ATOM 2374 O O . TYR B 1 7 ? 2.725 6.289 18.391 1 94.06 7 TYR B O 1
ATOM 2382 N N . LEU B 1 8 ? 2.836 8.367 19.219 1 94.94 8 LEU B N 1
ATOM 2383 C CA . LEU B 1 8 ? 3.646 8.859 18.109 1 94.94 8 LEU B CA 1
ATOM 2384 C C . LEU B 1 8 ? 4.996 8.148 18.062 1 94.94 8 LEU B C 1
ATOM 2386 O O . LEU B 1 8 ? 5.543 7.914 16.984 1 94.94 8 LEU B O 1
ATOM 2390 N N . THR B 1 9 ? 5.445 7.785 19.234 1 92.12 9 THR B N 1
ATOM 2391 C CA . THR B 1 9 ? 6.695 7.039 19.297 1 92.12 9 THR B CA 1
ATOM 2392 C C . THR B 1 9 ? 6.504 5.609 18.797 1 92.12 9 THR B C 1
ATOM 2394 O O . THR B 1 9 ? 7.297 5.113 18 1 92.12 9 THR B O 1
ATOM 2397 N N . ALA B 1 10 ? 5.445 4.973 19.25 1 94 10 ALA B N 1
ATOM 2398 C CA . ALA B 1 10 ? 5.133 3.598 18.859 1 94 10 ALA B CA 1
ATOM 2399 C C . ALA B 1 10 ? 4.848 3.504 17.359 1 94 10 ALA B C 1
ATOM 2401 O O . ALA B 1 10 ? 5.121 2.479 16.734 1 94 10 ALA B O 1
ATOM 2402 N N . LYS B 1 11 ? 4.434 4.555 16.797 1 95.75 11 LYS B N 1
ATOM 2403 C CA . LYS B 1 11 ? 4.004 4.617 15.406 1 95.75 11 LYS B CA 1
ATOM 2404 C C . LYS B 1 11 ? 5.195 4.555 14.461 1 95.75 11 LYS B C 1
ATOM 2406 O O . LYS B 1 11 ? 5.043 4.215 13.289 1 95.75 11 LYS B O 1
ATOM 2411 N N . ARG B 1 12 ? 6.363 4.832 14.914 1 93.94 12 ARG B N 1
ATOM 2412 C CA . ARG B 1 12 ? 7.527 5.004 14.055 1 93.94 12 ARG B CA 1
ATOM 2413 C C . ARG B 1 12 ? 7.824 3.727 13.273 1 93.94 12 ARG B C 1
ATOM 2415 O O . ARG B 1 12 ? 7.996 3.764 12.055 1 93.94 12 ARG B O 1
ATOM 2422 N N . THR B 1 13 ? 7.766 2.559 13.969 1 93.88 13 THR B N 1
ATOM 2423 C CA . THR B 1 13 ? 8.102 1.314 13.289 1 93.88 13 THR B CA 1
ATOM 2424 C C . THR B 1 13 ? 7.02 0.94 12.281 1 93.88 13 THR B C 1
ATOM 2426 O O . THR B 1 13 ? 7.309 0.336 11.242 1 93.88 13 THR B O 1
ATOM 2429 N N . VAL B 1 14 ? 5.781 1.316 12.562 1 96.12 14 VAL B N 1
ATOM 2430 C CA . VAL B 1 14 ? 4.668 1.061 11.648 1 96.12 14 VAL B CA 1
ATOM 2431 C C . VAL B 1 14 ? 4.844 1.875 10.375 1 96.12 14 VAL B C 1
ATOM 2433 O O . VAL B 1 14 ? 4.754 1.335 9.266 1 96.12 14 VAL B O 1
ATOM 2436 N N . ASP B 1 15 ? 5.203 3.146 10.586 1 96.69 15 ASP B N 1
ATOM 2437 C CA . ASP B 1 15 ? 5.445 4.035 9.453 1 96.69 15 ASP B CA 1
ATOM 2438 C C . ASP B 1 15 ? 6.648 3.57 8.641 1 96.69 15 ASP B C 1
ATOM 2440 O O . ASP B 1 15 ? 6.621 3.6 7.41 1 96.69 15 ASP B O 1
ATOM 2444 N N . ASP B 1 16 ? 7.676 3.148 9.32 1 94.62 16 ASP B N 1
ATOM 2445 C CA . ASP B 1 16 ? 8.898 2.727 8.648 1 94.62 16 ASP B CA 1
ATOM 2446 C C . ASP B 1 16 ? 8.633 1.554 7.707 1 94.62 16 ASP B C 1
ATOM 2448 O O . ASP B 1 16 ? 9.164 1.505 6.598 1 94.62 16 ASP B O 1
ATOM 2452 N N . ARG B 1 17 ? 7.809 0.703 8.133 1 94.19 17 ARG B N 1
ATOM 2453 C CA . ARG B 1 17 ? 7.484 -0.466 7.32 1 94.19 17 ARG B CA 1
ATOM 2454 C C . ARG B 1 17 ? 6.512 -0.105 6.203 1 94.19 17 ARG B C 1
ATOM 2456 O O . ARG B 1 17 ? 6.504 -0.745 5.152 1 94.19 17 ARG B O 1
ATOM 2463 N N . ALA B 1 18 ? 5.742 0.926 6.406 1 96.5 18 ALA B N 1
ATOM 2464 C CA . ALA B 1 18 ? 4.641 1.249 5.504 1 96.5 18 ALA B CA 1
ATOM 2465 C C . ALA B 1 18 ? 5.109 2.164 4.375 1 96.5 18 ALA B C 1
ATOM 2467 O O . ALA B 1 18 ? 4.586 2.1 3.258 1 96.5 18 ALA B O 1
ATOM 2468 N N . LEU B 1 19 ? 6.074 3.039 4.629 1 96.5 19 LEU B N 1
ATOM 2469 C CA . LEU B 1 19 ? 6.492 4.07 3.684 1 96.5 19 LEU B CA 1
ATOM 2470 C C . LEU B 1 19 ? 6.863 3.457 2.338 1 96.5 19 LEU B C 1
ATOM 2472 O O . LEU B 1 19 ? 7.535 2.424 2.287 1 96.5 19 LEU B O 1
ATOM 2476 N N . ASN B 1 20 ? 6.371 4.078 1.271 1 96.31 20 ASN B N 1
ATOM 2477 C CA . ASN B 1 20 ? 6.66 3.625 -0.085 1 96.31 20 ASN B CA 1
ATOM 2478 C C . ASN B 1 20 ? 8.031 4.098 -0.551 1 96.31 20 ASN B C 1
ATOM 2480 O O . ASN B 1 20 ? 8.219 5.281 -0.845 1 96.31 20 ASN B O 1
ATOM 2484 N N . ARG B 1 21 ? 8.953 3.205 -0.722 1 92.94 21 ARG B N 1
ATOM 2485 C CA . ARG B 1 21 ? 10.344 3.553 -0.984 1 92.94 21 ARG B CA 1
ATOM 2486 C C . ARG B 1 21 ? 10.508 4.16 -2.373 1 92.94 21 ARG B C 1
ATOM 2488 O O . ARG B 1 21 ? 11.359 5.027 -2.582 1 92.94 21 ARG B O 1
ATOM 2495 N N . ARG B 1 22 ? 9.672 3.701 -3.287 1 92.88 22 ARG B N 1
ATOM 2496 C CA . ARG B 1 22 ? 9.734 4.289 -4.621 1 92.88 22 ARG B CA 1
ATOM 2497 C C . ARG B 1 22 ? 9.391 5.773 -4.582 1 92.88 22 ARG B C 1
ATOM 2499 O O . ARG B 1 22 ? 10.078 6.594 -5.191 1 92.88 22 ARG B O 1
ATOM 2506 N N . VAL B 1 23 ? 8.336 6.102 -3.885 1 95.94 23 VAL B N 1
ATOM 2507 C CA . VAL B 1 23 ? 7.914 7.496 -3.779 1 95.94 23 VAL B CA 1
ATOM 2508 C C . VAL B 1 23 ? 8.961 8.297 -3.006 1 95.94 23 VAL B C 1
ATOM 2510 O O . VAL B 1 23 ? 9.32 9.406 -3.398 1 95.94 23 VAL B O 1
ATOM 2513 N N . TRP B 1 24 ? 9.469 7.691 -1.97 1 96.25 24 TRP B N 1
ATOM 2514 C CA . TRP B 1 24 ? 10.516 8.305 -1.168 1 96.25 24 TRP B CA 1
ATOM 2515 C C . TRP B 1 24 ? 11.742 8.617 -2.023 1 96.25 24 TRP B C 1
ATOM 2517 O O . TRP B 1 24 ? 12.281 9.727 -1.963 1 96.25 24 TRP B O 1
ATOM 2527 N N . ASP B 1 25 ? 12.156 7.68 -2.82 1 95.19 25 ASP B N 1
ATOM 2528 C CA . ASP B 1 25 ? 13.336 7.859 -3.658 1 95.19 25 ASP B CA 1
ATOM 2529 C C . ASP B 1 25 ? 13.133 8.992 -4.66 1 95.19 25 ASP B C 1
ATOM 2531 O O . ASP B 1 25 ? 14.07 9.734 -4.961 1 95.19 25 ASP B O 1
ATOM 2535 N N . GLN B 1 26 ? 11.977 9.086 -5.152 1 95.38 26 GLN B N 1
ATOM 2536 C CA . GLN B 1 26 ? 11.68 10.172 -6.078 1 95.38 26 GLN B CA 1
ATOM 2537 C C . GLN B 1 26 ? 11.711 11.523 -5.367 1 95.38 26 GLN B C 1
ATOM 2539 O O . GLN B 1 26 ? 12.172 12.516 -5.934 1 95.38 26 GLN B O 1
ATOM 2544 N N . PHE B 1 27 ? 11.25 11.523 -4.152 1 97.5 27 PHE B N 1
ATOM 2545 C CA . PHE B 1 27 ? 11.305 12.734 -3.34 1 97.5 27 PHE B CA 1
ATOM 2546 C C . PHE B 1 27 ? 12.75 13.164 -3.109 1 97.5 27 PHE B C 1
ATOM 2548 O O . PHE B 1 27 ? 13.102 14.328 -3.348 1 97.5 27 PHE B O 1
ATOM 2555 N N . VAL B 1 28 ? 13.547 12.234 -2.736 1 96.19 28 VAL B N 1
ATOM 2556 C CA . VAL B 1 28 ? 14.953 12.5 -2.43 1 96.19 28 VAL B CA 1
ATOM 2557 C C . VAL B 1 28 ? 15.68 12.961 -3.689 1 96.19 28 VAL B C 1
ATOM 2559 O O . VAL B 1 28 ? 16.406 13.953 -3.666 1 96.19 28 VAL B O 1
ATOM 2562 N N . SER B 1 29 ? 15.445 12.242 -4.754 1 95.5 29 SER B N 1
ATOM 2563 C CA . SER B 1 29 ? 16.062 12.617 -6.023 1 95.5 29 SER B CA 1
ATOM 2564 C C . SER B 1 29 ? 15.633 14.016 -6.453 1 95.5 29 SER B C 1
ATOM 2566 O O . SER B 1 29 ? 16.438 14.773 -7.008 1 95.5 29 SER B O 1
ATOM 2568 N N . GLY B 1 30 ? 14.359 14.305 -6.23 1 95.25 30 GLY B N 1
ATOM 2569 C CA . GLY B 1 30 ? 13.867 15.641 -6.535 1 95.25 30 GLY B CA 1
ATOM 2570 C C . GLY B 1 30 ? 14.547 16.719 -5.727 1 95.25 30 GLY B C 1
ATOM 2571 O O . GLY B 1 30 ? 14.867 17.797 -6.258 1 95.25 30 GLY B O 1
ATOM 2572 N N . LEU B 1 31 ? 14.781 16.469 -4.496 1 94.81 31 LEU B N 1
ATOM 2573 C CA . LEU B 1 31 ? 15.469 17.422 -3.627 1 94.81 31 LEU B CA 1
ATOM 2574 C C . LEU B 1 31 ? 16.891 17.672 -4.109 1 94.81 31 LEU B C 1
ATOM 2576 O O . LEU B 1 31 ? 17.344 18.812 -4.172 1 94.81 31 LEU B O 1
ATOM 2580 N N . GLU B 1 32 ? 17.5 16.594 -4.445 1 91.56 32 GLU B N 1
ATOM 2581 C CA . GLU B 1 32 ? 18.875 16.703 -4.93 1 91.56 32 GLU B CA 1
ATOM 2582 C C . GLU B 1 32 ? 18.953 17.516 -6.215 1 91.56 32 GLU B C 1
ATOM 2584 O O . GLU B 1 32 ? 19.844 18.344 -6.383 1 91.56 32 GLU B O 1
ATOM 2589 N N . SER B 1 33 ? 18.062 17.234 -7.055 1 91.88 33 SER B N 1
ATOM 2590 C CA . SER B 1 33 ? 18.016 17.969 -8.32 1 91.88 33 SER B CA 1
ATOM 2591 C C . SER B 1 33 ? 17.812 19.453 -8.086 1 91.88 33 SER B C 1
ATOM 2593 O O . SER B 1 33 ? 18.406 20.281 -8.773 1 91.88 33 SER B O 1
ATOM 2595 N N . ARG B 1 34 ? 17.062 19.797 -7.156 1 89.94 34 ARG B N 1
ATOM 2596 C CA . ARG B 1 34 ? 16.75 21.188 -6.867 1 89.94 34 ARG B CA 1
ATOM 2597 C C . ARG B 1 34 ? 17.953 21.891 -6.223 1 89.94 34 ARG B C 1
ATOM 2599 O O . ARG B 1 34 ? 18.141 23.094 -6.395 1 89.94 34 ARG B O 1
ATOM 2606 N N . ALA B 1 35 ? 18.656 21.156 -5.531 1 85.75 35 ALA B N 1
ATOM 2607 C CA . ALA B 1 35 ? 19.844 21.688 -4.848 1 85.75 35 ALA B CA 1
ATOM 2608 C C . ALA B 1 35 ? 21.031 21.797 -5.801 1 85.75 35 ALA B C 1
ATOM 2610 O O . ALA B 1 35 ? 21.984 22.531 -5.527 1 85.75 35 ALA B O 1
ATOM 2611 N N . SER B 1 36 ? 20.891 21.078 -6.812 1 83.62 36 SER B N 1
ATOM 2612 C CA . SER B 1 36 ? 22.031 21.031 -7.727 1 83.62 36 SER B CA 1
ATOM 2613 C C . SER B 1 36 ? 22.281 22.391 -8.375 1 83.62 36 SER B C 1
ATOM 2615 O O . SER B 1 36 ? 21.344 23.016 -8.898 1 83.62 36 SER B O 1
ATOM 2617 N N . GLY B 1 37 ? 23.531 22.797 -8.289 1 79.06 37 GLY B N 1
ATOM 2618 C CA . GLY B 1 37 ? 23.969 24 -9 1 79.06 37 GLY B CA 1
ATOM 2619 C C . GLY B 1 37 ? 23.688 25.281 -8.242 1 79.06 37 GLY B C 1
ATOM 2620 O O . GLY B 1 37 ? 23.891 26.375 -8.773 1 79.06 37 GLY B O 1
ATOM 2621 N N . VAL B 1 38 ? 23.031 25.141 -7.105 1 83.25 38 VAL B N 1
ATOM 2622 C CA . VAL B 1 38 ? 22.766 26.344 -6.328 1 83.25 38 VAL B CA 1
ATOM 2623 C C . VAL B 1 38 ? 23.578 26.312 -5.035 1 83.25 38 VAL B C 1
ATOM 2625 O O . VAL B 1 38 ? 23.844 25.25 -4.484 1 83.25 38 VAL B O 1
ATOM 2628 N N . ASP B 1 39 ? 24.016 27.453 -4.746 1 87.19 39 ASP B N 1
ATOM 2629 C CA . ASP B 1 39 ? 24.828 27.578 -3.535 1 87.19 39 ASP B CA 1
ATOM 2630 C C . ASP B 1 39 ? 23.969 27.984 -2.342 1 87.19 39 ASP B C 1
ATOM 2632 O O . ASP B 1 39 ? 24.141 29.062 -1.778 1 87.19 39 ASP B O 1
ATOM 2636 N N . ARG B 1 40 ? 23.062 27.281 -1.913 1 91.56 40 ARG B N 1
ATOM 2637 C CA . ARG B 1 40 ? 22.203 27.453 -0.748 1 91.56 40 ARG B CA 1
ATOM 2638 C C . ARG B 1 40 ? 21.75 26.109 -0.196 1 91.56 40 ARG B C 1
ATOM 2640 O O . ARG B 1 40 ? 21.766 25.094 -0.908 1 91.56 40 ARG B O 1
ATOM 2647 N N . PRO B 1 41 ? 21.406 26.062 1.013 1 94.69 41 PRO B N 1
ATOM 2648 C CA . PRO B 1 41 ? 20.922 24.812 1.586 1 94.69 41 PRO B CA 1
ATOM 2649 C C . PRO B 1 41 ? 19.578 24.359 0.987 1 94.69 41 PRO B C 1
ATOM 2651 O O . PRO B 1 41 ? 18.812 25.188 0.505 1 94.69 41 PRO B O 1
ATOM 2654 N N . ILE B 1 42 ? 19.391 23.078 0.965 1 95.62 42 ILE B N 1
ATOM 2655 C CA . ILE B 1 42 ? 18.047 22.547 0.729 1 95.62 42 ILE B CA 1
ATOM 2656 C C . ILE B 1 42 ? 17.141 22.938 1.887 1 95.62 42 ILE B C 1
ATOM 2658 O O . ILE B 1 42 ? 17.469 22.719 3.053 1 95.62 42 ILE B O 1
ATOM 2662 N N . ARG B 1 43 ? 16.062 23.516 1.579 1 97.38 43 ARG B N 1
ATOM 2663 C CA . ARG B 1 43 ? 15.141 23.953 2.625 1 97.38 43 ARG B CA 1
ATOM 2664 C C . ARG B 1 43 ? 13.898 23.062 2.666 1 97.38 43 ARG B C 1
ATOM 2666 O O . ARG B 1 43 ? 13.164 22.969 1.68 1 97.38 43 ARG B O 1
ATOM 2673 N N . ILE B 1 44 ? 13.68 22.438 3.818 1 98.31 44 ILE B N 1
ATOM 2674 C CA . ILE B 1 44 ? 12.523 21.562 4.031 1 98.31 44 ILE B CA 1
ATOM 2675 C C . ILE B 1 44 ? 11.688 22.109 5.191 1 98.31 44 ILE B C 1
ATOM 2677 O O . ILE B 1 44 ? 12.227 22.469 6.242 1 98.31 44 ILE B O 1
ATOM 2681 N N . VAL B 1 45 ? 10.43 22.219 4.98 1 98.69 45 VAL B N 1
ATOM 2682 C CA . VAL B 1 45 ? 9.484 22.531 6.047 1 98.69 45 VAL B CA 1
ATOM 2683 C C . VAL B 1 45 ? 8.578 21.312 6.293 1 98.69 45 VAL B C 1
ATOM 2685 O O . VAL B 1 45 ? 8 20.766 5.355 1 98.69 45 VAL B O 1
ATOM 2688 N N . GLU B 1 46 ? 8.531 20.891 7.539 1 98.75 46 GLU B N 1
ATOM 2689 C CA . GLU B 1 46 ? 7.609 19.828 7.906 1 98.75 46 GLU B CA 1
ATOM 2690 C C . GLU B 1 46 ? 6.434 20.359 8.719 1 98.75 46 GLU B C 1
ATOM 2692 O O . GLU B 1 46 ? 6.629 21.062 9.711 1 98.75 46 GLU B O 1
ATOM 2697 N N . LEU B 1 47 ? 5.242 20.031 8.242 1 97.75 47 LEU B N 1
ATOM 2698 C CA . LEU B 1 47 ? 4.012 20.375 8.938 1 97.75 47 LEU B CA 1
ATOM 2699 C C . LEU B 1 47 ? 3.496 19.203 9.758 1 97.75 47 LEU B C 1
ATOM 2701 O O . LEU B 1 47 ? 3.412 18.078 9.258 1 97.75 47 LEU B O 1
ATOM 2705 N N . GLY B 1 48 ? 3.129 19.469 11.016 1 96.69 48 GLY B N 1
ATOM 2706 C CA . GLY B 1 48 ? 2.723 18.391 11.891 1 96.69 48 GLY B CA 1
ATOM 2707 C C . GLY B 1 48 ? 3.846 17.406 12.195 1 96.69 48 GLY B C 1
ATOM 2708 O O . GLY B 1 48 ? 3.686 16.203 12.031 1 96.69 48 GLY B O 1
ATOM 2709 N N . ALA B 1 49 ? 4.934 17.891 12.75 1 97.56 49 ALA B N 1
ATOM 2710 C CA . ALA B 1 49 ? 6.164 17.125 12.859 1 97.56 49 ALA B CA 1
ATOM 2711 C C . ALA B 1 49 ? 6.086 16.125 14.008 1 97.56 49 ALA B C 1
ATOM 2713 O O . ALA B 1 49 ? 6.879 15.18 14.078 1 97.56 49 ALA B O 1
ATOM 2714 N N . GLY B 1 50 ? 5.129 16.344 14.938 1 96.69 50 GLY B N 1
ATOM 2715 C CA . GLY B 1 50 ? 5.027 15.453 16.078 1 96.69 50 GLY B CA 1
ATOM 2716 C C . GLY B 1 50 ? 6.309 15.367 16.891 1 96.69 50 GLY B C 1
ATOM 2717 O O . GLY B 1 50 ? 6.879 16.391 17.266 1 96.69 50 GLY B O 1
ATOM 2718 N N . VAL B 1 51 ? 6.754 14.195 17.094 1 96.94 51 VAL B N 1
ATOM 2719 C CA . VAL B 1 51 ? 7.918 14.008 17.953 1 96.94 51 VAL B CA 1
ATOM 2720 C C . VAL B 1 51 ? 9.188 13.984 17.109 1 96.94 51 VAL B C 1
ATOM 2722 O O . VAL B 1 51 ? 10.258 13.617 17.594 1 96.94 51 VAL B O 1
ATOM 2725 N N . GLY B 1 52 ? 9.07 14.273 15.836 1 97.5 52 GLY B N 1
ATOM 2726 C CA . GLY B 1 52 ? 10.242 14.453 14.984 1 97.5 52 GLY B CA 1
ATOM 2727 C C . GLY B 1 52 ? 10.711 13.164 14.344 1 97.5 52 GLY B C 1
ATOM 2728 O O . GLY B 1 52 ? 11.883 13.031 13.992 1 97.5 52 GLY B O 1
ATOM 2729 N N . SER B 1 53 ? 9.805 12.211 14.117 1 96.88 53 SER B N 1
ATOM 2730 C CA . SER B 1 53 ? 10.172 10.906 13.586 1 96.88 53 SER B CA 1
ATOM 2731 C C . SER B 1 53 ? 10.703 11.016 12.164 1 96.88 53 SER B C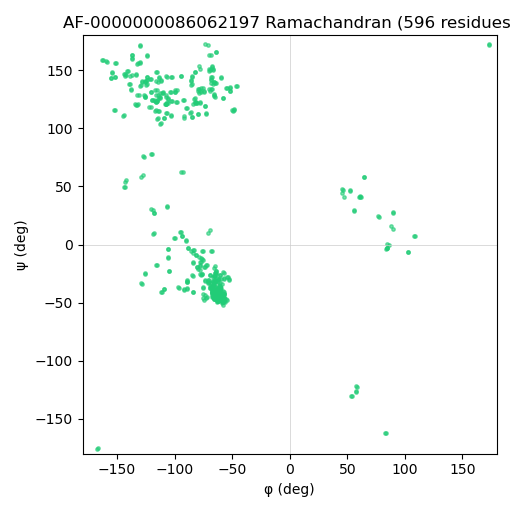 1
ATOM 2733 O O . SER B 1 53 ? 11.586 10.258 11.758 1 96.88 53 SER B O 1
ATOM 2735 N N . MET B 1 54 ? 10.172 11.93 11.398 1 97.12 54 MET B N 1
ATOM 2736 C CA . MET B 1 54 ? 10.625 12.086 10.023 1 97.12 54 MET B CA 1
ATOM 2737 C C . MET B 1 54 ? 12.07 12.562 9.969 1 97.12 54 MET B C 1
ATOM 2739 O O . MET B 1 54 ? 12.836 12.141 9.102 1 97.12 54 MET B O 1
ATOM 2743 N N . ILE B 1 55 ? 12.469 13.445 10.867 1 97 55 ILE B N 1
ATOM 2744 C CA . ILE B 1 55 ? 13.844 13.922 10.945 1 97 55 ILE B CA 1
ATOM 2745 C C . ILE B 1 55 ? 14.781 12.758 11.258 1 97 55 ILE B C 1
ATOM 2747 O O . ILE B 1 55 ? 15.844 12.625 10.641 1 97 55 ILE B O 1
ATOM 2751 N N . ALA B 1 56 ? 14.359 11.977 12.195 1 95.06 56 ALA B N 1
ATOM 2752 C CA . ALA B 1 56 ? 15.133 10.781 12.523 1 95.06 56 ALA B CA 1
ATOM 2753 C C . ALA B 1 56 ? 15.32 9.891 11.305 1 95.06 56 ALA B C 1
ATOM 2755 O O . ALA B 1 56 ? 16.406 9.367 11.07 1 95.06 56 ALA B O 1
ATOM 2756 N N . ARG B 1 57 ? 14.305 9.719 10.539 1 94.25 57 ARG B N 1
ATOM 2757 C CA . ARG B 1 57 ? 14.359 8.883 9.336 1 94.25 57 ARG B CA 1
ATOM 2758 C C . ARG B 1 57 ? 15.344 9.453 8.32 1 94.25 57 ARG B C 1
ATOM 2760 O O . ARG B 1 57 ? 16.094 8.711 7.695 1 94.25 57 ARG B O 1
ATOM 2767 N N . LEU B 1 58 ? 15.227 10.773 8.133 1 93.62 58 LEU B N 1
ATOM 2768 C CA . LEU B 1 58 ? 16.141 11.422 7.203 1 93.62 58 LEU B CA 1
ATOM 2769 C C . LEU B 1 58 ? 17.594 11.18 7.613 1 93.62 58 LEU B C 1
ATOM 2771 O O . LEU B 1 58 ? 18.453 10.953 6.758 1 93.62 58 LEU B O 1
ATOM 2775 N N . GLY B 1 59 ? 17.844 11.242 8.898 1 92.75 59 GLY B N 1
ATOM 2776 C CA . GLY B 1 59 ? 19.172 10.945 9.398 1 92.75 59 GLY B CA 1
ATOM 2777 C C . GLY B 1 59 ? 19.578 9.5 9.195 1 92.75 59 GLY B C 1
ATOM 2778 O O . GLY B 1 59 ? 20.672 9.219 8.688 1 92.75 59 GLY B O 1
ATOM 2779 N N . ASP B 1 60 ? 18.703 8.57 9.492 1 92.81 60 ASP B N 1
ATOM 2780 C CA . ASP B 1 60 ? 18.969 7.133 9.461 1 92.81 60 ASP B CA 1
ATOM 2781 C C . ASP B 1 60 ? 19.219 6.652 8.031 1 92.81 60 ASP B C 1
ATOM 2783 O O . ASP B 1 60 ? 20.047 5.766 7.801 1 92.81 60 ASP B O 1
ATOM 2787 N N . TRP B 1 61 ? 18.438 7.195 7.133 1 89.75 61 TRP B N 1
ATOM 2788 C CA . TRP B 1 61 ? 18.469 6.66 5.773 1 89.75 61 TRP B CA 1
ATOM 2789 C C . TRP B 1 61 ? 19.594 7.281 4.969 1 89.75 61 TRP B C 1
ATOM 2791 O O . TRP B 1 61 ? 20 6.75 3.93 1 89.75 61 TRP B O 1
ATOM 2801 N N . GLU B 1 62 ? 20.234 8.422 5.402 1 87.31 62 GLU B N 1
ATOM 2802 C CA . GLU B 1 62 ? 21.469 9.031 4.891 1 87.31 62 GLU B CA 1
ATOM 2803 C C . GLU B 1 62 ? 21.391 9.227 3.381 1 87.31 62 GLU B C 1
ATOM 2805 O O . GLU B 1 62 ? 22.359 8.93 2.666 1 87.31 62 GLU B O 1
ATOM 2810 N N . GLN B 1 63 ? 20.25 9.766 2.967 1 85.38 63 GLN B N 1
ATOM 2811 C CA . GLN B 1 63 ? 20.094 9.836 1.519 1 85.38 63 GLN B CA 1
ATOM 2812 C C . GLN B 1 63 ? 20.281 11.266 1.018 1 85.38 63 GLN B C 1
ATOM 2814 O O . GLN B 1 63 ? 20.297 11.508 -0.191 1 85.38 63 GLN B O 1
ATOM 2819 N N . LEU B 1 64 ? 20.312 12.211 1.934 1 89.81 64 LEU B N 1
ATOM 2820 C CA . LEU B 1 64 ? 20.531 13.609 1.551 1 89.81 64 LEU B CA 1
ATOM 2821 C C . LEU B 1 64 ? 21.969 14.039 1.83 1 89.81 64 LEU B C 1
ATOM 2823 O O . LEU B 1 64 ? 22.578 13.594 2.809 1 89.81 64 LEU B O 1
ATOM 2827 N N . THR B 1 65 ? 22.484 14.859 0.968 1 90.38 65 THR B N 1
ATOM 2828 C CA . THR B 1 65 ? 23.828 15.391 1.137 1 90.38 65 THR B CA 1
ATOM 2829 C C . THR B 1 65 ? 23.812 16.922 1.134 1 90.38 65 THR B C 1
ATOM 2831 O O . THR B 1 65 ? 22.812 17.531 0.75 1 90.38 65 THR B O 1
ATOM 2834 N N . GLY B 1 66 ? 24.938 17.484 1.648 1 93.62 66 GLY B N 1
ATOM 2835 C CA . GLY B 1 66 ? 25.016 18.938 1.739 1 93.62 66 GLY B CA 1
ATOM 2836 C C . GLY B 1 66 ? 24.328 19.5 2.971 1 93.62 66 GLY B C 1
ATOM 2837 O O . GLY B 1 66 ? 24.141 18.781 3.963 1 93.62 66 GLY B O 1
ATOM 2838 N N . THR B 1 67 ? 24.062 20.766 2.922 1 95.25 67 THR B N 1
ATOM 2839 C CA . THR B 1 67 ? 23.406 21.422 4.051 1 95.25 67 THR B CA 1
ATOM 2840 C C . THR B 1 67 ? 21.891 21.422 3.865 1 95.25 67 THR B C 1
ATOM 2842 O O . THR B 1 67 ? 21.391 21.844 2.826 1 95.25 67 THR B O 1
ATOM 2845 N N . ILE B 1 68 ? 21.219 20.906 4.82 1 96.56 68 ILE B N 1
ATOM 2846 C CA . ILE B 1 68 ? 19.75 20.859 4.828 1 96.56 68 ILE B CA 1
ATOM 2847 C C . ILE B 1 68 ? 19.219 21.75 5.945 1 96.56 68 ILE B C 1
ATOM 2849 O O . ILE B 1 68 ? 19.516 21.531 7.121 1 96.56 68 ILE B O 1
ATOM 2853 N N . SER B 1 69 ? 18.531 22.781 5.586 1 97.5 69 SER B N 1
ATOM 2854 C CA . SER B 1 69 ? 17.781 23.578 6.547 1 97.5 69 SER B CA 1
ATOM 2855 C C . SER B 1 69 ? 16.391 22.984 6.766 1 97.5 69 SER B C 1
ATOM 2857 O O . SER B 1 69 ? 15.562 22.953 5.848 1 97.5 69 SER B O 1
ATOM 2859 N N . TYR B 1 70 ? 16.141 22.484 7.973 1 98.31 70 TYR B N 1
ATOM 2860 C CA . TYR B 1 70 ? 14.906 21.766 8.289 1 98.31 70 TYR B CA 1
ATOM 2861 C C . TYR B 1 70 ? 14.094 22.516 9.344 1 98.31 70 TYR B C 1
ATOM 2863 O O . TYR B 1 70 ? 14.555 22.703 10.469 1 98.31 70 TYR B O 1
ATOM 2871 N N . ARG B 1 71 ? 12.961 22.938 8.922 1 98.56 71 ARG B N 1
ATOM 2872 C CA . ARG B 1 71 ? 12.039 23.625 9.82 1 98.56 71 ARG B CA 1
ATOM 2873 C C . ARG B 1 71 ? 10.828 22.75 10.117 1 98.56 71 ARG B C 1
ATOM 2875 O O . ARG B 1 71 ? 9.992 22.516 9.242 1 98.56 71 ARG B O 1
ATOM 2882 N N . ALA B 1 72 ? 10.773 22.266 11.359 1 98.62 72 ALA B N 1
ATOM 2883 C CA . ALA B 1 72 ? 9.664 21.422 11.789 1 98.62 72 ALA B CA 1
ATOM 2884 C C . ALA B 1 72 ? 8.68 22.203 12.648 1 98.62 72 ALA B C 1
ATOM 2886 O O . ALA B 1 72 ? 9.062 22.859 13.617 1 98.62 72 ALA B O 1
ATOM 2887 N N . VAL B 1 73 ? 7.402 22.047 12.273 1 98.06 73 VAL B N 1
ATOM 2888 C CA . VAL B 1 73 ? 6.395 22.797 13.008 1 98.06 73 VAL B CA 1
ATOM 2889 C C . VAL B 1 73 ? 5.289 21.859 13.477 1 98.06 73 VAL B C 1
ATOM 2891 O O . VAL B 1 73 ? 4.93 20.906 12.781 1 98.06 73 VAL B O 1
ATOM 2894 N N . ASP B 1 74 ? 4.836 22.062 14.656 1 97.44 74 ASP B N 1
ATOM 2895 C CA . ASP B 1 74 ? 3.654 21.406 15.219 1 97.44 74 ASP B CA 1
ATOM 2896 C C . ASP B 1 74 ? 2.871 22.359 16.109 1 97.44 74 ASP B C 1
ATOM 2898 O O . ASP B 1 74 ? 3.455 23.234 16.766 1 97.44 74 ASP B O 1
ATOM 2902 N N . VAL B 1 75 ? 1.552 22.203 16.125 1 95.56 75 VAL B N 1
ATOM 2903 C CA . VAL B 1 75 ? 0.713 23.109 16.891 1 95.56 75 VAL B CA 1
ATOM 2904 C C . VAL B 1 75 ? 0.749 22.703 18.375 1 95.56 75 VAL B C 1
ATOM 2906 O O . VAL B 1 75 ? 0.456 23.531 19.25 1 95.56 75 VAL B O 1
ATOM 2909 N N . ASP B 1 76 ? 1.101 21.484 18.625 1 95.69 76 ASP B N 1
ATOM 2910 C CA . ASP B 1 76 ? 1.119 20.953 19.984 1 95.69 76 ASP B CA 1
ATOM 2911 C C . ASP B 1 76 ? 2.477 21.188 20.656 1 95.69 76 ASP B C 1
ATOM 2913 O O . ASP B 1 76 ? 3.467 20.547 20.281 1 95.69 76 ASP B O 1
ATOM 2917 N N . ASP B 1 77 ? 2.48 21.938 21.703 1 96.06 77 ASP B N 1
ATOM 2918 C CA . ASP B 1 77 ? 3.713 22.312 22.391 1 96.06 77 ASP B CA 1
ATOM 2919 C C . ASP B 1 77 ? 4.375 21.078 23.016 1 96.06 77 ASP B C 1
ATOM 2921 O O . ASP B 1 77 ? 5.605 21 23.094 1 96.06 77 ASP B O 1
ATOM 2925 N N . ALA B 1 78 ? 3.598 20.203 23.469 1 96.06 78 ALA B N 1
ATOM 2926 C CA . ALA B 1 78 ? 4.152 18.984 24.062 1 96.06 78 ALA B CA 1
ATOM 2927 C C . ALA B 1 78 ? 4.898 18.172 23.016 1 96.06 78 ALA B C 1
ATOM 2929 O O . ALA B 1 78 ? 5.953 17.594 23.297 1 96.06 78 ALA B O 1
ATOM 2930 N N . CYS B 1 79 ? 4.395 18.078 21.812 1 96.56 79 CYS B N 1
ATOM 2931 C CA . CYS B 1 79 ? 5.07 17.406 20.703 1 96.56 79 CYS B CA 1
ATOM 2932 C C . CYS B 1 79 ? 6.383 18.094 20.375 1 96.56 79 CYS B C 1
ATOM 2934 O O . CYS B 1 79 ? 7.41 17.438 20.203 1 96.56 79 CYS B O 1
ATOM 2936 N N . VAL B 1 80 ? 6.324 19.406 20.344 1 97.12 80 VAL B N 1
ATOM 2937 C CA . VAL B 1 80 ? 7.5 20.203 20.016 1 97.12 80 VAL B CA 1
ATOM 2938 C C . VAL B 1 80 ? 8.594 19.953 21.047 1 97.12 80 VAL B C 1
ATOM 2940 O O . VAL B 1 80 ? 9.758 19.734 20.703 1 97.12 80 VAL B O 1
ATOM 2943 N N . SER B 1 81 ? 8.203 20.016 22.297 1 96.69 81 SER B N 1
ATOM 2944 C CA . SER B 1 81 ? 9.156 19.766 23.375 1 96.69 81 SER B CA 1
ATOM 2945 C C . SER B 1 81 ? 9.758 18.359 23.266 1 96.69 81 SER B C 1
ATOM 2947 O O . SER B 1 81 ? 10.961 18.188 23.438 1 96.69 81 SER B O 1
ATOM 2949 N N . ALA B 1 82 ? 8.93 17.406 23 1 96.81 82 ALA B N 1
ATOM 2950 C CA . ALA B 1 82 ? 9.391 16.031 22.844 1 96.81 82 ALA B CA 1
ATOM 2951 C C . ALA B 1 82 ? 10.359 15.906 21.672 1 96.81 82 ALA B C 1
ATOM 2953 O O . ALA B 1 82 ? 11.367 15.195 21.766 1 96.81 82 ALA B O 1
ATOM 2954 N N . ALA B 1 83 ? 10.062 16.547 20.594 1 97.44 83 ALA B N 1
ATOM 2955 C CA . ALA B 1 83 ? 10.938 16.516 19.422 1 97.44 83 ALA B CA 1
ATOM 2956 C C . ALA B 1 83 ? 12.297 17.109 19.734 1 97.44 83 ALA B C 1
ATOM 2958 O O . ALA B 1 83 ? 13.336 16.562 19.344 1 97.44 83 ALA B O 1
ATOM 2959 N N . ARG B 1 84 ? 12.305 18.234 20.422 1 96.88 84 ARG B N 1
ATOM 2960 C CA . ARG B 1 84 ? 13.555 18.906 20.781 1 96.88 84 ARG B CA 1
ATOM 2961 C C . ARG B 1 84 ? 14.438 18 21.641 1 96.88 84 ARG B C 1
ATOM 2963 O O . ARG B 1 84 ? 15.664 18.078 21.562 1 96.88 84 ARG B O 1
ATOM 2970 N N . GLU B 1 85 ? 13.789 17.188 22.344 1 95.75 85 GLU B N 1
ATOM 2971 C CA . GLU B 1 85 ? 14.523 16.266 23.203 1 95.75 85 GLU B CA 1
ATOM 2972 C C . GLU B 1 85 ? 14.977 15.039 22.438 1 95.75 85 GLU B C 1
ATOM 2974 O O . GLU B 1 85 ? 16.125 14.609 22.562 1 95.75 85 GLU B O 1
ATOM 2979 N N . ARG B 1 86 ? 14.203 14.469 21.578 1 95.94 86 ARG B N 1
ATOM 2980 C CA . ARG B 1 86 ? 14.406 13.141 21 1 95.94 86 ARG B CA 1
ATOM 2981 C C . ARG B 1 86 ? 15.258 13.227 19.734 1 95.94 86 ARG B C 1
ATOM 2983 O O . ARG B 1 86 ? 16.062 12.328 19.469 1 95.94 86 ARG B O 1
ATOM 2990 N N . VAL B 1 87 ? 15.047 14.258 18.953 1 97.31 87 VAL B N 1
ATOM 2991 C CA . VAL B 1 87 ? 15.664 14.336 17.641 1 97.31 87 VAL B CA 1
ATOM 2992 C C . VAL B 1 87 ? 17.188 14.336 17.781 1 97.31 87 VAL B C 1
ATOM 2994 O O . VAL B 1 87 ? 17.875 13.578 17.094 1 97.31 87 VAL B O 1
ATOM 2997 N N . PRO B 1 88 ? 17.766 15.141 18.75 1 97.25 88 PRO B N 1
ATOM 2998 C CA . PRO B 1 88 ? 19.219 15.07 18.922 1 97.25 88 PRO B CA 1
ATOM 2999 C C . PRO B 1 88 ? 19.703 13.68 19.297 1 97.25 88 PRO B C 1
ATOM 3001 O O . PRO B 1 88 ? 20.75 13.234 18.828 1 97.25 88 PRO B O 1
ATOM 3004 N N . GLU B 1 89 ? 18.938 13.023 20.094 1 96.75 89 GLU B N 1
ATOM 3005 C CA . GLU B 1 89 ? 19.297 11.672 20.5 1 96.75 89 GLU B CA 1
ATOM 3006 C C . GLU B 1 89 ? 19.266 10.703 19.328 1 96.75 89 GLU B C 1
ATOM 3008 O O . GLU B 1 89 ? 20.172 9.891 19.156 1 96.75 89 GLU B O 1
ATOM 3013 N N . TRP B 1 90 ? 18.234 10.781 18.562 1 96.19 90 TRP B N 1
ATOM 3014 C CA . TRP B 1 90 ? 18.094 9.898 17.422 1 96.19 90 TRP B CA 1
ATOM 3015 C C . TRP B 1 90 ? 19.203 10.148 16.391 1 96.19 90 TRP B C 1
ATOM 3017 O O . TRP B 1 90 ? 19.766 9.203 15.836 1 96.19 90 TRP B O 1
ATOM 3027 N N . LEU B 1 91 ? 19.484 11.414 16.156 1 97.75 91 LEU B N 1
ATOM 3028 C CA . LEU B 1 91 ? 20.531 11.742 15.188 1 97.75 91 LEU B CA 1
ATOM 3029 C C . LEU B 1 91 ? 21.906 11.32 15.703 1 97.75 91 LEU B C 1
ATOM 3031 O O . LEU B 1 91 ? 22.734 10.828 14.938 1 97.75 91 LEU B O 1
ATOM 3035 N N . SER B 1 92 ? 22.125 11.492 16.969 1 97.69 92 SER B N 1
ATOM 3036 C CA . SER B 1 92 ? 23.375 11.016 17.547 1 97.69 92 SER B CA 1
ATOM 3037 C C . SER B 1 92 ? 23.516 9.508 17.406 1 97.69 92 SER B C 1
ATOM 3039 O O . SER B 1 92 ? 24.594 9 17.094 1 97.69 92 SER B O 1
ATOM 3041 N N . ALA B 1 93 ? 22.453 8.828 17.641 1 96.19 93 ALA B N 1
ATOM 3042 C CA . ALA B 1 93 ? 22.453 7.375 17.516 1 96.19 93 ALA B CA 1
ATOM 3043 C C . ALA B 1 93 ? 22.734 6.953 16.078 1 96.19 93 ALA B C 1
ATOM 3045 O O . ALA B 1 93 ? 23.297 5.883 15.836 1 96.19 93 ALA B O 1
ATOM 3046 N N . ALA B 1 94 ? 22.344 7.809 15.203 1 96 94 ALA B N 1
ATOM 3047 C CA . ALA B 1 94 ? 22.547 7.523 13.781 1 96 94 ALA B CA 1
ATOM 3048 C C . ALA B 1 94 ? 23.953 7.918 13.352 1 96 94 ALA B C 1
ATOM 3050 O O . ALA B 1 94 ? 24.312 7.758 12.18 1 96 94 ALA B O 1
ATOM 3051 N N . GLY B 1 95 ? 24.688 8.5 14.234 1 97.25 95 GLY B N 1
ATOM 3052 C CA . GLY B 1 95 ? 26.094 8.758 13.945 1 97.25 95 GLY B CA 1
ATOM 3053 C C . GLY B 1 95 ? 26.391 10.227 13.711 1 97.25 95 GLY B C 1
ATOM 3054 O O . GLY B 1 95 ? 27.516 10.586 13.375 1 97.25 95 GLY B O 1
ATOM 3055 N N . TYR B 1 96 ? 25.453 11.094 13.93 1 98 96 TYR B N 1
ATOM 3056 C CA . TYR B 1 96 ? 25.688 12.523 13.727 1 98 96 TYR B CA 1
ATOM 3057 C C . TYR B 1 96 ? 26.297 13.164 14.961 1 98 96 TYR B C 1
ATOM 3059 O O . TYR B 1 96 ? 25.922 12.828 16.094 1 98 96 TYR B O 1
ATOM 3067 N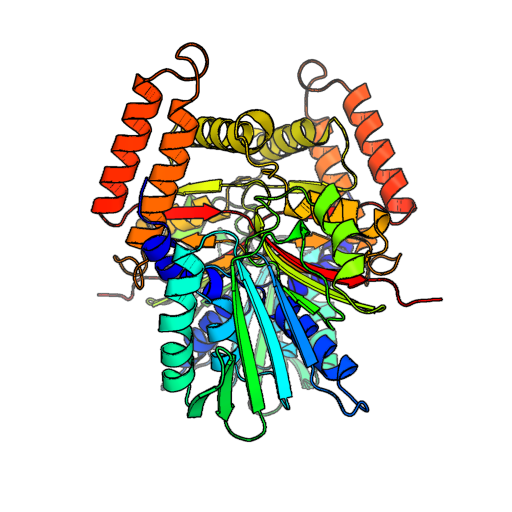 N . ALA B 1 97 ? 27.219 14.078 14.719 1 98.25 97 ALA B N 1
ATOM 3068 C CA . ALA B 1 97 ? 27.625 15.008 15.773 1 98.25 97 ALA B CA 1
ATOM 3069 C C . ALA B 1 97 ? 26.594 16.125 15.953 1 98.25 97 ALA B C 1
ATOM 3071 O O . ALA B 1 97 ? 26.297 16.859 15.016 1 98.25 97 ALA B O 1
ATOM 3072 N N . THR B 1 98 ? 26.078 16.219 17.141 1 98 98 THR B N 1
ATOM 3073 C CA . THR B 1 98 ? 24.969 17.156 17.344 1 98 98 THR B CA 1
ATOM 3074 C C . THR B 1 98 ? 25.391 18.281 18.281 1 98 98 THR B C 1
ATOM 3076 O O . THR B 1 98 ? 26.109 18.047 19.25 1 98 98 THR B O 1
ATOM 3079 N N . THR B 1 99 ? 24.984 19.484 18 1 97.38 99 THR B N 1
ATOM 3080 C CA . THR B 1 99 ? 25.125 20.656 18.844 1 97.38 99 THR B CA 1
ATOM 3081 C C . THR B 1 99 ? 23.891 21.562 18.734 1 97.38 99 THR B C 1
ATOM 3083 O O . THR B 1 99 ? 23.203 21.531 17.719 1 97.38 99 THR B O 1
ATOM 3086 N N . VAL B 1 100 ? 23.578 22.156 19.812 1 93.94 100 VAL B N 1
ATOM 3087 C CA . VAL B 1 100 ? 22.469 23.125 19.766 1 93.94 100 VAL B CA 1
ATOM 3088 C C . VAL B 1 100 ? 23.016 24.547 19.844 1 93.94 100 VAL B C 1
ATOM 3090 O O . VAL B 1 100 ? 23.766 24.875 20.766 1 93.94 100 VAL B O 1
ATOM 3093 N N . ASP B 1 101 ? 22.719 25.359 18.844 1 88.88 101 ASP B N 1
ATOM 3094 C CA . ASP B 1 101 ? 23.078 26.766 18.781 1 88.88 101 ASP B CA 1
ATOM 3095 C C . ASP B 1 101 ? 21.828 27.641 18.672 1 88.88 101 ASP B C 1
ATOM 3097 O O . ASP B 1 101 ? 21.172 27.672 17.625 1 88.88 101 ASP B O 1
ATOM 3101 N N . ASP B 1 102 ? 21.484 28.562 19.609 1 88.38 102 ASP B N 1
ATOM 3102 C CA . ASP B 1 102 ? 20.359 29.5 19.594 1 88.38 102 ASP B CA 1
ATOM 3103 C C . ASP B 1 102 ? 19.062 28.797 19.203 1 88.38 102 ASP B C 1
ATOM 3105 O O . ASP B 1 102 ? 18.391 29.203 18.25 1 88.38 102 ASP B O 1
ATOM 3109 N N . GLU B 1 103 ? 18.734 27.609 19.641 1 90.56 103 GLU B N 1
ATOM 3110 C CA . GLU B 1 103 ? 17.5 26.828 19.484 1 90.56 103 GLU B CA 1
ATOM 3111 C C . GLU B 1 103 ? 17.516 26.031 18.188 1 90.56 103 GLU B C 1
ATOM 3113 O O . GLU B 1 103 ? 16.531 25.391 17.844 1 90.56 103 GLU B O 1
ATOM 3118 N N . THR B 1 104 ? 18.625 26.234 17.5 1 96.44 104 THR B N 1
ATOM 3119 C CA . THR B 1 104 ? 18.812 25.453 16.281 1 96.44 104 THR B CA 1
ATOM 3120 C C . THR B 1 104 ? 19.703 24.25 16.547 1 96.44 104 THR B C 1
ATOM 3122 O O . THR B 1 104 ? 20.812 24.391 17.047 1 96.44 104 THR B O 1
ATOM 3125 N N . LEU B 1 105 ? 19.172 23.125 16.266 1 98.25 105 LEU B N 1
ATOM 3126 C CA . LEU B 1 105 ? 19.984 21.906 16.359 1 98.25 105 LEU B CA 1
ATOM 3127 C C . LEU B 1 105 ? 20.844 21.734 15.109 1 98.25 105 LEU B C 1
ATOM 3129 O O . LEU B 1 105 ? 20.328 21.75 13.984 1 98.25 105 LEU B O 1
ATOM 3133 N N . ILE B 1 106 ? 22.141 21.656 15.297 1 98.19 106 ILE B N 1
ATOM 3134 C CA . ILE B 1 106 ? 23.078 21.359 14.211 1 98.19 106 ILE B CA 1
ATOM 3135 C C . ILE B 1 106 ? 23.531 19.906 14.312 1 98.19 106 ILE B C 1
ATOM 3137 O O . ILE B 1 106 ? 23.938 19.438 15.383 1 98.19 106 ILE B O 1
ATOM 3141 N N . ALA B 1 107 ? 23.344 19.141 13.281 1 98.19 107 ALA B N 1
ATOM 3142 C CA . ALA B 1 107 ? 23.797 17.75 13.195 1 98.19 107 ALA B CA 1
ATOM 3143 C C . ALA B 1 107 ? 24.656 17.516 11.953 1 98.19 107 ALA B C 1
ATOM 3145 O O . ALA B 1 107 ? 24.234 17.828 10.836 1 98.19 107 ALA B O 1
ATOM 3146 N N . GLU B 1 108 ? 25.844 16.969 12.18 1 97.75 108 GLU B N 1
ATOM 3147 C CA . GLU B 1 108 ? 26.781 16.828 11.07 1 97.75 108 GLU B CA 1
ATOM 3148 C C . GLU B 1 108 ? 27.312 15.406 10.984 1 97.75 108 GLU B C 1
ATOM 3150 O O . GLU B 1 108 ? 27.562 14.766 12.008 1 97.75 108 GLU B O 1
ATOM 3155 N N . GLN B 1 109 ? 27.375 14.93 9.828 1 96.81 109 GLN B N 1
ATOM 3156 C CA . GLN B 1 109 ? 27.984 13.648 9.5 1 96.81 109 GLN B CA 1
ATOM 3157 C C . GLN B 1 109 ? 28.516 13.633 8.07 1 96.81 109 GLN B C 1
ATOM 3159 O O . GLN B 1 109 ? 27.734 13.719 7.121 1 96.81 109 GLN B O 1
ATOM 3164 N N . GLY B 1 110 ? 29.828 13.5 7.934 1 94.81 110 GLY B N 1
ATOM 3165 C CA . GLY B 1 110 ? 30.406 13.555 6.598 1 94.81 110 GLY B CA 1
ATOM 3166 C C . GLY B 1 110 ? 30.094 14.844 5.867 1 94.81 110 GLY B C 1
ATOM 3167 O O . GLY B 1 110 ? 30.359 15.938 6.379 1 94.81 110 GLY B O 1
ATOM 3168 N N . ASP B 1 111 ? 29.453 14.688 4.684 1 92.69 111 ASP B N 1
ATOM 3169 C CA . ASP B 1 111 ? 29.156 15.836 3.844 1 92.69 111 ASP B CA 1
ATOM 3170 C C . ASP B 1 111 ? 27.734 16.344 4.094 1 92.69 111 ASP B C 1
ATOM 3172 O O . ASP B 1 111 ? 27.234 17.172 3.334 1 92.69 111 ASP B O 1
ATOM 3176 N N . THR B 1 112 ? 27.141 15.82 5.141 1 95.12 112 THR B N 1
ATOM 3177 C CA . THR B 1 112 ? 25.766 16.188 5.43 1 95.12 112 THR B CA 1
ATOM 3178 C C . THR B 1 112 ? 25.688 17.047 6.688 1 95.12 112 THR B C 1
ATOM 3180 O O . THR B 1 112 ? 26.266 16.703 7.723 1 95.12 112 THR B O 1
ATOM 3183 N N . ARG B 1 113 ? 25 18.125 6.59 1 96.31 113 ARG B N 1
ATOM 3184 C CA . ARG B 1 113 ? 24.766 19.016 7.723 1 96.31 113 ARG B CA 1
ATOM 3185 C C . ARG B 1 113 ? 23.297 19.391 7.824 1 96.31 113 ARG B C 1
ATOM 3187 O O . ARG B 1 113 ? 22.719 19.938 6.871 1 96.31 113 ARG B O 1
ATOM 3194 N N . PHE B 1 114 ? 22.672 19.078 8.938 1 97.5 114 PHE B N 1
ATOM 3195 C CA . PHE B 1 114 ? 21.297 19.5 9.211 1 97.5 114 PHE B CA 1
ATOM 3196 C C . PHE B 1 114 ? 21.281 20.719 10.133 1 97.5 114 PHE B C 1
ATOM 3198 O O . PHE B 1 114 ? 22.031 20.766 11.117 1 97.5 114 PHE B O 1
ATOM 3205 N N . GLU B 1 115 ? 20.578 21.656 9.773 1 98.25 115 GLU B N 1
ATOM 3206 C CA . GLU B 1 115 ? 20.188 22.766 10.633 1 98.25 115 GLU B CA 1
ATOM 3207 C C . GLU B 1 115 ? 18.688 22.719 10.93 1 98.25 115 GLU B C 1
ATOM 3209 O O . GLU B 1 115 ? 17.875 23.125 10.094 1 98.25 115 GLU B O 1
ATOM 3214 N N . ILE B 1 116 ? 18.375 22.297 12.133 1 98.69 116 ILE B N 1
ATOM 3215 C CA . ILE B 1 116 ? 17 21.906 12.422 1 98.69 116 ILE B CA 1
ATOM 3216 C C . ILE B 1 116 ? 16.391 22.875 13.445 1 98.69 116 ILE B C 1
ATOM 3218 O O . ILE B 1 116 ? 16.969 23.094 14.508 1 98.69 116 ILE B O 1
ATOM 3222 N N . THR B 1 117 ? 15.336 23.438 13.148 1 98.31 117 THR B N 1
ATOM 3223 C CA . THR B 1 117 ? 14.523 24.188 14.094 1 98.31 117 THR B CA 1
ATOM 3224 C C . THR B 1 117 ? 13.164 23.531 14.297 1 98.31 117 THR B C 1
ATOM 3226 O O . THR B 1 117 ? 12.531 23.094 13.336 1 98.31 117 THR B O 1
ATOM 3229 N N . VAL B 1 118 ? 12.773 23.391 15.477 1 98.12 118 VAL B N 1
ATOM 3230 C CA . VAL B 1 118 ? 11.469 22.875 15.852 1 98.12 118 VAL B CA 1
ATOM 3231 C C . VAL B 1 118 ? 10.656 23.953 16.562 1 98.12 118 VAL B C 1
ATOM 3233 O O . VAL B 1 118 ? 11.094 24.5 17.578 1 98.12 118 VAL B O 1
ATOM 3236 N N . GLU B 1 119 ? 9.508 24.203 15.992 1 96.94 119 GLU B N 1
ATOM 3237 C CA . GLU B 1 119 ? 8.742 25.344 16.484 1 96.94 119 GLU B CA 1
ATOM 3238 C C . GLU B 1 119 ? 7.273 24.969 16.703 1 96.94 119 GLU B C 1
ATOM 3240 O O . GLU B 1 119 ? 6.734 24.125 15.984 1 96.94 119 GLU B O 1
ATOM 3245 N N . CYS B 1 120 ? 6.695 25.609 17.719 1 97.44 120 CYS B N 1
ATOM 3246 C CA . CYS B 1 120 ? 5.254 25.516 17.922 1 97.44 120 CYS B CA 1
ATOM 3247 C C . CYS B 1 120 ? 4.508 26.531 17.078 1 97.44 120 CYS B C 1
ATOM 3249 O O . CYS B 1 120 ? 4.629 27.734 17.312 1 97.44 120 CYS B O 1
ATOM 3251 N N . ALA B 1 121 ? 3.801 26.078 16.078 1 96.19 121 ALA B N 1
ATOM 3252 C CA . ALA B 1 121 ? 3.049 26.969 15.195 1 96.19 121 ALA B CA 1
ATOM 3253 C C . ALA B 1 121 ? 1.94 26.219 14.461 1 96.19 121 ALA B C 1
ATOM 3255 O O . ALA B 1 121 ? 2.006 25 14.312 1 96.19 121 ALA B O 1
ATOM 3256 N N . ASP B 1 122 ? 1.013 27 14.055 1 93.81 122 ASP B N 1
ATOM 3257 C CA . ASP B 1 122 ? -0.021 26.469 13.172 1 93.81 122 ASP B CA 1
ATOM 3258 C C . ASP B 1 122 ? 0.495 26.344 11.734 1 93.81 122 ASP B C 1
ATOM 3260 O O . ASP B 1 122 ? 1.128 27.266 11.219 1 93.81 122 ASP B O 1
ATOM 3264 N N . ALA B 1 123 ? 0.256 25.172 11.141 1 91.69 123 ALA B N 1
ATOM 3265 C CA . ALA B 1 123 ? 0.72 24.891 9.781 1 91.69 123 ALA B CA 1
ATOM 3266 C C . ALA B 1 123 ? 0.269 25.969 8.812 1 91.69 123 ALA B C 1
ATOM 3268 O O . ALA B 1 123 ? 0.997 26.328 7.879 1 91.69 123 ALA B O 1
ATOM 3269 N N . ARG B 1 124 ? -0.916 26.672 9.008 1 90.06 124 ARG B N 1
ATOM 3270 C CA . ARG B 1 124 ? -1.526 27.641 8.086 1 90.06 124 ARG B CA 1
ATOM 3271 C C . ARG B 1 124 ? -0.816 28.984 8.141 1 90.06 124 ARG B C 1
ATOM 3273 O O . ARG B 1 124 ? -1.012 29.828 7.27 1 90.06 124 ARG B O 1
ATOM 3280 N N . THR B 1 125 ? -0.02 29.094 9.094 1 92.25 125 THR B N 1
ATOM 3281 C CA . THR B 1 125 ? 0.608 30.391 9.305 1 92.25 125 THR B CA 1
ATOM 3282 C C . THR B 1 125 ? 2.072 30.359 8.867 1 92.25 125 THR B C 1
ATOM 3284 O O . THR B 1 125 ? 2.754 31.391 8.891 1 92.25 125 THR B O 1
ATOM 3287 N N . VAL B 1 126 ? 2.459 29.281 8.5 1 96.12 126 VAL B N 1
ATOM 3288 C CA . VAL B 1 126 ? 3.867 29.125 8.156 1 96.12 126 VAL B CA 1
ATOM 3289 C C . VAL B 1 126 ? 4.152 29.781 6.809 1 96.12 126 VAL B C 1
ATOM 3291 O O . VAL B 1 126 ? 3.363 29.656 5.871 1 96.12 126 VAL B O 1
ATOM 3294 N N . ARG B 1 127 ? 5.191 30.578 6.734 1 97.31 127 ARG B N 1
ATOM 3295 C CA . ARG B 1 127 ? 5.73 31.156 5.508 1 97.31 127 ARG B CA 1
ATOM 3296 C C . ARG B 1 127 ? 7.211 30.812 5.348 1 97.31 127 ARG B C 1
ATOM 3298 O O . ARG B 1 127 ? 7.953 30.781 6.332 1 97.31 127 ARG B O 1
ATOM 3305 N N . ASP B 1 128 ? 7.512 30.547 4.059 1 97.69 128 ASP B N 1
ATOM 3306 C CA . ASP B 1 128 ? 8.891 30.156 3.791 1 97.69 128 ASP B CA 1
ATOM 3307 C C . ASP B 1 128 ? 9.195 30.188 2.295 1 97.69 128 ASP B C 1
ATOM 3309 O O . ASP B 1 128 ? 8.43 30.75 1.515 1 97.69 128 ASP B O 1
ATOM 3313 N N . GLU B 1 129 ? 10.312 29.812 1.897 1 96 129 GLU B N 1
ATOM 3314 C CA . GLU B 1 129 ? 10.758 29.531 0.537 1 96 129 GLU B CA 1
ATOM 3315 C C . GLU B 1 129 ? 11.398 28.156 0.437 1 96 129 GLU B C 1
ATOM 3317 O O . GLU B 1 129 ? 12.539 28.016 -0.014 1 96 129 GLU B O 1
ATOM 3322 N N . ALA B 1 130 ? 10.625 27.219 0.767 1 97.62 130 ALA B N 1
ATOM 3323 C CA . ALA B 1 130 ? 11.133 25.859 0.917 1 97.62 130 ALA B CA 1
ATOM 3324 C C . ALA B 1 130 ? 11.219 25.156 -0.432 1 97.62 130 ALA B C 1
ATOM 3326 O O . ALA B 1 130 ? 10.438 25.438 -1.342 1 97.62 130 ALA B O 1
ATOM 3327 N N . ASP B 1 131 ? 12.18 24.297 -0.521 1 97.5 131 ASP B N 1
ATOM 3328 C CA . ASP B 1 131 ? 12.266 23.406 -1.679 1 97.5 131 ASP B CA 1
ATOM 3329 C C . ASP B 1 131 ? 11.242 22.281 -1.583 1 97.5 131 ASP B C 1
ATOM 3331 O O . ASP B 1 131 ? 10.844 21.703 -2.602 1 97.5 131 ASP B O 1
ATOM 3335 N N . ALA B 1 132 ? 10.883 22 -0.337 1 98.31 132 ALA B N 1
ATOM 3336 C CA . ALA B 1 132 ? 9.906 20.922 -0.132 1 98.31 132 ALA B CA 1
ATOM 3337 C C . ALA B 1 132 ? 9.148 21.125 1.18 1 98.31 132 ALA B C 1
ATOM 3339 O O . ALA B 1 132 ? 9.695 21.656 2.146 1 98.31 132 ALA B O 1
ATOM 3340 N N . VAL B 1 133 ? 7.949 20.719 1.188 1 98.5 133 VAL B N 1
ATOM 3341 C CA . VAL B 1 133 ? 7.129 20.547 2.385 1 98.5 133 VAL B CA 1
ATOM 3342 C C . VAL B 1 133 ? 6.867 19.062 2.631 1 98.5 133 VAL B C 1
ATOM 3344 O O . VAL B 1 133 ? 6.531 18.328 1.701 1 98.5 133 VAL B O 1
ATOM 3347 N N . ILE B 1 134 ? 7.102 18.625 3.842 1 98.56 134 ILE B N 1
ATOM 3348 C CA . ILE B 1 134 ? 6.719 17.281 4.262 1 98.56 134 ILE B CA 1
ATOM 3349 C C . ILE B 1 134 ? 5.496 17.359 5.172 1 98.56 134 ILE B C 1
ATOM 3351 O O . ILE B 1 134 ? 5.48 18.125 6.141 1 98.56 134 ILE B O 1
ATOM 3355 N N . ALA B 1 135 ? 4.477 16.656 4.836 1 97.62 135 ALA B N 1
ATOM 3356 C CA . ALA B 1 135 ? 3.256 16.531 5.629 1 97.62 135 ALA B CA 1
ATOM 3357 C C . ALA B 1 135 ? 2.914 15.07 5.883 1 97.62 135 ALA B C 1
ATOM 3359 O O . ALA B 1 135 ? 1.948 14.547 5.324 1 97.62 135 ALA B O 1
ATOM 3360 N N . ALA B 1 136 ? 3.652 14.422 6.809 1 96.94 136 ALA B N 1
ATOM 3361 C CA . ALA B 1 136 ? 3.537 12.984 7.062 1 96.94 136 ALA B CA 1
ATOM 3362 C C . ALA B 1 136 ? 2.367 12.688 7.996 1 96.94 136 ALA B C 1
ATOM 3364 O O . ALA B 1 136 ? 2.326 13.172 9.125 1 96.94 136 ALA B O 1
ATOM 3365 N N . ALA B 1 137 ? 1.473 11.789 7.543 1 94.44 137 ALA B N 1
ATOM 3366 C CA . ALA B 1 137 ? 0.291 11.445 8.328 1 94.44 137 ALA B CA 1
ATOM 3367 C C . ALA B 1 137 ? -0.392 12.695 8.875 1 94.44 137 ALA B C 1
ATOM 3369 O O . ALA B 1 137 ? -0.723 12.766 10.062 1 94.44 137 ALA B O 1
ATOM 3370 N N . PHE B 1 138 ? -0.569 13.688 7.992 1 93.75 138 PHE B N 1
ATOM 3371 C CA . PHE B 1 138 ? -1.02 15.008 8.414 1 93.75 138 PHE B CA 1
ATOM 3372 C C . PHE B 1 138 ? -2.213 15.469 7.586 1 93.75 138 PHE B C 1
ATOM 3374 O O . PHE B 1 138 ? -3.15 16.062 8.117 1 93.75 138 PHE B O 1
ATOM 3381 N N . LEU B 1 139 ? -2.266 15.102 6.332 1 90.69 139 LEU B N 1
ATOM 3382 C CA . LEU B 1 139 ? -3.281 15.633 5.43 1 90.69 139 LEU B CA 1
ATOM 3383 C C . LEU B 1 139 ? -4.641 14.992 5.703 1 90.69 139 LEU B C 1
ATOM 3385 O O . LEU B 1 139 ? -5.668 15.492 5.242 1 90.69 139 LEU B O 1
ATOM 3389 N N . ASP B 1 140 ? -4.645 13.938 6.461 1 87 140 ASP B N 1
ATOM 3390 C CA . ASP B 1 140 ? -5.914 13.289 6.789 1 87 140 ASP B CA 1
ATOM 3391 C C . ASP B 1 140 ? -6.566 13.938 8.008 1 87 140 ASP B C 1
ATOM 3393 O O . ASP B 1 140 ? -7.695 13.602 8.367 1 87 140 ASP B O 1
ATOM 3397 N N . ILE B 1 141 ? -5.859 14.898 8.656 1 85.5 141 ILE B N 1
ATOM 3398 C CA . ILE B 1 141 ? -6.465 15.555 9.805 1 85.5 141 ILE B CA 1
ATOM 3399 C C . ILE B 1 141 ? -6.605 17.047 9.523 1 85.5 141 ILE B C 1
ATOM 3401 O O . ILE B 1 141 ? -6.875 17.844 10.438 1 85.5 141 ILE B O 1
ATOM 3405 N N . VAL B 1 142 ? -6.348 17.438 8.266 1 86.56 142 VAL B N 1
ATOM 3406 C CA . VAL B 1 142 ? -6.582 18.812 7.824 1 86.56 142 VAL B CA 1
ATOM 3407 C C . VAL B 1 142 ? -7.391 18.797 6.527 1 86.56 142 VAL B C 1
ATOM 3409 O O . VAL B 1 142 ? -7.625 17.734 5.941 1 86.56 142 VAL B O 1
ATOM 3412 N N . ASP B 1 143 ? -7.82 19.875 6.086 1 84.31 143 ASP B N 1
ATOM 3413 C CA . ASP B 1 143 ? -8.539 20.031 4.824 1 84.31 143 ASP B CA 1
ATOM 3414 C C . ASP B 1 143 ? -7.582 20.359 3.68 1 84.31 143 ASP B C 1
ATOM 3416 O O . ASP B 1 143 ? -7.07 21.469 3.596 1 84.31 143 ASP B O 1
ATOM 3420 N N . PRO B 1 144 ? -7.406 19.375 2.791 1 85.69 144 PRO B N 1
ATOM 3421 C CA . PRO B 1 144 ? -6.461 19.625 1.698 1 85.69 144 PRO B CA 1
ATOM 3422 C C . PRO B 1 144 ? -6.852 20.844 0.847 1 85.69 144 PRO B C 1
ATOM 3424 O O . PRO B 1 144 ? -5.98 21.531 0.326 1 85.69 144 PRO B O 1
ATOM 3427 N N . ALA B 1 145 ? -8.094 21.078 0.685 1 85.88 145 ALA B N 1
ATOM 3428 C CA . ALA B 1 145 ? -8.562 22.188 -0.136 1 85.88 145 ALA B CA 1
ATOM 3429 C C . ALA B 1 145 ? -8.133 23.531 0.456 1 85.88 145 ALA B C 1
ATOM 3431 O O . ALA B 1 145 ? -8.016 24.516 -0.263 1 85.88 145 ALA B O 1
ATOM 3432 N N . ARG B 1 146 ? -7.867 23.562 1.707 1 86.44 146 ARG B N 1
ATOM 3433 C CA . ARG B 1 146 ? -7.418 24.781 2.373 1 86.44 146 ARG B CA 1
ATOM 3434 C C . ARG B 1 146 ? -5.898 24.812 2.492 1 86.44 146 ARG B C 1
ATOM 3436 O O . ARG B 1 146 ? -5.277 25.859 2.344 1 86.44 146 ARG B O 1
ATOM 3443 N N . LEU B 1 147 ? -5.363 23.688 2.723 1 90 147 LEU B N 1
ATOM 3444 C CA . LEU B 1 147 ? -3.932 23.625 3.002 1 90 147 LEU B CA 1
ATOM 3445 C C . LEU B 1 147 ? -3.123 23.812 1.723 1 90 147 LEU B C 1
ATOM 3447 O O . LEU B 1 147 ? -2.107 24.516 1.722 1 90 147 LEU B O 1
ATOM 3451 N N . LEU B 1 148 ? -3.549 23.172 0.601 1 93.12 148 LEU B N 1
ATOM 3452 C CA . LEU B 1 148 ? -2.77 23.156 -0.631 1 93.12 148 LEU B CA 1
ATOM 3453 C C . LEU B 1 148 ? -2.506 24.578 -1.128 1 93.12 148 LEU B C 1
ATOM 3455 O O . LEU B 1 148 ? -1.359 24.938 -1.4 1 93.12 148 LEU B O 1
ATOM 3459 N N . PRO B 1 149 ? -3.537 25.422 -1.177 1 92.81 149 PRO B N 1
ATOM 3460 C CA . PRO B 1 149 ? -3.248 26.797 -1.613 1 92.81 149 PRO B CA 1
ATOM 3461 C C . PRO B 1 149 ? -2.359 27.547 -0.629 1 92.81 149 PRO B C 1
ATOM 3463 O O . PRO B 1 149 ? -1.543 28.375 -1.041 1 92.81 149 PRO B O 1
ATOM 3466 N N . SER B 1 150 ? -2.486 27.281 0.618 1 93.44 150 SER B N 1
ATOM 3467 C CA . SER B 1 150 ? -1.676 27.969 1.618 1 93.44 150 SER B CA 1
ATOM 3468 C C . SER B 1 150 ? -0.197 27.625 1.457 1 93.44 150 SER B C 1
ATOM 3470 O O . SER B 1 150 ? 0.669 28.422 1.819 1 93.44 150 SER B O 1
ATOM 3472 N N . LEU B 1 151 ? 0.115 26.516 0.893 1 96.12 151 LEU B N 1
ATOM 3473 C CA . LEU B 1 151 ? 1.496 26.062 0.752 1 96.12 151 LEU B CA 1
ATOM 3474 C C . LEU B 1 151 ? 2.207 26.828 -0.357 1 96.12 151 LEU B C 1
ATOM 3476 O O . LEU B 1 151 ? 3.43 26.75 -0.489 1 96.12 151 LEU B O 1
ATOM 3480 N N . HIS B 1 152 ? 1.46 27.672 -1.078 1 95.06 152 HIS B N 1
ATOM 3481 C CA . HIS B 1 152 ? 2.066 28.562 -2.057 1 95.06 152 HIS B CA 1
ATOM 3482 C C . HIS B 1 152 ? 2.969 29.594 -1.377 1 95.06 152 HIS B C 1
ATOM 3484 O O . HIS B 1 152 ? 3.936 30.062 -1.977 1 95.06 152 HIS B O 1
ATOM 3490 N N . ASP B 1 153 ? 2.621 29.844 -0.177 1 96.06 153 ASP B N 1
ATOM 3491 C CA . ASP B 1 153 ? 3.406 30.812 0.588 1 96.06 153 ASP B CA 1
ATOM 3492 C C . ASP B 1 153 ? 4.57 30.125 1.303 1 96.06 153 ASP B C 1
ATOM 3494 O O . ASP B 1 153 ? 5.367 30.781 1.973 1 96.06 153 ASP B O 1
ATOM 3498 N N . VAL B 1 154 ? 4.676 28.875 1.206 1 97.94 154 VAL B N 1
ATOM 3499 C CA . VAL B 1 154 ? 5.703 28.109 1.908 1 97.94 154 VAL B CA 1
ATOM 3500 C C . VAL B 1 154 ? 6.734 27.594 0.91 1 97.94 154 VAL B C 1
ATOM 3502 O O . VAL B 1 154 ? 7.938 27.594 1.187 1 97.94 154 VAL B O 1
ATOM 3505 N N . LEU B 1 155 ? 6.273 27.188 -0.259 1 97.69 155 LEU B N 1
ATOM 3506 C CA . LEU B 1 155 ? 7.109 26.531 -1.255 1 97.69 155 LEU B CA 1
ATOM 3507 C C . LEU B 1 155 ? 7.656 27.531 -2.26 1 97.69 155 LEU B C 1
ATOM 3509 O O . LEU B 1 155 ? 6.945 28.453 -2.672 1 97.69 155 LEU B O 1
ATOM 3513 N N . ARG B 1 156 ? 8.836 27.312 -2.715 1 95.56 156 ARG B N 1
ATOM 3514 C CA . ARG B 1 156 ? 9.328 27.922 -3.941 1 95.56 156 ARG B CA 1
ATOM 3515 C C . ARG B 1 156 ? 8.578 27.391 -5.16 1 95.56 156 ARG B C 1
ATOM 3517 O O . ARG B 1 156 ? 8.094 26.266 -5.148 1 95.56 156 ARG B O 1
ATOM 3524 N N . PRO B 1 157 ? 8.539 28.25 -6.199 1 94.31 157 PRO B N 1
ATOM 3525 C CA . PRO B 1 157 ? 8.039 27.672 -7.445 1 94.31 157 PRO B CA 1
ATOM 3526 C C . PRO B 1 157 ? 8.766 26.375 -7.828 1 94.31 157 PRO B C 1
ATOM 3528 O O . PRO B 1 157 ? 9.984 26.297 -7.68 1 94.31 157 PRO B O 1
ATOM 3531 N N . GLY B 1 158 ? 8.008 25.391 -8.164 1 95 158 GLY B N 1
ATOM 3532 C CA . GLY B 1 158 ? 8.594 24.109 -8.508 1 95 158 GLY B CA 1
ATOM 3533 C C . GLY B 1 158 ? 8.875 23.234 -7.301 1 95 158 GLY B C 1
ATOM 3534 O O . GLY B 1 158 ? 9.32 22.094 -7.438 1 95 158 GLY B O 1
ATOM 3535 N N . GLY B 1 159 ? 8.602 23.781 -6.105 1 97.19 159 GLY B N 1
ATOM 3536 C CA . GLY B 1 159 ? 8.82 23.031 -4.883 1 97.19 159 GLY B CA 1
ATOM 3537 C C . GLY B 1 159 ? 7.934 21.812 -4.77 1 97.19 159 GLY B C 1
ATOM 3538 O O . GLY B 1 159 ? 6.988 21.641 -5.543 1 97.19 159 GLY B O 1
ATOM 3539 N N . MET B 1 160 ? 8.281 20.922 -3.834 1 98.06 160 MET B N 1
ATOM 3540 C CA . MET B 1 160 ? 7.586 19.641 -3.744 1 98.06 160 MET B CA 1
ATOM 3541 C C . MET B 1 160 ? 6.789 19.547 -2.447 1 98.06 160 MET B C 1
ATOM 3543 O O . MET B 1 160 ? 7.203 20.078 -1.418 1 98.06 160 MET B O 1
ATOM 3547 N N . LEU B 1 161 ? 5.66 18.922 -2.549 1 98.12 161 LEU B N 1
ATOM 3548 C CA . LEU B 1 161 ? 4.902 18.453 -1.399 1 98.12 161 LEU B CA 1
ATOM 3549 C C . LEU B 1 161 ? 4.988 16.922 -1.289 1 98.12 161 LEU B C 1
ATOM 3551 O O . LEU B 1 161 ? 4.543 16.203 -2.186 1 98.12 161 LEU B O 1
ATOM 3555 N N . TYR B 1 162 ? 5.637 16.438 -0.251 1 98.44 162 TYR B N 1
ATOM 3556 C CA . TYR B 1 162 ? 5.668 15.016 0.084 1 98.44 162 TYR B CA 1
ATOM 3557 C C . TYR B 1 162 ? 4.734 14.703 1.251 1 98.44 162 TYR B C 1
ATOM 3559 O O . TYR B 1 162 ? 4.977 15.141 2.379 1 98.44 162 TYR B O 1
ATOM 3567 N N . ALA B 1 163 ? 3.662 13.992 0.962 1 97.81 163 ALA B N 1
ATOM 3568 C CA . ALA B 1 163 ? 2.633 13.672 1.949 1 97.81 163 ALA B CA 1
ATOM 3569 C C . ALA B 1 163 ? 2.494 12.164 2.129 1 97.81 163 ALA B C 1
ATOM 3571 O O . ALA B 1 163 ? 1.514 11.57 1.679 1 97.81 163 ALA B O 1
ATOM 3572 N N . PRO B 1 164 ? 3.42 11.555 2.883 1 97.38 164 PRO B N 1
ATOM 3573 C CA . PRO B 1 164 ? 3.348 10.109 3.105 1 97.38 164 PRO B CA 1
ATOM 3574 C C . PRO B 1 164 ? 2.322 9.719 4.168 1 97.38 164 PRO B C 1
ATOM 3576 O O . PRO B 1 164 ? 1.973 10.547 5.02 1 97.38 164 PRO B O 1
ATOM 3579 N N . CYS B 1 165 ? 1.795 8.477 4.051 1 96.44 165 CYS B N 1
ATOM 3580 C CA . CYS B 1 165 ? 0.902 7.859 5.02 1 96.44 165 CYS B CA 1
ATOM 3581 C C . CYS B 1 165 ? -0.381 8.664 5.18 1 96.44 165 CYS B C 1
ATOM 3583 O O . CYS B 1 165 ? -0.815 8.938 6.301 1 96.44 165 CYS B O 1
ATOM 3585 N N . THR B 1 166 ? -0.906 9.133 4.074 1 96.81 166 THR B N 1
ATOM 3586 C CA . THR B 1 166 ? -2.209 9.789 4.07 1 96.81 166 THR B CA 1
ATOM 3587 C C . THR B 1 166 ? -3.332 8.758 3.98 1 96.81 166 THR B C 1
ATOM 3589 O O . THR B 1 166 ? -3.379 7.965 3.039 1 96.81 166 THR B O 1
ATOM 3592 N N . PHE B 1 167 ? -4.207 8.758 4.973 1 96.56 167 PHE B N 1
ATOM 3593 C CA . PHE B 1 167 ? -5.262 7.762 5.109 1 96.56 167 PHE B CA 1
ATOM 3594 C C . PHE B 1 167 ? -6.188 7.785 3.898 1 96.56 167 PHE B C 1
ATOM 3596 O O . PHE B 1 167 ? -6.5 8.852 3.369 1 96.56 167 PHE B O 1
ATOM 3603 N N . ASP B 1 168 ? -6.66 6.586 3.475 1 94.44 168 ASP B N 1
ATOM 3604 C CA . ASP B 1 168 ? -7.488 6.543 2.275 1 94.44 168 ASP B CA 1
ATOM 3605 C C . ASP B 1 168 ? -8.594 5.5 2.41 1 94.44 168 ASP B C 1
ATOM 3607 O O . ASP B 1 168 ? -8.758 4.645 1.536 1 94.44 168 ASP B O 1
ATOM 3611 N N . GLY B 1 169 ? -9.297 5.508 3.434 1 89.94 169 GLY B N 1
ATOM 3612 C CA . GLY B 1 169 ? -10.695 5.137 3.506 1 89.94 169 GLY B CA 1
ATOM 3613 C C . GLY B 1 169 ? -10.914 3.656 3.754 1 89.94 169 GLY B C 1
ATOM 3614 O O . GLY B 1 169 ? -11.992 3.129 3.492 1 89.94 169 GLY B O 1
ATOM 3615 N N . ALA B 1 170 ? -9.953 2.861 4.195 1 93.5 170 ALA B N 1
ATOM 3616 C CA . ALA B 1 170 ? -10.203 1.47 4.566 1 93.5 170 ALA B CA 1
ATOM 3617 C C . ALA B 1 170 ? -9.461 1.105 5.852 1 93.5 170 ALA B C 1
ATOM 3619 O O . ALA B 1 170 ? -8.305 1.488 6.039 1 93.5 170 ALA B O 1
ATOM 3620 N N . THR B 1 171 ? -10.156 0.483 6.734 1 95.94 171 THR B N 1
ATOM 3621 C CA . THR B 1 171 ? -9.672 -0.064 7.996 1 95.94 171 THR B CA 1
ATOM 3622 C C . THR B 1 171 ? -10.188 -1.482 8.203 1 95.94 171 THR B C 1
ATOM 3624 O O . THR B 1 171 ? -11.398 -1.709 8.227 1 95.94 171 THR B O 1
ATOM 3627 N N . HIS B 1 172 ? -9.297 -2.355 8.312 1 95.06 172 HIS B N 1
ATOM 3628 C CA . HIS B 1 172 ? -9.672 -3.75 8.508 1 95.06 172 HIS B CA 1
ATOM 3629 C C . HIS B 1 172 ? -9.102 -4.305 9.805 1 95.06 172 HIS B C 1
ATOM 3631 O O . HIS B 1 172 ? -7.98 -3.951 10.195 1 95.06 172 HIS B O 1
ATOM 3637 N N . PHE B 1 173 ? -9.906 -5.137 10.445 1 96.25 173 PHE B N 1
ATOM 3638 C CA . PHE B 1 173 ? -9.523 -5.715 11.727 1 96.25 173 PHE B CA 1
ATOM 3639 C C . PHE B 1 173 ? -9.375 -7.227 11.617 1 96.25 173 PHE B C 1
ATOM 3641 O O . PHE B 1 173 ? -10.016 -7.859 10.773 1 96.25 173 PHE B O 1
ATOM 3648 N N . SER B 1 174 ? -8.539 -7.781 12.344 1 93.81 174 SER B N 1
ATOM 3649 C CA . SER B 1 174 ? -8.344 -9.227 12.445 1 93.81 174 SER B CA 1
ATOM 3650 C C . SER B 1 174 ? -8.117 -9.648 13.891 1 93.81 174 SER B C 1
ATOM 3652 O O . SER B 1 174 ? -7.465 -8.945 14.656 1 93.81 174 SER B O 1
ATOM 3654 N N . PRO B 1 175 ? -8.68 -10.703 14.359 1 94.25 175 PRO B N 1
ATOM 3655 C CA . PRO B 1 175 ? -9.555 -11.625 13.625 1 94.25 175 PRO B CA 1
ATOM 3656 C C . PRO B 1 175 ? -10.906 -11.008 13.281 1 94.25 175 PRO B C 1
ATOM 3658 O O . PRO B 1 175 ? -11.312 -10.023 13.906 1 94.25 175 PRO B O 1
ATOM 3661 N N . ALA B 1 176 ? -11.555 -11.633 12.375 1 94.25 176 ALA B N 1
ATOM 3662 C CA . ALA B 1 176 ? -12.836 -11.102 11.906 1 94.25 176 ALA B CA 1
ATOM 3663 C C . ALA B 1 176 ? -13.875 -11.102 13.023 1 94.25 176 ALA B C 1
ATOM 3665 O O . ALA B 1 176 ? -13.93 -12.039 13.82 1 94.25 176 ALA B O 1
ATOM 3666 N N . HIS B 1 177 ? -14.617 -10.086 13.094 1 96.69 177 HIS B N 1
ATOM 3667 C CA . HIS B 1 177 ? -15.766 -9.906 13.969 1 96.69 177 HIS B CA 1
ATOM 3668 C C . HIS B 1 177 ? -17.016 -9.516 13.172 1 96.69 177 HIS B C 1
ATOM 3670 O O . HIS B 1 177 ? -16.922 -8.727 12.227 1 96.69 177 HIS B O 1
ATOM 3676 N N . PRO B 1 178 ? -18.156 -10.016 13.492 1 95.62 178 PRO B N 1
ATOM 3677 C CA . PRO B 1 178 ? -19.359 -9.773 12.703 1 95.62 178 PRO B CA 1
ATOM 3678 C C . PRO B 1 178 ? -19.688 -8.289 12.547 1 95.62 178 PRO B C 1
ATOM 3680 O O . PRO B 1 178 ? -20.312 -7.887 11.562 1 95.62 178 PRO B O 1
ATOM 3683 N N . ASP B 1 179 ? -19.219 -7.473 13.469 1 97.38 179 ASP B N 1
ATOM 3684 C CA . ASP B 1 179 ? -19.594 -6.062 13.453 1 97.38 179 ASP B CA 1
ATOM 3685 C C . ASP B 1 179 ? -18.484 -5.215 12.82 1 97.38 179 ASP B C 1
ATOM 3687 O O . ASP B 1 179 ? -18.578 -3.984 12.797 1 97.38 179 ASP B O 1
ATOM 3691 N N . ASP B 1 180 ? -17.469 -5.801 12.305 1 96.94 180 ASP B N 1
ATOM 3692 C CA . ASP B 1 180 ? -16.312 -5.066 11.797 1 96.94 180 ASP B CA 1
ATOM 3693 C C . ASP B 1 180 ? -16.734 -4.062 10.719 1 96.94 180 ASP B C 1
ATOM 3695 O O . ASP B 1 180 ? -16.344 -2.896 10.766 1 96.94 180 ASP B O 1
ATOM 3699 N N . ASP B 1 181 ? -17.547 -4.512 9.805 1 94.12 181 ASP B N 1
ATOM 3700 C CA . ASP B 1 181 ? -17.938 -3.639 8.711 1 94.12 181 ASP B CA 1
ATOM 3701 C C . ASP B 1 181 ? -18.734 -2.441 9.219 1 94.12 181 ASP B C 1
ATOM 3703 O O . ASP B 1 181 ? -18.547 -1.315 8.758 1 94.12 181 ASP B O 1
ATOM 3707 N N . ARG B 1 182 ? -19.641 -2.771 10.039 1 96 182 ARG B N 1
ATOM 3708 C CA . ARG B 1 182 ? -20.453 -1.715 10.625 1 96 182 ARG B CA 1
ATOM 3709 C C . ARG B 1 182 ? -19.594 -0.718 11.391 1 96 182 ARG B C 1
ATOM 3711 O O . ARG B 1 182 ? -19.75 0.495 11.242 1 96 182 ARG B O 1
ATOM 3718 N N . ILE B 1 183 ? -18.672 -1.22 12.227 1 97.56 183 ILE B N 1
ATOM 3719 C CA . ILE B 1 183 ? -17.781 -0.391 13.023 1 97.56 183 ILE B CA 1
ATOM 3720 C C . ILE B 1 183 ? -16.906 0.463 12.109 1 97.56 183 ILE B C 1
ATOM 3722 O O . ILE B 1 183 ? -16.734 1.662 12.344 1 97.56 183 ILE B O 1
ATOM 3726 N N . GLU B 1 184 ? -16.344 -0.104 11.07 1 96.62 184 GLU B N 1
ATOM 3727 C CA . GLU B 1 184 ? -15.539 0.65 10.117 1 96.62 184 GLU B CA 1
ATOM 3728 C C . GLU B 1 184 ? -16.344 1.798 9.508 1 96.62 184 GLU B C 1
ATOM 3730 O O . GLU B 1 184 ? -15.859 2.93 9.438 1 96.62 184 GLU B O 1
ATOM 3735 N N . ARG B 1 185 ? -17.547 1.475 9.047 1 95.38 185 ARG B N 1
ATOM 3736 C CA . ARG B 1 185 ? -18.406 2.479 8.422 1 95.38 185 ARG B CA 1
ATOM 3737 C C . ARG B 1 185 ? -18.688 3.637 9.375 1 95.38 185 ARG B C 1
ATOM 3739 O O . ARG B 1 185 ? -18.594 4.805 8.984 1 95.38 185 ARG B O 1
ATOM 3746 N N . LEU B 1 186 ? -19.016 3.307 10.555 1 97.25 186 LEU B N 1
ATOM 3747 C CA . LEU B 1 186 ? -19.344 4.336 11.531 1 97.25 186 LEU B CA 1
ATOM 3748 C C . LEU B 1 186 ? -18.109 5.16 11.891 1 97.25 186 LEU B C 1
ATOM 3750 O O . LEU B 1 186 ? -18.188 6.379 12.047 1 97.25 186 LEU B O 1
ATOM 3754 N N . TYR B 1 187 ? -17.016 4.473 12.047 1 96.94 187 TYR B N 1
ATOM 3755 C CA . TYR B 1 187 ? -15.766 5.168 12.344 1 96.94 187 TYR B CA 1
ATOM 3756 C C . TYR B 1 187 ? -15.422 6.16 11.234 1 96.94 187 TYR B C 1
ATOM 3758 O O . TYR B 1 187 ? -15.117 7.324 11.516 1 96.94 187 TYR B O 1
ATOM 3766 N N . HIS B 1 188 ? -15.516 5.758 9.977 1 95.81 188 HIS B N 1
ATOM 3767 C CA . HIS B 1 188 ? -15.195 6.613 8.836 1 95.81 188 HIS B CA 1
ATOM 3768 C C . HIS B 1 188 ? -16.219 7.738 8.688 1 95.81 188 HIS B C 1
ATOM 3770 O O . HIS B 1 188 ? -15.859 8.867 8.344 1 95.81 188 HIS B O 1
ATOM 3776 N N . ARG B 1 189 ? -17.438 7.398 8.961 1 95.06 189 ARG B N 1
ATOM 3777 C CA . ARG B 1 189 ? -18.453 8.445 8.938 1 95.06 189 ARG B CA 1
ATOM 3778 C C . ARG B 1 189 ? -18.172 9.508 9.992 1 95.06 189 ARG B C 1
ATOM 3780 O O . ARG B 1 189 ? -18.391 10.703 9.758 1 95.06 189 ARG B O 1
ATOM 3787 N N . HIS B 1 190 ? -17.75 9.055 11.141 1 95.62 190 HIS B N 1
ATOM 3788 C CA . HIS B 1 190 ? -17.375 9.984 12.203 1 95.62 190 HIS B CA 1
ATOM 3789 C C . HIS B 1 190 ? -16.281 10.938 11.75 1 95.62 190 HIS B C 1
ATOM 3791 O O . HIS B 1 190 ? -16.344 12.141 12.016 1 95.62 190 HIS B O 1
ATOM 3797 N N . MET B 1 191 ? -15.242 10.461 11.016 1 93.5 191 MET B N 1
ATOM 3798 C CA . MET B 1 191 ? -14.156 11.273 10.484 1 93.5 191 MET B CA 1
ATOM 3799 C C . MET B 1 191 ? -14.688 12.328 9.516 1 93.5 191 MET B C 1
ATOM 3801 O O . MET B 1 191 ? -14.211 13.461 9.5 1 93.5 191 MET B O 1
ATOM 3805 N N . ASP B 1 192 ? -15.68 11.938 8.82 1 92.75 192 ASP B N 1
ATOM 3806 C CA . ASP B 1 192 ? -16.141 12.758 7.699 1 92.75 192 ASP B CA 1
ATOM 3807 C C . ASP B 1 192 ? -17.172 13.773 8.156 1 92.75 192 ASP B C 1
ATOM 3809 O O . ASP B 1 192 ? -17.281 14.859 7.582 1 92.75 192 ASP B O 1
ATOM 3813 N N . GLU B 1 193 ? -17.953 13.406 9.188 1 92.19 193 GLU B N 1
ATOM 3814 C CA . GLU B 1 193 ? -19.172 14.188 9.422 1 92.19 193 GLU B CA 1
ATOM 3815 C C . GLU B 1 193 ? -19.219 14.703 10.859 1 92.19 193 GLU B C 1
ATOM 3817 O O . GLU B 1 193 ? -19.969 15.641 11.156 1 92.19 193 GLU B O 1
ATOM 3822 N N . ILE B 1 194 ? -18.594 14.078 11.742 1 89.69 194 ILE B N 1
ATOM 3823 C CA . ILE B 1 194 ? -18.906 14.336 13.141 1 89.69 194 ILE B CA 1
ATOM 3824 C C . ILE B 1 194 ? -17.734 15.039 13.812 1 89.69 194 ILE B C 1
ATOM 3826 O O . ILE B 1 194 ? -17.922 16.016 14.539 1 89.69 194 ILE B O 1
ATOM 3830 N N . ARG B 1 195 ? -16.531 14.547 13.438 1 85.06 195 ARG B N 1
ATOM 3831 C CA . ARG B 1 195 ? -15.367 15.07 14.141 1 85.06 195 ARG B CA 1
ATOM 3832 C C . ARG B 1 195 ? -15.117 16.531 13.781 1 85.06 195 ARG B C 1
ATOM 3834 O O . ARG B 1 195 ? -15.43 16.969 12.672 1 85.06 195 ARG B O 1
ATOM 3841 N N . GLU B 1 196 ? -14.602 17.234 14.633 1 77.38 196 GLU B N 1
ATOM 3842 C CA . GLU B 1 196 ? -14.344 18.656 14.477 1 77.38 196 GLU B CA 1
ATOM 3843 C C . GLU B 1 196 ? -13.211 18.906 13.492 1 77.38 196 GLU B C 1
ATOM 3845 O O . GLU B 1 196 ? -13.227 19.906 12.766 1 77.38 196 GLU B O 1
ATOM 3850 N N . LEU B 1 197 ? -12.328 18.031 13.484 1 71.56 197 LEU B N 1
ATOM 3851 C CA . LEU B 1 197 ? -11.188 18.203 12.594 1 71.56 197 LEU B CA 1
ATOM 3852 C C . LEU B 1 197 ? -11.602 18.031 11.133 1 71.56 197 LEU B C 1
ATOM 3854 O O . LEU B 1 197 ? -12.383 17.141 10.805 1 71.56 197 LEU B O 1
ATOM 3858 N N . PRO B 1 198 ? -11.172 18.891 10.336 1 75.5 198 PRO B N 1
ATOM 3859 C CA . PRO B 1 198 ? -11.633 18.922 8.945 1 75.5 198 PRO B CA 1
ATOM 3860 C C . PRO B 1 198 ? -11.094 17.75 8.125 1 75.5 198 PRO B C 1
ATOM 3862 O O . PRO B 1 198 ? -11.305 17.703 6.91 1 75.5 198 PRO B O 1
ATOM 3865 N N . GLY B 1 199 ? -10.508 16.812 8.68 1 81.69 199 GLY B N 1
ATOM 3866 C CA . GLY B 1 199 ? -9.953 15.688 7.938 1 81.69 199 GLY B CA 1
ATOM 3867 C C . GLY B 1 199 ? -11.016 14.773 7.359 1 81.69 199 GLY B C 1
ATOM 3868 O O . GLY B 1 199 ? -12.211 15.062 7.453 1 81.69 199 GLY B O 1
ATOM 3869 N N . SER B 1 200 ? -10.586 13.828 6.52 1 90 200 SER B N 1
ATOM 3870 C CA . SER B 1 200 ? -11.477 12.945 5.773 1 90 200 SER B CA 1
ATOM 3871 C C . SER B 1 200 ? -10.969 11.508 5.777 1 90 200 SER B C 1
ATOM 3873 O O . SER B 1 200 ? -9.758 11.273 5.824 1 90 200 SER B O 1
ATOM 3875 N N . SER B 1 201 ? -11.984 10.609 5.797 1 92.56 201 SER B N 1
ATOM 3876 C CA . SER B 1 201 ? -11.625 9.219 5.582 1 92.56 201 SER B CA 1
ATOM 3877 C C . SER B 1 201 ? -11.141 8.984 4.156 1 92.56 201 SER B C 1
ATOM 3879 O O . SER B 1 201 ? -10.586 7.926 3.85 1 92.56 201 SER B O 1
ATOM 3881 N N . ARG B 1 202 ? -11.211 9.992 3.275 1 92 202 ARG B N 1
ATOM 3882 C CA . ARG B 1 202 ? -10.82 9.914 1.87 1 92 202 ARG B CA 1
ATOM 3883 C C . ARG B 1 202 ? -9.695 10.891 1.562 1 92 202 ARG B C 1
ATOM 3885 O O . ARG B 1 202 ? -9.617 11.43 0.453 1 92 202 ARG B O 1
ATOM 3892 N N . ALA B 1 203 ? -8.906 11.148 2.514 1 94.5 203 ALA B N 1
ATOM 3893 C CA . ALA B 1 203 ? -7.938 12.234 2.469 1 94.5 203 ALA B CA 1
ATOM 3894 C C . ALA B 1 203 ? -7.004 12.094 1.269 1 94.5 203 ALA B C 1
ATOM 3896 O O . ALA B 1 203 ? -6.812 13.039 0.506 1 94.5 203 ALA B O 1
ATOM 3897 N N . ALA B 1 204 ? -6.418 10.914 1.042 1 95.06 204 ALA B N 1
ATOM 3898 C CA . ALA B 1 204 ? -5.422 10.75 -0.015 1 95.06 204 ALA B CA 1
ATOM 3899 C C . ALA B 1 204 ? -6.035 11.016 -1.389 1 95.06 204 ALA B C 1
ATOM 3901 O O . ALA B 1 204 ? -5.488 11.781 -2.18 1 95.06 204 ALA B O 1
ATOM 3902 N N . ARG B 1 205 ? -7.176 10.391 -1.643 1 92.06 205 ARG B N 1
ATOM 3903 C CA . ARG B 1 205 ? -7.793 10.586 -2.953 1 92.06 205 ARG B CA 1
ATOM 3904 C C . ARG B 1 205 ? -8.258 12.023 -3.127 1 92.06 205 ARG B C 1
ATOM 3906 O O . ARG B 1 205 ? -8.234 12.562 -4.238 1 92.06 205 ARG B O 1
ATOM 3913 N N . ASP B 1 206 ? -8.641 12.664 -2.051 1 91.88 206 ASP B N 1
ATOM 3914 C CA . ASP B 1 206 ? -9.008 14.07 -2.107 1 91.88 206 ASP B CA 1
ATOM 3915 C C . ASP B 1 206 ? -7.801 14.938 -2.48 1 91.88 206 ASP B C 1
ATOM 3917 O O . ASP B 1 206 ? -7.922 15.875 -3.266 1 91.88 206 ASP B O 1
ATOM 3921 N N . VAL B 1 207 ? -6.668 14.633 -1.907 1 93.69 207 VAL B N 1
ATOM 3922 C CA . VAL B 1 207 ? -5.449 15.367 -2.23 1 93.69 207 VAL B CA 1
ATOM 3923 C C . VAL B 1 207 ? -5.121 15.203 -3.713 1 93.69 207 VAL B C 1
ATOM 3925 O O . VAL B 1 207 ? -4.824 16.172 -4.402 1 93.69 207 VAL B O 1
ATOM 3928 N N . ILE B 1 208 ? -5.191 13.984 -4.195 1 91 208 ILE B N 1
ATOM 3929 C CA . ILE B 1 208 ? -4.859 13.672 -5.582 1 91 208 ILE B CA 1
ATOM 3930 C C . ILE B 1 208 ? -5.805 14.43 -6.516 1 91 208 ILE B C 1
ATOM 3932 O O . ILE B 1 208 ? -5.375 14.961 -7.543 1 91 208 ILE B O 1
ATOM 3936 N N . GLU B 1 209 ? -7.043 14.539 -6.102 1 89.69 209 GLU B N 1
ATOM 3937 C CA . GLU B 1 209 ? -8.047 15.219 -6.914 1 89.69 209 GLU B CA 1
ATOM 3938 C C . GLU B 1 209 ? -7.871 16.734 -6.863 1 89.69 209 GLU B C 1
ATOM 3940 O O . GLU B 1 209 ? -8.078 17.422 -7.867 1 89.69 209 GLU B O 1
ATOM 3945 N N . GLN B 1 210 ? -7.508 17.219 -5.75 1 91.75 210 GLN B N 1
ATOM 3946 C CA . GLN B 1 210 ? -7.461 18.656 -5.531 1 91.75 210 GLN B CA 1
ATOM 3947 C C . GLN B 1 210 ? -6.145 19.25 -6.027 1 91.75 210 GLN B C 1
ATOM 3949 O O . GLN B 1 210 ? -6.09 20.406 -6.43 1 91.75 210 GLN B O 1
ATOM 3954 N N . ALA B 1 211 ? -5.086 18.484 -6.062 1 92.69 211 ALA B N 1
ATOM 3955 C CA . ALA B 1 211 ? -3.734 18.969 -6.336 1 92.69 211 ALA B CA 1
ATOM 3956 C C . ALA B 1 211 ? -3.682 19.719 -7.66 1 92.69 211 ALA B C 1
ATOM 3958 O O . ALA B 1 211 ? -3.227 20.875 -7.715 1 92.69 211 ALA B O 1
ATOM 3959 N N . PRO B 1 212 ? -4.273 19.156 -8.742 1 88.81 212 PRO B N 1
ATOM 3960 C CA . PRO B 1 212 ? -4.199 19.859 -10.016 1 88.81 212 PRO B CA 1
ATOM 3961 C C . PRO B 1 212 ? -4.973 21.172 -10.008 1 88.81 212 PRO B C 1
ATOM 3963 O O . PRO B 1 212 ? -4.613 22.125 -10.719 1 88.81 212 PRO B O 1
ATOM 3966 N N . LYS B 1 213 ? -6.012 21.25 -9.188 1 91 213 LYS B N 1
ATOM 3967 C CA . LYS B 1 213 ? -6.828 22.453 -9.102 1 91 213 LYS B CA 1
ATOM 3968 C C . LYS B 1 213 ? -6.07 23.578 -8.391 1 91 213 LYS B C 1
ATOM 3970 O O . LYS B 1 213 ? -6.441 24.75 -8.508 1 91 213 LYS B O 1
ATOM 3975 N N . HIS B 1 214 ? -5.043 23.234 -7.691 1 94 214 HIS B N 1
ATOM 3976 C CA . HIS B 1 214 ? -4.273 24.219 -6.941 1 94 214 HIS B CA 1
ATOM 3977 C C . HIS B 1 214 ? -2.832 24.281 -7.438 1 94 214 HIS B C 1
ATOM 3979 O O . HIS B 1 214 ? -1.909 24.5 -6.648 1 94 214 HIS B O 1
ATOM 3985 N N . GLU B 1 215 ? -2.641 23.953 -8.641 1 93.88 215 GLU B N 1
ATOM 3986 C CA . GLU B 1 215 ? -1.398 24.203 -9.367 1 93.88 215 GLU B CA 1
ATOM 3987 C C . GLU B 1 215 ? -0.316 23.203 -8.969 1 93.88 215 GLU B C 1
ATOM 3989 O O . GLU B 1 215 ? 0.875 23.516 -9.039 1 93.88 215 GLU B O 1
ATOM 3994 N N . TYR B 1 216 ? -0.74 22.094 -8.5 1 94.62 216 TYR B N 1
ATOM 3995 C CA . TYR B 1 216 ? 0.202 21 -8.25 1 94.62 216 TYR B CA 1
ATOM 3996 C C . TYR B 1 216 ? 0.053 19.906 -9.289 1 94.62 216 TYR B C 1
ATOM 3998 O O . TYR B 1 216 ? -1.055 19.625 -9.75 1 94.62 216 TYR B O 1
ATOM 4006 N N . THR B 1 217 ? 1.14 19.328 -9.625 1 93.5 217 THR B N 1
ATOM 4007 C CA . THR B 1 217 ? 1.152 18.078 -10.391 1 93.5 217 THR B CA 1
ATOM 4008 C C . THR B 1 217 ? 1.556 16.906 -9.508 1 93.5 217 THR B C 1
ATOM 4010 O O . THR B 1 217 ? 2.635 16.906 -8.914 1 93.5 217 THR B O 1
ATOM 4013 N N . VAL B 1 218 ? 0.704 15.93 -9.406 1 93.75 218 VAL B N 1
ATOM 4014 C CA . VAL B 1 218 ? 1.066 14.719 -8.688 1 93.75 218 VAL B CA 1
ATOM 4015 C C . VAL B 1 218 ? 2.055 13.898 -9.516 1 93.75 218 VAL B C 1
ATOM 4017 O O . VAL B 1 218 ? 1.728 13.445 -10.609 1 93.75 218 VAL B O 1
ATOM 4020 N N . THR B 1 219 ? 3.227 13.703 -8.953 1 93.56 219 THR B N 1
ATOM 4021 C CA . THR B 1 219 ? 4.281 13.086 -9.75 1 93.56 219 THR B CA 1
ATOM 4022 C C . THR B 1 219 ? 4.484 11.625 -9.344 1 93.56 219 THR B C 1
ATOM 4024 O O . THR B 1 219 ? 5.012 10.828 -10.125 1 93.56 219 THR B O 1
ATOM 4027 N N . ALA B 1 220 ? 4.094 11.289 -8.156 1 94.12 220 ALA B N 1
ATOM 4028 C CA . ALA B 1 220 ? 4.211 9.906 -7.707 1 94.12 220 ALA B CA 1
ATOM 4029 C C . ALA B 1 220 ? 3.199 9.594 -6.609 1 94.12 220 ALA B C 1
ATOM 4031 O O . ALA B 1 220 ? 2.889 10.453 -5.781 1 94.12 220 ALA B O 1
ATOM 4032 N N . THR B 1 221 ? 2.668 8.43 -6.605 1 94.75 221 THR B N 1
ATOM 4033 C CA . THR B 1 221 ? 1.806 7.871 -5.57 1 94.75 221 THR B CA 1
ATOM 4034 C C . THR B 1 221 ? 2.113 6.391 -5.355 1 94.75 221 THR B C 1
ATOM 4036 O O . THR B 1 221 ? 2.584 5.711 -6.266 1 94.75 221 THR B O 1
ATOM 4039 N N . GLY B 1 222 ? 1.938 5.902 -4.168 1 95.12 222 GLY B N 1
ATOM 4040 C CA . GLY B 1 222 ? 2.148 4.496 -3.861 1 95.12 222 GLY B CA 1
ATOM 4041 C C . GLY B 1 222 ? 1.496 4.066 -2.561 1 95.12 222 GLY B C 1
ATOM 4042 O O . GLY B 1 222 ? 1.181 4.902 -1.712 1 95.12 222 GLY B O 1
ATOM 4043 N N . GLY B 1 223 ? 1.281 2.791 -2.475 1 94.88 223 GLY B N 1
ATOM 4044 C CA . GLY B 1 223 ? 0.685 2.256 -1.261 1 94.88 223 GLY B CA 1
ATOM 4045 C C . GLY B 1 223 ? 1.575 2.406 -0.042 1 94.88 223 GLY B C 1
ATOM 4046 O O . GLY B 1 223 ? 2.795 2.256 -0.136 1 94.88 223 GLY B O 1
ATOM 4047 N N . CYS B 1 224 ? 0.93 2.748 1.04 1 96.94 224 CYS B N 1
ATOM 4048 C CA . CYS B 1 224 ? 1.582 2.934 2.33 1 96.94 224 CYS B CA 1
ATOM 4049 C C . CYS B 1 224 ? 0.701 2.424 3.465 1 96.94 224 CYS B C 1
ATOM 4051 O O . CYS B 1 224 ? 0.442 3.146 4.43 1 96.94 224 CYS B O 1
ATOM 4053 N N . ASP B 1 225 ? 0.332 1.221 3.363 1 96.31 225 ASP B N 1
ATOM 4054 C CA . ASP B 1 225 ? -0.644 0.691 4.312 1 96.31 225 ASP B CA 1
ATOM 4055 C C . ASP B 1 225 ? 0.007 0.389 5.66 1 96.31 225 ASP B C 1
ATOM 4057 O O . ASP B 1 225 ? 1.114 -0.151 5.715 1 96.31 225 ASP B O 1
ATOM 4061 N N . TRP B 1 226 ? -0.692 0.824 6.699 1 96.69 226 TRP B N 1
ATOM 4062 C CA . TRP B 1 226 ? -0.355 0.307 8.023 1 96.69 226 TRP B CA 1
ATOM 4063 C C . TRP B 1 226 ? -0.812 -1.14 8.172 1 96.69 226 TRP B C 1
ATOM 4065 O O . TRP B 1 226 ? -2.006 -1.435 8.078 1 96.69 226 TRP B O 1
ATOM 4075 N N . VAL B 1 227 ? 0.065 -2.014 8.281 1 95.06 227 VAL B N 1
ATOM 4076 C CA . VAL B 1 227 ? -0.23 -3.404 8.609 1 95.06 227 VAL B CA 1
ATOM 4077 C C . VAL B 1 227 ? 0.373 -3.756 9.969 1 95.06 227 VAL B C 1
ATOM 4079 O O . VAL B 1 227 ? 1.593 -3.871 10.102 1 95.06 227 VAL B O 1
ATOM 4082 N N . VAL B 1 228 ? -0.515 -3.898 10.93 1 95.75 228 VAL B N 1
ATOM 4083 C CA . VAL B 1 228 ? -0.056 -4.098 12.305 1 95.75 228 VAL B CA 1
ATOM 4084 C C . VAL B 1 228 ? -0.658 -5.383 12.867 1 95.75 228 VAL B C 1
ATOM 4086 O O . VAL B 1 228 ? -1.844 -5.66 12.672 1 95.75 228 VAL B O 1
ATOM 4089 N N . GLY B 1 229 ? 0.081 -6.121 13.539 1 92.06 229 GLY B N 1
ATOM 4090 C CA . GLY B 1 229 ? -0.282 -7.375 14.18 1 92.06 229 GLY B CA 1
ATOM 4091 C C . GLY B 1 229 ? 0.906 -8.102 14.781 1 92.06 229 GLY B C 1
ATOM 4092 O O . GLY B 1 229 ? 2.051 -7.68 14.609 1 92.06 229 GLY B O 1
ATOM 4093 N N . ALA B 1 230 ? 0.544 -9.133 15.477 1 87.94 230 ALA B N 1
ATOM 4094 C CA . ALA B 1 230 ? 1.603 -9.953 16.062 1 87.94 230 ALA B CA 1
ATOM 4095 C C . ALA B 1 230 ? 2.391 -10.68 14.977 1 87.94 230 ALA B C 1
ATOM 4097 O O . ALA B 1 230 ? 1.835 -11.055 13.945 1 87.94 230 ALA B O 1
ATOM 4098 N N . ARG B 1 231 ? 3.633 -10.742 15.102 1 78.69 231 ARG B N 1
ATOM 4099 C CA . ARG B 1 231 ? 4.555 -11.531 14.297 1 78.69 231 ARG B CA 1
ATOM 4100 C C . ARG B 1 231 ? 5.277 -12.57 15.148 1 78.69 231 ARG B C 1
ATOM 4102 O O . ARG B 1 231 ? 5.879 -12.227 16.172 1 78.69 231 ARG B O 1
ATOM 4109 N N . THR B 1 232 ? 5.172 -13.773 14.781 1 77.88 232 THR B N 1
ATOM 4110 C CA . THR B 1 232 ? 5.758 -14.891 15.516 1 77.88 232 THR B CA 1
ATOM 4111 C C . THR B 1 232 ? 5.266 -14.898 16.969 1 77.88 232 THR B C 1
ATOM 4113 O O . THR B 1 232 ? 6.066 -15.016 17.891 1 77.88 232 THR B O 1
ATOM 4116 N N . GLY B 1 233 ? 4.086 -14.406 17.203 1 80.31 233 GLY B N 1
ATOM 4117 C CA . GLY B 1 233 ? 3.408 -14.555 18.484 1 80.31 233 GLY B CA 1
ATOM 4118 C C . GLY B 1 233 ? 3.463 -13.297 19.328 1 80.31 233 GLY B C 1
ATOM 4119 O O . GLY B 1 233 ? 2.889 -13.258 20.422 1 80.31 233 GLY B O 1
ATOM 4120 N N . THR B 1 234 ? 4.234 -12.219 18.906 1 89.69 234 THR B N 1
ATOM 4121 C CA . THR B 1 234 ? 4.289 -10.977 19.672 1 89.69 234 THR B CA 1
ATOM 4122 C C . THR B 1 234 ? 4.203 -9.773 18.734 1 89.69 234 THR B C 1
ATOM 4124 O O . THR B 1 234 ? 4.469 -9.883 17.531 1 89.69 234 THR B O 1
ATOM 4127 N N . TYR B 1 235 ? 3.83 -8.641 19.391 1 94.44 235 TYR B N 1
ATOM 4128 C CA . TYR B 1 235 ? 3.873 -7.391 18.641 1 94.44 235 TYR B CA 1
ATOM 4129 C C . TYR B 1 235 ? 5.297 -6.855 18.562 1 94.44 235 TYR B C 1
ATOM 4131 O O . TYR B 1 235 ? 6.012 -6.812 19.562 1 94.44 235 TYR B O 1
ATOM 4139 N N . PRO B 1 236 ? 5.676 -6.508 17.406 1 92 236 PRO B N 1
ATOM 4140 C CA . PRO B 1 236 ? 7.016 -5.922 17.312 1 92 236 PRO B CA 1
ATOM 4141 C C . PRO B 1 236 ? 7.102 -4.551 17.984 1 92 236 PRO B C 1
ATOM 4143 O O . PRO B 1 236 ? 6.145 -3.773 17.938 1 92 236 PRO B O 1
ATOM 4146 N N . ALA B 1 237 ? 8.305 -4.277 18.625 1 93.44 237 ALA B N 1
ATOM 4147 C CA . ALA B 1 237 ? 8.562 -2.969 19.219 1 93.44 237 ALA B CA 1
ATOM 4148 C C . ALA B 1 237 ? 7.453 -2.574 20.188 1 93.44 237 ALA B C 1
ATOM 4150 O O . ALA B 1 237 ? 7.074 -3.359 21.062 1 93.44 237 ALA B O 1
ATOM 4151 N N . GLU B 1 238 ? 6.934 -1.377 20.047 1 95.12 238 GLU B N 1
ATOM 4152 C CA . GLU B 1 238 ? 5.883 -0.88 20.922 1 95.12 238 GLU B CA 1
ATOM 4153 C C . GLU B 1 238 ? 4.535 -0.844 20.203 1 95.12 238 GLU B C 1
ATOM 4155 O O . GLU B 1 238 ? 3.693 0.009 20.5 1 95.12 238 GLU B O 1
ATOM 4160 N N . GLU B 1 239 ? 4.355 -1.743 19.344 1 96.25 239 GLU B N 1
ATOM 4161 C CA . GLU B 1 239 ? 3.195 -1.642 18.469 1 96.25 239 GLU B CA 1
ATOM 4162 C C . GLU B 1 239 ? 1.917 -2.064 19.188 1 96.25 239 GLU B C 1
ATOM 4164 O O . GLU B 1 239 ? 0.812 -1.788 18.719 1 96.25 239 GLU B O 1
ATOM 4169 N N . ALA B 1 240 ? 2.041 -2.732 20.344 1 96 240 ALA B N 1
ATOM 4170 C CA . ALA B 1 240 ? 0.861 -2.932 21.188 1 96 240 ALA B CA 1
ATOM 4171 C C . ALA B 1 240 ? 0.271 -1.598 21.625 1 96 240 ALA B C 1
ATOM 4173 O O . ALA B 1 240 ? -0.951 -1.429 21.656 1 96 240 ALA B O 1
ATOM 4174 N N . ALA B 1 241 ? 1.145 -0.72 21.984 1 95.5 241 ALA B N 1
ATOM 4175 C CA . ALA B 1 241 ? 0.708 0.612 22.391 1 95.5 241 ALA B CA 1
ATOM 4176 C C . ALA B 1 241 ? 0.056 1.358 21.234 1 95.5 241 ALA B C 1
ATOM 4178 O O . ALA B 1 241 ? -0.914 2.096 21.422 1 95.5 241 ALA B O 1
ATOM 4179 N N . PHE B 1 242 ? 0.613 1.188 20.094 1 96.81 242 PHE B N 1
ATOM 4180 C CA . PHE B 1 242 ? 0.033 1.775 18.906 1 96.81 242 PHE B CA 1
ATOM 4181 C C . PHE B 1 242 ? -1.392 1.277 18.688 1 96.81 242 PHE B C 1
ATOM 4183 O O . PHE B 1 242 ? -2.312 2.074 18.5 1 96.81 242 PHE B O 1
ATOM 4190 N N . LEU B 1 243 ? -1.583 -0.03 18.766 1 97.12 243 LEU B N 1
ATOM 4191 C CA . LEU B 1 243 ? -2.895 -0.64 18.562 1 97.12 243 LEU B CA 1
ATOM 4192 C C . LEU B 1 243 ? -3.863 -0.2 19.656 1 97.12 243 LEU B C 1
ATOM 4194 O O . LEU B 1 243 ? -5.043 0.033 19.391 1 97.12 243 LEU B O 1
ATOM 4198 N N . GLU B 1 244 ? -3.361 -0.13 20.812 1 96.69 244 GLU B N 1
ATOM 4199 C CA . GLU B 1 244 ? -4.195 0.319 21.922 1 96.69 244 GLU B CA 1
ATOM 4200 C C . GLU B 1 244 ? -4.723 1.729 21.688 1 96.69 244 GLU B C 1
ATOM 4202 O O . GLU B 1 244 ? -5.902 2.004 21.922 1 96.69 244 GLU B O 1
ATOM 4207 N N . HIS B 1 245 ? -3.855 2.572 21.281 1 96.56 245 HIS B N 1
ATOM 4208 C CA . HIS B 1 245 ? -4.266 3.943 20.984 1 96.56 245 HIS B CA 1
ATOM 4209 C C . HIS B 1 245 ? -5.305 3.986 19.875 1 96.56 245 HIS B C 1
ATOM 4211 O O . HIS B 1 245 ? -6.273 4.75 19.953 1 96.56 245 HIS B O 1
ATOM 4217 N N . LEU B 1 246 ? -5.102 3.229 18.828 1 95.88 246 LEU B N 1
ATOM 4218 C CA . LEU B 1 246 ? -6.059 3.201 17.734 1 95.88 246 LEU B CA 1
ATOM 4219 C C . LEU B 1 246 ? -7.414 2.688 18.203 1 95.88 246 LEU B C 1
ATOM 4221 O O . LEU B 1 246 ? -8.453 3.225 17.812 1 95.88 246 LEU B O 1
ATOM 4225 N N . LEU B 1 247 ? -7.367 1.651 19.047 1 96.81 247 LEU B N 1
ATOM 4226 C CA . LEU B 1 247 ? -8.617 1.119 19.594 1 96.81 247 LEU B CA 1
ATOM 4227 C C . LEU B 1 247 ? -9.344 2.174 20.422 1 96.81 247 LEU B C 1
ATOM 4229 O O . LEU B 1 247 ? -10.562 2.303 20.328 1 96.81 247 LEU B O 1
ATOM 4233 N N . GLU B 1 248 ? -8.602 2.877 21.188 1 96.5 248 GLU B N 1
ATOM 4234 C CA . GLU B 1 248 ? -9.188 3.949 22 1 96.5 248 GLU B CA 1
ATOM 4235 C C . GLU B 1 248 ? -9.781 5.043 21.109 1 96.5 248 GLU B C 1
ATOM 4237 O O . GLU B 1 248 ? -10.852 5.578 21.406 1 96.5 248 GLU B O 1
ATOM 4242 N N . THR B 1 249 ? -9.039 5.41 20.078 1 94.81 249 THR B N 1
ATOM 4243 C CA . THR B 1 249 ? -9.508 6.426 19.141 1 94.81 249 THR B CA 1
ATOM 4244 C C . THR B 1 249 ? -10.812 5.988 18.469 1 94.81 249 THR B C 1
ATOM 4246 O O . THR B 1 249 ? -11.766 6.766 18.391 1 94.81 249 THR B O 1
ATOM 4249 N N . ILE B 1 250 ? -10.891 4.754 18.031 1 97 250 ILE B N 1
ATOM 4250 C CA . ILE B 1 250 ? -12.078 4.215 17.391 1 97 250 ILE B CA 1
ATOM 4251 C C . ILE B 1 250 ? -13.234 4.172 18.391 1 97 250 ILE B C 1
ATOM 4253 O O . ILE B 1 250 ? -14.344 4.609 18.094 1 97 250 ILE B O 1
ATOM 4257 N N . ASP B 1 251 ? -12.914 3.662 19.594 1 97.5 251 ASP B N 1
ATOM 4258 C CA . ASP B 1 251 ? -13.93 3.588 20.641 1 97.5 251 ASP B CA 1
ATOM 4259 C C . ASP B 1 251 ? -14.484 4.973 20.953 1 97.5 251 ASP B C 1
ATOM 4261 O O . ASP B 1 251 ? -15.695 5.137 21.125 1 97.5 251 ASP B O 1
ATOM 4265 N N . GLY B 1 252 ? -13.602 5.938 21.094 1 96.12 252 GLY B N 1
ATOM 4266 C CA . GLY B 1 252 ? -14.039 7.305 21.344 1 96.12 252 GLY B CA 1
ATOM 4267 C C . GLY B 1 252 ? -14.953 7.84 20.266 1 96.12 252 GLY B C 1
ATOM 4268 O O . GLY B 1 252 ? -15.969 8.484 20.562 1 96.12 252 GLY B O 1
ATOM 4269 N N . ALA B 1 253 ? -14.617 7.613 19.016 1 95.75 253 ALA B N 1
ATOM 4270 C CA . ALA B 1 253 ? -15.461 8.031 17.891 1 95.75 253 ALA B CA 1
ATOM 4271 C C . ALA B 1 253 ? -16.844 7.379 17.969 1 95.75 253 ALA B C 1
ATOM 4273 O O . ALA B 1 253 ? -17.859 8.047 17.797 1 95.75 253 ALA B O 1
ATOM 4274 N N . LEU B 1 254 ? -16.859 6.086 18.266 1 97.31 254 LEU B N 1
ATOM 4275 C CA . LEU B 1 254 ? -18.109 5.324 18.328 1 97.31 254 LEU B CA 1
ATOM 4276 C C . LEU B 1 254 ? -19 5.82 19.453 1 97.31 254 LEU B C 1
ATOM 4278 O O . LEU B 1 254 ? -20.219 5.75 19.359 1 97.31 254 LEU B O 1
ATOM 4282 N N . ALA B 1 255 ? -18.438 6.316 20.516 1 96.88 255 ALA B N 1
ATOM 4283 C CA . ALA B 1 255 ? -19.156 6.777 21.703 1 96.88 255 ALA B CA 1
ATOM 4284 C C . ALA B 1 255 ? -20.016 8 21.359 1 96.88 255 ALA B C 1
ATOM 4286 O O . ALA B 1 255 ? -20.953 8.328 22.094 1 96.88 255 ALA B O 1
ATOM 4287 N N . ASP B 1 256 ? -19.703 8.664 20.281 1 96.25 256 ASP B N 1
ATOM 4288 C CA . ASP B 1 256 ? -20.406 9.898 19.922 1 96.25 256 ASP B CA 1
ATOM 4289 C C . ASP B 1 256 ? -21.734 9.594 19.234 1 96.25 256 ASP B C 1
ATOM 4291 O O . ASP B 1 256 ? -22.547 10.5 19.016 1 96.25 256 ASP B O 1
ATOM 4295 N N . TYR B 1 257 ? -21.969 8.344 18.906 1 96.75 257 TYR B N 1
ATOM 4296 C CA . TYR B 1 257 ? -23.203 8 18.203 1 96.75 257 TYR B CA 1
ATOM 4297 C C . TYR B 1 257 ? -24.344 7.785 19.172 1 96.75 257 TYR B C 1
ATOM 4299 O O . TYR B 1 257 ? -24.156 7.223 20.25 1 96.75 257 TYR B O 1
ATOM 4307 N N . ALA B 1 258 ? -25.562 8.156 18.797 1 96.31 258 ALA B N 1
ATOM 4308 C CA . ALA B 1 258 ? -26.766 7.895 19.578 1 96.31 258 ALA B CA 1
ATOM 4309 C C . ALA B 1 258 ? -27.109 6.406 19.578 1 96.31 258 ALA B C 1
ATOM 4311 O O . ALA B 1 258 ? -26.766 5.684 18.641 1 96.31 258 ALA B O 1
ATOM 4312 N N . PRO B 1 259 ? -27.734 5.965 20.625 1 96.12 259 PRO B N 1
ATOM 4313 C CA . PRO B 1 259 ? -28.094 4.551 20.734 1 96.12 259 PRO B CA 1
ATOM 4314 C C . PRO B 1 259 ? -28.891 4.055 19.531 1 96.12 259 PRO B C 1
ATOM 4316 O O . PRO B 1 259 ? -28.797 2.881 19.156 1 96.12 259 PRO B O 1
ATOM 4319 N N . ALA B 1 260 ? -29.656 4.875 18.828 1 95.06 260 ALA B N 1
ATOM 4320 C CA . ALA B 1 260 ? -30.453 4.508 17.656 1 95.06 260 ALA B CA 1
ATOM 4321 C C . ALA B 1 260 ? -29.547 4.184 16.469 1 95.06 260 ALA B C 1
ATOM 4323 O O . ALA B 1 260 ? -29.922 3.377 15.617 1 95.06 260 ALA B O 1
ATOM 4324 N N . ASP B 1 261 ? -28.359 4.754 16.438 1 94.94 261 ASP B N 1
ATOM 4325 C CA . ASP B 1 261 ? -27.406 4.562 15.352 1 94.94 261 ASP B CA 1
ATOM 4326 C C . ASP B 1 261 ? -26.469 3.398 15.641 1 94.94 261 ASP B C 1
ATOM 4328 O O . ASP B 1 261 ? -26.094 2.656 14.727 1 94.94 261 ASP B O 1
ATOM 4332 N N . LEU B 1 262 ? -26.078 3.33 16.922 1 97.06 262 LEU B N 1
ATOM 4333 C CA . LEU B 1 262 ? -25.234 2.24 17.375 1 97.06 262 LEU B CA 1
ATOM 4334 C C . LEU B 1 262 ? -25.594 1.815 18.797 1 97.06 262 LEU B C 1
ATOM 4336 O O . LEU B 1 262 ? -25.312 2.531 19.766 1 97.06 262 LEU B O 1
ATOM 4340 N N . ASP B 1 263 ? -26.141 0.632 18.859 1 97 263 ASP B N 1
ATOM 4341 C CA . ASP B 1 263 ? -26.484 0.074 20.156 1 97 263 ASP B CA 1
ATOM 4342 C C . ASP B 1 263 ? -25.25 -0.009 21.062 1 97 263 ASP B C 1
ATOM 4344 O O . ASP B 1 263 ? -24.25 -0.634 20.703 1 97 263 ASP B O 1
ATOM 4348 N N . PRO B 1 264 ? -25.344 0.596 22.297 1 96.69 264 PRO B N 1
ATOM 4349 C CA . PRO B 1 264 ? -24.203 0.583 23.188 1 96.69 264 PRO B CA 1
ATOM 4350 C C . PRO B 1 264 ? -23.703 -0.829 23.5 1 96.69 264 PRO B C 1
ATOM 4352 O O . PRO B 1 264 ? -22.516 -1.035 23.734 1 96.69 264 PRO B O 1
ATOM 4355 N N . SER B 1 265 ? -24.594 -1.769 23.484 1 97.31 265 SER B N 1
ATOM 4356 C CA . SER B 1 265 ? -24.172 -3.141 23.75 1 97.31 265 SER B CA 1
ATOM 4357 C C . SER B 1 265 ? -23.297 -3.689 22.641 1 97.31 265 SER B C 1
ATOM 4359 O O . SER B 1 265 ? -22.375 -4.465 22.891 1 97.31 265 SER B O 1
ATOM 4361 N N . VAL B 1 266 ? -23.609 -3.326 21.422 1 97.44 266 VAL B N 1
ATOM 4362 C CA . VAL B 1 266 ? -22.812 -3.742 20.281 1 97.44 266 VAL B CA 1
ATOM 4363 C C . VAL B 1 266 ? -21.422 -3.127 20.359 1 97.44 266 VAL B C 1
ATOM 4365 O O . VAL B 1 266 ? -20.406 -3.822 20.203 1 97.44 266 VAL B O 1
ATOM 4368 N N . ARG B 1 267 ? -21.375 -1.843 20.641 1 97.94 267 ARG B N 1
ATOM 4369 C CA . ARG B 1 267 ? -20.109 -1.162 20.844 1 97.94 267 ARG B CA 1
ATOM 4370 C C . ARG B 1 267 ? -19.297 -1.805 21.969 1 97.94 267 ARG B C 1
ATOM 4372 O O . ARG B 1 267 ? -18.125 -2.125 21.797 1 97.94 267 ARG B O 1
ATOM 4379 N N . GLY B 1 268 ? -19.938 -1.959 23.078 1 97.94 268 GLY B N 1
ATOM 4380 C CA . GLY B 1 268 ? -19.281 -2.527 24.234 1 97.94 268 GLY B CA 1
ATOM 4381 C C . GLY B 1 268 ? -18.703 -3.906 23.984 1 97.94 268 GLY B C 1
ATOM 4382 O O . GLY B 1 268 ? -17.562 -4.195 24.375 1 97.94 268 GLY B O 1
ATOM 4383 N N . GLU B 1 269 ? -19.469 -4.75 23.344 1 98.31 269 GLU B N 1
ATOM 4384 C CA . GLU B 1 269 ? -19.016 -6.105 23.047 1 98.31 269 GLU B CA 1
ATOM 4385 C C . GLU B 1 269 ? -17.844 -6.09 22.078 1 98.31 269 GLU B C 1
ATOM 4387 O O . GLU B 1 269 ? -16.875 -6.832 22.25 1 98.31 269 GLU B O 1
ATOM 4392 N N . TRP B 1 270 ? -17.938 -5.293 21.047 1 98.5 270 TRP B N 1
ATOM 4393 C CA . TRP B 1 270 ? -16.875 -5.203 20.047 1 98.5 270 TRP B CA 1
ATOM 4394 C C . TRP B 1 270 ? -15.57 -4.73 20.688 1 98.5 270 TRP B C 1
ATOM 4396 O O . TRP B 1 270 ? -14.531 -5.359 20.516 1 98.5 270 TRP B O 1
ATOM 4406 N N . VAL B 1 271 ? -15.625 -3.686 21.531 1 98.31 271 VAL B N 1
ATOM 4407 C CA . VAL B 1 271 ? -14.445 -3.096 22.156 1 98.31 271 VAL B CA 1
ATOM 4408 C C . VAL B 1 271 ? -13.836 -4.086 23.141 1 98.31 271 VAL B C 1
ATOM 4410 O O . VAL B 1 271 ? -12.617 -4.258 23.188 1 98.31 271 VAL B O 1
ATOM 4413 N N . SER B 1 272 ? -14.719 -4.699 23.891 1 98.31 272 SER B N 1
ATOM 4414 C CA . SER B 1 272 ? -14.242 -5.684 24.859 1 98.31 272 SER B CA 1
ATOM 4415 C C . SER B 1 272 ? -13.523 -6.836 24.156 1 98.31 272 SER B C 1
ATOM 4417 O O . SER B 1 272 ? -12.469 -7.281 24.609 1 98.31 272 SER B O 1
ATOM 4419 N N . THR B 1 273 ? -14.102 -7.277 23.094 1 98.56 273 THR B N 1
ATOM 4420 C CA . THR B 1 273 ? -13.492 -8.352 22.328 1 98.56 273 THR B CA 1
ATOM 4421 C C . THR B 1 273 ? -12.117 -7.938 21.797 1 98.56 273 THR B C 1
ATOM 4423 O O . THR B 1 273 ? -11.148 -8.68 21.938 1 98.56 273 THR B O 1
ATOM 4426 N N . ARG B 1 274 ? -12.008 -6.766 21.281 1 98.5 274 ARG B N 1
ATOM 4427 C CA . ARG B 1 274 ? -10.758 -6.285 20.703 1 98.5 274 ARG B CA 1
ATOM 4428 C C . ARG B 1 274 ? -9.703 -6.09 21.797 1 98.5 274 ARG B C 1
ATOM 4430 O O . ARG B 1 274 ? -8.531 -6.414 21.594 1 98.5 274 ARG B O 1
ATOM 4437 N N . ARG B 1 275 ? -10.086 -5.574 22.906 1 98.06 275 ARG B N 1
ATOM 4438 C CA . ARG B 1 275 ? -9.148 -5.367 24 1 98.06 275 ARG B CA 1
ATOM 4439 C C . ARG B 1 275 ? -8.609 -6.699 24.516 1 98.06 275 ARG B C 1
ATOM 4441 O O . ARG B 1 275 ? -7.422 -6.812 24.844 1 98.06 275 ARG B O 1
ATOM 4448 N N . THR B 1 276 ? -9.5 -7.66 24.609 1 98.38 276 THR B N 1
ATOM 4449 C CA . THR B 1 276 ? -9.07 -8.992 25.016 1 98.38 276 THR B CA 1
ATOM 4450 C C . THR B 1 276 ? -8.094 -9.57 24 1 98.38 276 THR B C 1
ATOM 4452 O O . THR B 1 276 ? -7.055 -10.125 24.375 1 98.38 276 THR B O 1
ATOM 4455 N N . GLN B 1 277 ? -8.445 -9.43 22.75 1 97.12 277 GLN B N 1
ATOM 4456 C CA . GLN B 1 277 ? -7.578 -9.922 21.688 1 97.12 277 GLN B CA 1
ATOM 4457 C C . GLN B 1 277 ? -6.227 -9.219 21.703 1 97.12 277 GLN B C 1
ATOM 4459 O O . GLN B 1 277 ? -5.191 -9.836 21.453 1 97.12 277 GLN B O 1
ATOM 4464 N N . LEU B 1 278 ? -6.199 -7.918 21.969 1 97.56 278 LEU B N 1
ATOM 4465 C CA . LEU B 1 278 ? -4.961 -7.16 22.078 1 97.56 278 LEU B CA 1
ATOM 4466 C C . LEU B 1 278 ? -4.098 -7.691 23.219 1 97.56 278 LEU B C 1
ATOM 4468 O O . LEU B 1 278 ? -2.896 -7.914 23.047 1 97.56 278 LEU B O 1
ATOM 4472 N N . ALA B 1 279 ? -4.715 -7.934 24.328 1 96.75 279 ALA B N 1
ATOM 4473 C CA . ALA B 1 279 ? -4.008 -8.453 25.5 1 96.75 279 ALA B CA 1
ATOM 4474 C C . ALA B 1 279 ? -3.408 -9.828 25.203 1 96.75 279 ALA B C 1
ATOM 4476 O O . ALA B 1 279 ? -2.338 -10.164 25.703 1 96.75 279 ALA B O 1
ATOM 4477 N N . ASN B 1 280 ? -4.074 -10.578 24.359 1 95.75 280 ASN B N 1
ATOM 4478 C CA . ASN B 1 280 ? -3.635 -11.93 24.016 1 95.75 280 ASN B CA 1
ATOM 4479 C C . ASN B 1 280 ? -2.697 -11.922 22.812 1 95.75 280 ASN B C 1
ATOM 4481 O O . ASN B 1 280 ? -2.354 -12.984 22.281 1 95.75 280 ASN B O 1
ATOM 4485 N N . GLU B 1 281 ? -2.361 -10.711 22.297 1 94.38 281 GLU B N 1
ATOM 4486 C CA . GLU B 1 281 ? -1.488 -10.547 21.141 1 94.38 281 GLU B CA 1
ATOM 4487 C C . GLU B 1 281 ? -2.094 -11.188 19.906 1 94.38 281 GLU B C 1
ATOM 4489 O O . GLU B 1 281 ? -1.389 -11.844 19.125 1 94.38 281 GLU B O 1
ATOM 4494 N N . GLU B 1 282 ? -3.4 -11 19.766 1 93.5 282 GLU B N 1
ATOM 4495 C CA . GLU B 1 282 ? -4.125 -11.602 18.656 1 93.5 282 GLU B CA 1
ATOM 4496 C C . GLU B 1 282 ? -4.699 -10.531 17.734 1 93.5 282 GLU B C 1
ATOM 4498 O O . GLU B 1 282 ? -5.004 -10.805 16.562 1 93.5 282 GLU B O 1
ATOM 4503 N N . PHE B 1 283 ? -4.781 -9.336 18.234 1 95.88 283 PHE B N 1
ATOM 4504 C CA . PHE B 1 283 ? -5.449 -8.273 17.5 1 95.88 283 PHE B CA 1
ATOM 4505 C C . PHE B 1 283 ? -4.539 -7.699 16.422 1 95.88 283 PHE B C 1
ATOM 4507 O O . PHE B 1 283 ? -3.344 -7.496 16.656 1 95.88 283 PHE B O 1
ATOM 4514 N N . GLY B 1 284 ? -5.066 -7.535 15.273 1 94.88 284 GLY B N 1
ATOM 4515 C CA . GLY B 1 284 ? -4.375 -6.875 14.18 1 94.88 284 GLY B CA 1
ATOM 4516 C C . GLY B 1 284 ? -5.258 -5.91 13.406 1 94.88 284 GLY B C 1
ATOM 4517 O O . GLY B 1 284 ? -6.484 -5.934 13.555 1 94.88 284 GLY B O 1
ATOM 4518 N N . MET B 1 285 ? -4.598 -5.051 12.648 1 95.94 285 MET B N 1
ATOM 4519 C CA . MET B 1 285 ? -5.332 -4.043 11.891 1 95.94 285 MET B CA 1
ATOM 4520 C C . MET B 1 285 ? -4.57 -3.645 10.633 1 95.94 285 MET B C 1
ATOM 4522 O O . MET B 1 285 ? -3.336 -3.635 10.625 1 95.94 285 MET B O 1
ATOM 4526 N N . VAL B 1 286 ? -5.312 -3.373 9.547 1 95.81 286 VAL B N 1
ATOM 4527 C CA . VAL B 1 286 ? -4.789 -2.76 8.336 1 95.81 286 VAL B CA 1
ATOM 4528 C C . VAL B 1 286 ? -5.512 -1.444 8.062 1 95.81 286 VAL B C 1
ATOM 4530 O O . VAL B 1 286 ? -6.746 -1.386 8.102 1 95.81 286 VAL B O 1
ATOM 4533 N N . ALA B 1 287 ? -4.812 -0.425 7.938 1 96.75 287 ALA B N 1
ATOM 4534 C CA . ALA B 1 287 ? -5.348 0.858 7.488 1 96.75 287 ALA B CA 1
ATOM 4535 C C . ALA B 1 287 ? -4.723 1.281 6.164 1 96.75 287 ALA B C 1
ATOM 4537 O O . ALA B 1 287 ? -3.498 1.282 6.016 1 96.75 287 ALA B O 1
ATOM 4538 N N . HIS B 1 288 ? -5.566 1.611 5.223 1 96.12 288 HIS B N 1
ATOM 4539 C CA . HIS B 1 288 ? -5.086 1.937 3.883 1 96.12 288 HIS B CA 1
ATOM 4540 C C . HIS B 1 288 ? -4.617 3.387 3.803 1 96.12 288 HIS B C 1
ATOM 4542 O O . HIS B 1 288 ? -5.379 4.305 4.113 1 96.12 288 HIS B O 1
ATOM 4548 N N . HIS B 1 289 ? -3.381 3.549 3.439 1 97.56 289 HIS B N 1
ATOM 4549 C CA . HIS B 1 289 ? -2.736 4.848 3.279 1 97.56 289 HIS B CA 1
ATOM 4550 C C . HIS B 1 289 ? -1.993 4.934 1.95 1 97.56 289 HIS B C 1
ATOM 4552 O O . HIS B 1 289 ? -1.636 3.908 1.367 1 97.56 289 HIS B O 1
ATOM 4558 N N . LEU B 1 290 ? -1.813 6.125 1.49 1 96.94 290 LEU B N 1
ATOM 4559 C CA . LEU B 1 290 ? -0.994 6.367 0.308 1 96.94 290 LEU B CA 1
ATOM 4560 C C . LEU B 1 290 ? 0.122 7.363 0.613 1 96.94 290 LEU B C 1
ATOM 4562 O O . LEU B 1 290 ? -0.056 8.266 1.429 1 96.94 290 LEU B O 1
ATOM 4566 N N . ASP B 1 291 ? 1.243 7.133 -0.002 1 97.69 291 ASP B N 1
ATOM 4567 C CA . ASP B 1 291 ? 2.246 8.18 -0.172 1 97.69 291 ASP B CA 1
ATOM 4568 C C . ASP B 1 291 ? 1.96 9.016 -1.418 1 97.69 291 ASP B C 1
ATOM 4570 O O . ASP B 1 291 ? 1.606 8.477 -2.467 1 97.69 291 ASP B O 1
ATOM 4574 N N . ILE B 1 292 ? 2.105 10.312 -1.265 1 96.94 292 ILE B N 1
ATOM 4575 C CA . ILE B 1 292 ? 1.836 11.211 -2.379 1 96.94 292 ILE B CA 1
ATOM 4576 C C . ILE B 1 292 ? 2.994 12.195 -2.541 1 96.94 292 ILE B C 1
ATOM 4578 O O . ILE B 1 292 ? 3.455 12.789 -1.563 1 96.94 292 ILE B O 1
ATOM 4582 N N . LEU B 1 293 ? 3.486 12.289 -3.709 1 97.25 293 LEU B N 1
ATOM 4583 C CA . LEU B 1 293 ? 4.457 13.312 -4.09 1 97.25 293 LEU B CA 1
ATOM 4584 C C . LEU B 1 293 ? 3.879 14.234 -5.16 1 97.25 293 LEU B C 1
ATOM 4586 O O . LEU B 1 293 ? 3.396 13.766 -6.195 1 97.25 293 LEU B O 1
ATOM 4590 N N . ALA B 1 294 ? 3.854 15.484 -4.879 1 96.5 294 ALA B N 1
ATOM 4591 C CA . ALA B 1 294 ? 3.354 16.484 -5.824 1 96.5 294 ALA B CA 1
ATOM 4592 C C . ALA B 1 294 ? 4.344 17.625 -5.984 1 96.5 294 ALA B C 1
ATOM 4594 O O . ALA B 1 294 ? 5.195 17.844 -5.121 1 96.5 294 ALA B O 1
ATOM 4595 N N . ARG B 1 295 ? 4.266 18.297 -7.09 1 96.12 295 ARG B N 1
ATOM 4596 C CA . ARG B 1 295 ? 5.141 19.422 -7.395 1 96.12 295 ARG B CA 1
ATOM 4597 C C . ARG B 1 295 ? 4.328 20.656 -7.754 1 96.12 295 ARG B C 1
ATOM 4599 O O . ARG B 1 295 ? 3.412 20.594 -8.578 1 96.12 295 ARG B O 1
ATOM 4606 N N . LEU B 1 296 ? 4.648 21.703 -7.078 1 96.38 296 LEU B N 1
ATOM 4607 C CA . LEU B 1 296 ? 4.055 22.984 -7.434 1 96.38 296 LEU B CA 1
ATOM 4608 C C . LEU B 1 296 ? 4.547 23.453 -8.797 1 96.38 296 LEU B C 1
ATOM 4610 O O . LEU B 1 296 ? 5.734 23.328 -9.109 1 96.38 296 LEU B O 1
ATOM 4614 N N . ARG B 1 297 ? 3.637 23.906 -9.633 1 90.12 297 ARG B N 1
ATOM 4615 C CA . ARG B 1 297 ? 3.992 24.391 -10.961 1 90.12 297 ARG B CA 1
ATOM 4616 C C . ARG B 1 297 ? 5.098 25.438 -10.883 1 90.12 297 ARG B C 1
ATOM 4618 O O . ARG B 1 297 ? 5.094 26.297 -9.992 1 90.12 297 ARG B O 1
ATOM 4625 N N . PRO B 1 298 ? 6.059 25.234 -11.812 1 85.19 298 PRO B N 1
ATOM 4626 C CA . PRO B 1 298 ? 7.102 26.266 -11.836 1 85.19 298 PRO B CA 1
ATOM 4627 C C . PRO B 1 298 ? 6.594 27.609 -12.336 1 85.19 298 PRO B C 1
ATOM 4629 O O . PRO B 1 298 ? 5.559 27.672 -13 1 85.19 298 PRO B O 1
ATOM 4632 N N . GLU B 1 299 ? 6.988 28.625 -11.852 1 72.88 299 GLU B N 1
ATOM 4633 C CA . GLU B 1 299 ? 6.633 29.922 -12.391 1 72.88 299 GLU B CA 1
ATOM 4634 C C . GLU B 1 299 ? 6.871 30 -13.898 1 72.88 299 GLU B C 1
ATOM 4636 O O . GLU B 1 299 ? 7.844 29.422 -14.398 1 72.88 299 GLU B O 1
ATOM 4641 N N . LEU B 1 300 ? 5.703 30.188 -14.773 1 51.44 300 LEU B N 1
ATOM 4642 C CA . LEU B 1 300 ? 5.918 30.484 -16.188 1 51.44 300 LEU B CA 1
ATOM 4643 C C . LEU B 1 300 ? 6.949 31.594 -16.359 1 51.44 300 LEU B C 1
ATOM 4645 O O . LEU B 1 300 ? 7.039 32.5 -15.531 1 51.44 300 LEU B O 1
#

Nearest PDB structures (foldseek):
  3mgg-assembly1_A  TM=6.242E-01  e=4.378E-13  Methanosarcina mazei
  5gm2-assembly2_L  TM=5.399E-01  e=3.792E-12  Streptomyces blastmyceticus
  5gm2-assembly3_R  TM=5.363E-01  e=1.200E-10  Streptomyces blastmyceticus
  4k9d-assembly2_F  TM=6.093E-01  e=1.445E-04  Brugia malayi
  7c5j-assembly1_Q  TM=4.211E-01  e=7.040E-03  Escherichia coli BL21(DE3)

InterPro domains:
  IPR013216 Methyltransferase type 11 [PF08241] (46-162)
  IPR029063 S-adenosyl-L-methionine-dependent methyltransferase superfamily [G3DSA:3.40.50.150] (17-226)
  IPR029063 S-adenosyl-L-methionine-dependent methyltransferase superfamily [SSF53335] (19-190)

Sequence (600 aa):
MSDLIPYLTAKRTVDDRALNRRVWDQFVSGLESRASGVDRPIRIVELGAGVGSMIARLGDWEQLTGTISYRAVDVDDACVSAARERVPEWLSAAGYATTVDDETLIAEQGDTRFEITVECADARTVRDEADAVIAAAFLDIVDPARLLPSLHDVLRPGGMLYAPCTFDGATHFSPAHPDDDRIERLYHRHMDEIRELPGSSRAARDVIEQAPKHEYTVTATGGCDWVVGARTGTYPAEEAAFLEHLLETIDGALADYAPADLDPSVRGEWVSTRRTQLANEEFGMVAHHLDILARLRPELMSDLIPYLTAKRTVDDRALNRRVWDQFVSGLESRASGVDRPIRIVELGAGVGSMIARLGDWEQLTGTISYRAVDVDDACVSAARERVPEWLSAAGYATTVDDETLIAEQGDTRFEI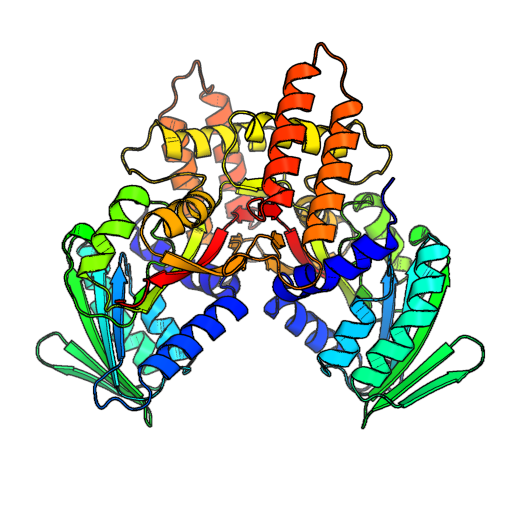TVECADARTVRDEADAVIAAAFLDIVDPARLLPSLHDVLRPGGMLYAPCTFDGATHFSPAHPDDDRIERLYHRHMDEIRELPGSSRAARDVIEQAPKHEYTVTATGGCDWVVGARTGTYPAEEAAFLEHLLETIDGALADYAPADLDPSVRGEWVSTRRTQLANEEFGMVAHHLDILARLRPEL

Secondary structure (DSSP, 8-state):
---HHHHHHHHHHHHHHHS-HHHHHHHHHHHHHHHTT-SS-EEEEEES-TTTHHHHHHHHHT---EEEEEEEEES-HHHHHHHHHHHHHHHHHTT-EEEEETTEEEEEETTEEEEEEEEE--GGG----EEEEE-TTTTTSS-HHHHHHHGGGTEEEEEEEEEEEEEEEEEEEES--TTHHHHHHHHHHIIIIISSS---TTHHHHHHHHGGGGTEEEEEEEE--EEE--BTTB--TTHHHHHHHHHHHHHHHHTTS-TTTS-HHHHHHHHHHHHHHHHTT--EEEEEEEEEEEEEPP--/---HHHHHHHHHHHHHHHS-HHHHHHHHHHHHHHHTT-SS-EEEEEES-TTTHHHHHHHHHT---EEEEEEEEES-HHHHHHHHHHHHHHHHHTT-EEEEETTEEEEEETTEEEEEEEEE--GGG----EEEEE-TTTGGGS-HHHHHHHGGGTEEEEEEEEEEEEEEEEEEEES--TTHHHHHHHHHHIIIIISSS---TTHHHHHHHHGGGGTEEEEEEEE--EEE--BTTB--TTHHHHHHHHHHHHHHHHTTS-TTTS-HHHHHHHHHHHHHHHHTT--EEEEEEEEEEEEEPP--

Solvent-accessible surface area (backbone atoms only — not comparable to full-atom values): 30186 Å² total; per-residue (Å²): 128,81,65,64,60,62,33,58,58,24,38,46,65,49,48,65,66,15,56,34,61,71,51,48,50,51,51,50,51,50,52,49,59,68,35,55,96,49,97,60,60,42,30,37,35,29,35,54,35,47,52,29,60,66,59,36,46,52,50,65,66,63,76,70,72,41,46,35,38,35,40,32,24,15,69,46,58,68,31,32,54,46,16,68,60,44,34,57,51,46,30,40,74,58,61,26,53,67,48,76,56,97,78,28,38,36,35,36,46,92,69,25,33,39,42,34,36,71,37,68,36,55,71,87,69,52,71,52,71,14,50,26,36,38,28,52,63,32,52,28,61,32,41,50,85,60,48,56,59,49,42,60,48,24,33,32,70,48,11,33,42,38,30,37,41,13,36,45,65,46,67,47,65,34,70,84,52,96,55,47,66,60,51,42,52,52,43,40,46,30,36,58,70,63,49,83,51,60,13,33,34,48,22,36,62,47,41,66,63,44,33,58,79,59,49,22,46,66,76,39,68,33,24,13,18,39,73,46,47,44,47,94,73,35,50,60,87,46,36,58,53,29,51,50,48,52,50,49,54,47,50,56,52,55,66,72,49,53,59,92,80,43,48,62,66,59,53,50,52,52,52,50,51,49,52,51,29,46,75,69,40,54,36,28,40,36,37,36,17,28,24,38,32,30,30,35,53,56,75,129,128,80,63,64,63,64,34,58,58,24,38,47,65,49,48,65,67,15,56,33,62,71,50,49,51,51,51,50,52,49,51,50,58,67,38,55,96,47,96,60,61,42,29,37,33,29,36,55,36,47,52,29,60,66,58,36,45,53,49,65,66,63,76,69,71,42,46,34,38,34,40,33,25,15,69,47,56,68,31,30,53,45,16,68,57,42,35,57,52,45,32,39,73,60,61,25,53,68,47,78,56,97,78,27,38,36,35,36,46,92,70,22,34,39,42,35,36,72,39,69,36,56,70,87,71,51,71,51,70,15,51,27,38,37,28,51,62,32,51,29,61,33,42,50,85,60,48,56,59,51,42,61,47,24,34,32,72,48,12,32,43,39,30,37,45,13,36,46,66,46,67,45,66,33,70,82,52,96,54,48,65,60,50,41,52,51,44,39,46,31,37,59,72,65,47,84,51,60,13,32,36,47,21,36,60,47,40,67,64,44,32,59,79,58,48,22,45,64,76,39,68,32,25,13,18,39,75,47,46,46,47,95,74,35,48,60,87,47,36,58,53,30,51,49,48,52,50,50,53,48,50,56,51,55,66,71,48,53,60,92,81,44,47,61,66,59,53,50,52,52,51,51,50,47,51,52,28,46,75,68,38,54,37,28,39,36,37,38,18,28,22,38,32,30,30,35,53,55,76,130

pLDDT: mean 93.92, std 6.26, range [45.09, 98.75]

Organism: NCBI:txid261290

Foldseek 3Di:
DPDVQLLVVLCLVLQVVQWDVVLVVVQLVLQVVVCPPDDDAAEEEEEQCFLPSVLLVCLQVVSHFAEYEYEYEAQDPVRLVNNLVCNQVSNVVSPWDWDDDPQWIWTDDDRYIYTYHYYNDHLLPDAAAHLEYEYECHQQQAPLLRNLLSCVRHYHFFHKYKYWFHFAQDKDKPPDDPCRVVLSVLLQCLSPPPDPGNGHNHRVVVNCVCQVVNQKDWDDKDKRKRKFADDPQAGPDSVLVNVVVVLVSSLVSVVPDDCVSPNVVNSVVVSVVQVVCSVRRNMIMMTIGMIIMMTHHGDD/DPDVQLLVVLCLVLQVVQWDVVLVVVQLVLQVVVCPPDDDAAEEEEEQCFLPSVLLVCLQVVSHFAEYEYEYEAQDVVRLVNNLVCNQVSNVVSPWDWDDDPQWIWTDDDRYIYTYHYYNDHLLPDAAAHLEYEYECHQQQAPLLRNLLSCVRHYAFFHKYKYWFHFAQDKDKPPDDPCRVVLSVLLQCLSPPPDPGNGHNHRVVNNCVCQVVNQKDWDDKDKRKRKFADDPQAGPDSVLVNVVVVLVSSLVSVVPDDCVSPNVVNSVVVSVVQVVCSVRRNMIMMTIGMIIMMTHHGDD

Radius of gyration: 24.63 Å; Cα contacts (8 Å, |Δi|>4): 1246; chains: 2; bounding box: 65×62×52 Å